Protein AF-A0A7J6VG83-F1 (afdb_monomer)

Solvent-accessible surface area (backbone atoms only — not comparable to full-atom values): 44719 Å² total; per-residue (Å²): 126,80,62,49,76,53,75,71,82,66,81,85,78,83,91,72,89,77,93,81,88,82,85,89,87,83,89,83,86,83,90,85,85,83,90,83,85,91,85,87,82,90,84,89,87,88,85,90,89,84,89,81,91,77,85,86,72,92,70,91,72,87,91,82,82,81,84,82,86,79,85,92,76,99,66,90,75,85,71,66,77,83,70,75,65,82,55,47,42,34,37,35,36,33,33,81,34,92,58,40,63,45,43,43,55,52,41,24,67,72,24,66,40,71,50,50,77,43,52,36,75,74,67,56,69,67,56,53,48,40,42,53,53,73,67,48,67,43,62,33,40,37,32,30,37,36,45,39,43,66,89,38,64,87,44,37,39,50,52,55,54,46,68,56,34,49,51,91,44,33,32,42,14,26,27,44,25,20,45,30,58,43,36,48,59,39,20,45,77,39,68,37,98,61,70,40,67,77,40,38,34,54,34,35,49,72,70,46,65,57,44,60,97,54,58,56,32,89,93,46,78,39,37,36,27,27,68,39,17,61,37,60,39,79,92,40,55,38,93,54,52,42,78,42,24,28,31,61,54,91,56,74,48,43,74,54,73,78,76,58,72,86,75,62,86,85,72,82,88,81,83,89,80,92,78,92,77,93,77,85,76,81,74,78,61,51,75,41,71,33,24,37,31,39,74,89,34,59,35,38,21,29,42,40,40,43,62,39,88,75,10,75,61,19,64,52,37,56,49,30,46,51,49,54,40,49,49,60,66,65,72,45,89,57,88,78,73,72,69,87,46,92,77,64,73,71,61,42,91,77,60,72,65,59,76,74,67,60,85,80,76,76,84,75,87,70,95,69,89,76,78,91,66,90,74,77,78,77,79,78,76,71,77,69,75,81,76,67,41,50,42,46,56,42,68,50,79,38,80,47,41,30,73,59,41,66,30,71,65,43,50,44,46,73,77,45,45,60,80,84,27,59,41,26,40,33,45,31,29,62,28,46,93,76,75,73,22,56,54,30,44,32,40,53,75,67,35,95,67,18,30,42,40,39,32,36,69,57,88,74,89,59,82,92,67,57,59,26,25,43,36,38,40,29,42,63,89,66,55,74,50,73,49,78,33,65,80,19,66,69,51,49,51,52,55,54,37,70,30,52,43,69,60,74,74,58,54,65,91,58,96,62,83,83,79,63,43,52,48,40,38,45,30,65,66,53,45,34,73,72,77,40,93,69,70,95,65,79,75,92,59,66,38,25,42,31,33,34,35,27,37,37,42,36,36,34,72,85,65,24,27,36,34,43,35,40,51,40,40,61,71,58,56,64,73,62,76,54,101,83,61,85,68,49,77,64,55,53,55,47,48,52,52,53,52,50,44,40,54,52,40,71,73,50,83,71,78,82,69,79,82,74,72,82,73,78,82,68,87,71,76,69,51,55,80,54,54,72,67,58,49,54,53,51,49,51,51,51,52,48,38,28,52,68,20,61,31,85,77,79,92,84,84,85,56,72,46,71,93,71,96,79,77,64,64,66,60,52,40,54,52,44,44,70,78,48,49,13,40,50,16,31,41,40,27,42,56,92,76,74,41,72,47,73,44,62,32,84,62,52,75,74,45,75,48,94,85,72,51,75,48,67,51,86,85,77,88,87,75,77,80,40,97,44,74,69,50,28,54,50,47,50,52,50,64,61,44,104

Structure (mmCIF, N/CA/C/O backbone):
data_AF-A0A7J6VG83-F1
#
_entry.id   AF-A0A7J6VG83-F1
#
loop_
_atom_site.group_PDB
_atom_site.id
_atom_site.type_symbol
_atom_site.label_atom_id
_atom_site.label_alt_id
_atom_site.label_comp_id
_atom_site.label_asym_id
_atom_site.label_entity_id
_atom_site.label_seq_id
_atom_site.pdbx_PDB_ins_code
_atom_site.Cartn_x
_atom_site.Cartn_y
_atom_site.Cartn_z
_atom_site.occupancy
_atom_site.B_iso_or_equiv
_atom_site.auth_seq_id
_atom_site.auth_comp_id
_atom_site.auth_asym_id
_atom_site.auth_atom_id
_atom_site.pdbx_PDB_model_num
ATOM 1 N N . MET A 1 1 ? -2.487 15.980 6.145 1.00 25.53 1 MET A N 1
ATOM 2 C CA . MET A 1 1 ? -1.816 14.750 5.665 1.00 25.53 1 MET A CA 1
ATOM 3 C C . MET A 1 1 ? -2.910 13.711 5.457 1.00 25.53 1 MET A C 1
ATOM 5 O O . MET A 1 1 ? -3.797 13.697 6.303 1.00 25.53 1 MET A O 1
ATOM 9 N N . PRO A 1 2 ? -2.936 12.915 4.372 1.00 24.05 2 PRO A N 1
ATOM 10 C CA . PRO A 1 2 ? -3.832 11.767 4.321 1.00 24.05 2 PRO A CA 1
ATOM 11 C C . PRO A 1 2 ? -3.382 10.790 5.407 1.00 24.05 2 PRO A C 1
ATOM 13 O O . PRO A 1 2 ? -2.216 10.402 5.467 1.00 24.05 2 PRO A O 1
ATOM 16 N N . THR A 1 3 ? -4.288 10.495 6.325 1.00 24.70 3 THR A N 1
ATOM 17 C CA . THR A 1 3 ? -4.038 9.617 7.459 1.00 24.70 3 THR A CA 1
ATOM 18 C C . THR A 1 3 ? -4.665 8.272 7.138 1.00 24.70 3 THR A C 1
ATOM 20 O O . THR A 1 3 ? -5.866 8.209 6.875 1.00 24.70 3 THR A O 1
ATOM 23 N N . SER A 1 4 ? -3.875 7.202 7.138 1.00 25.94 4 SER A N 1
ATOM 24 C CA . SER A 1 4 ? -4.420 5.856 6.980 1.00 25.94 4 SER A CA 1
ATOM 25 C C . SER A 1 4 ? -4.985 5.403 8.323 1.00 25.94 4 SER A C 1
ATOM 27 O O . SER A 1 4 ? -4.291 5.433 9.342 1.00 25.94 4 SER A O 1
ATOM 29 N N . ILE A 1 5 ? -6.253 4.996 8.329 1.00 32.84 5 ILE A N 1
ATOM 30 C CA . ILE A 1 5 ? -6.856 4.298 9.466 1.00 32.84 5 ILE A CA 1
ATOM 31 C C . ILE A 1 5 ? -6.423 2.841 9.350 1.00 32.84 5 ILE A C 1
ATOM 33 O O . ILE A 1 5 ? -6.710 2.183 8.350 1.00 32.84 5 ILE A O 1
ATOM 37 N N . VAL A 1 6 ? -5.674 2.366 10.340 1.00 28.73 6 VAL A N 1
ATOM 38 C CA . VAL A 1 6 ? -5.061 1.033 10.337 1.00 28.73 6 VAL A CA 1
ATOM 39 C C . VAL A 1 6 ? -5.591 0.259 11.536 1.00 28.73 6 VAL A C 1
ATOM 41 O O . VAL A 1 6 ? -5.613 0.783 12.645 1.00 28.73 6 VAL A O 1
ATOM 44 N N . TYR A 1 7 ? -5.992 -0.991 11.313 1.00 35.31 7 TYR A N 1
ATOM 45 C CA . TYR A 1 7 ? -6.265 -1.959 12.375 1.00 35.31 7 TYR A CA 1
ATOM 46 C C . TYR A 1 7 ? -5.192 -3.031 12.299 1.00 35.31 7 TYR A C 1
ATOM 48 O O . TYR A 1 7 ? -4.932 -3.569 11.222 1.00 35.31 7 TYR A O 1
ATOM 56 N N . LEU A 1 8 ? -4.558 -3.320 13.428 1.00 26.70 8 LEU A N 1
ATOM 57 C CA . LEU A 1 8 ? -3.536 -4.352 13.520 1.00 26.70 8 LEU A CA 1
ATOM 58 C C . LEU A 1 8 ? -4.100 -5.513 14.339 1.00 26.70 8 LEU A C 1
ATOM 60 O O . LEU A 1 8 ? -4.450 -5.336 15.505 1.00 26.70 8 LEU A O 1
ATOM 64 N N . LEU A 1 9 ? -4.195 -6.687 13.715 1.00 25.70 9 LEU A N 1
ATOM 65 C CA . LEU A 1 9 ? -4.445 -7.957 14.392 1.00 25.70 9 LEU A CA 1
ATOM 66 C C . LEU A 1 9 ? -3.089 -8.615 14.663 1.00 25.70 9 LEU A C 1
ATOM 68 O O . LEU A 1 9 ? -2.258 -8.720 13.762 1.00 25.70 9 LEU A O 1
ATOM 72 N N . GLY A 1 10 ? -2.854 -9.020 15.910 1.00 24.25 10 GLY A N 1
ATOM 73 C CA . GLY A 1 10 ? -1.723 -9.870 16.259 1.00 24.25 10 GLY A CA 1
ATOM 74 C C . GLY A 1 10 ? -2.051 -11.325 15.930 1.00 24.25 10 GLY A C 1
ATOM 75 O O . GLY A 1 10 ? -3.063 -11.845 16.397 1.00 24.25 10 GLY A O 1
ATOM 76 N N . GLU A 1 11 ? -1.193 -11.981 15.153 1.00 26.00 11 GLU A N 1
ATOM 77 C CA . GLU A 1 11 ? -1.081 -13.438 15.167 1.00 26.00 11 GLU A CA 1
ATOM 78 C C . GLU A 1 11 ? 0.278 -13.826 15.751 1.00 26.00 11 GLU A C 1
ATOM 80 O O . GLU A 1 11 ? 1.333 -13.394 15.278 1.00 26.00 11 GLU A O 1
ATOM 85 N N . ALA A 1 12 ? 0.236 -14.693 16.757 1.00 24.16 12 ALA A N 1
ATOM 86 C CA . ALA A 1 12 ? 1.302 -15.626 17.065 1.00 24.16 12 ALA A CA 1
ATOM 87 C C . ALA A 1 12 ? 0.740 -17.022 16.777 1.00 24.16 12 ALA A C 1
ATOM 89 O O . ALA A 1 12 ? -0.160 -17.480 17.476 1.00 24.16 12 ALA A O 1
ATOM 90 N N . ARG A 1 13 ? 1.240 -17.694 15.735 1.00 28.48 13 ARG A N 1
ATOM 91 C CA . ARG A 1 13 ? 1.026 -19.133 15.555 1.00 28.48 13 ARG A CA 1
ATOM 92 C C . ARG A 1 13 ? 2.324 -19.874 15.825 1.00 28.48 13 ARG A C 1
ATOM 94 O O . ARG A 1 13 ? 3.304 -19.723 15.096 1.00 28.48 13 ARG A O 1
ATOM 101 N N . ASP A 1 14 ? 2.282 -20.696 16.867 1.00 23.80 14 ASP A N 1
ATOM 102 C CA . ASP A 1 14 ? 3.142 -21.861 17.010 1.00 23.80 14 ASP A CA 1
ATOM 103 C C . ASP A 1 14 ? 2.774 -22.863 15.910 1.00 23.80 14 ASP A C 1
ATOM 105 O O . ASP A 1 14 ? 1.652 -23.362 15.834 1.00 23.80 14 ASP A O 1
ATOM 109 N N . ILE A 1 15 ? 3.727 -23.142 15.022 1.00 24.17 15 ILE A N 1
ATOM 110 C CA . ILE A 1 15 ? 3.588 -24.172 13.995 1.00 24.17 15 ILE A CA 1
ATOM 111 C C . ILE A 1 15 ? 3.988 -25.504 14.629 1.00 24.17 15 ILE A C 1
ATOM 113 O O . ILE A 1 15 ? 5.159 -25.886 14.616 1.00 24.17 15 ILE A O 1
ATOM 117 N N . THR A 1 16 ? 3.008 -26.240 15.143 1.00 23.75 16 THR A N 1
ATOM 118 C CA . THR A 1 16 ? 3.075 -27.702 15.210 1.00 23.75 16 THR A CA 1
ATOM 119 C C . THR A 1 16 ? 1.846 -28.252 14.498 1.00 23.75 16 THR A C 1
ATOM 121 O O . THR A 1 16 ? 0.707 -27.904 14.791 1.00 23.75 16 THR A O 1
ATOM 124 N N . GLY A 1 17 ? 2.103 -29.001 13.426 1.00 24.27 17 GLY A N 1
ATOM 125 C CA . GLY A 1 17 ? 1.083 -29.389 12.466 1.00 24.27 17 GLY A CA 1
ATOM 126 C C . GLY A 1 17 ? 0.050 -30.344 13.046 1.00 24.27 17 GLY A C 1
ATOM 127 O O . GLY A 1 17 ? 0.382 -31.247 13.809 1.00 24.27 17 GLY A O 1
ATOM 128 N N . ASN A 1 18 ? -1.182 -30.202 12.568 1.00 24.91 18 ASN A N 1
ATOM 129 C CA . ASN A 1 18 ? -2.110 -31.312 12.502 1.00 24.91 18 ASN A CA 1
ATOM 130 C C . ASN A 1 18 ? -2.717 -31.335 11.097 1.00 24.91 18 ASN A C 1
ATOM 132 O O . ASN A 1 18 ? -3.398 -30.400 10.676 1.00 24.91 18 ASN A O 1
ATOM 136 N N . LYS A 1 19 ? -2.373 -32.382 10.344 1.00 28.69 19 LYS A N 1
ATOM 137 C CA . LYS A 1 19 ? -3.104 -32.786 9.148 1.00 28.69 19 LYS A CA 1
ATOM 138 C C . LYS A 1 19 ? -4.387 -33.436 9.642 1.00 28.69 19 LYS A C 1
ATOM 140 O O . LYS A 1 19 ? -4.298 -34.348 10.451 1.00 28.69 19 LYS A O 1
ATOM 145 N N . ASP A 1 20 ? -5.526 -32.925 9.197 1.00 26.22 20 ASP A N 1
ATOM 146 C CA . ASP A 1 20 ? -6.673 -33.690 8.691 1.00 26.22 20 ASP A CA 1
ATOM 147 C C . ASP A 1 20 ? -7.955 -32.849 8.767 1.00 26.22 20 ASP A C 1
ATOM 149 O O . ASP A 1 20 ? -8.154 -32.059 9.686 1.00 26.22 20 ASP A O 1
ATOM 153 N N . SER A 1 21 ? -8.832 -33.079 7.785 1.00 27.33 21 SER A N 1
ATOM 154 C CA . SER A 1 21 ? -10.190 -32.543 7.582 1.00 27.33 21 SER A CA 1
ATOM 155 C C . SER A 1 21 ? -10.334 -31.225 6.795 1.00 27.33 21 SER A C 1
ATOM 157 O O . SER A 1 21 ? -10.452 -30.130 7.331 1.00 27.33 21 SER A O 1
ATOM 159 N N . ALA A 1 22 ? -10.434 -31.368 5.470 1.00 26.19 22 ALA A N 1
ATOM 160 C CA . ALA A 1 22 ? -11.158 -30.442 4.601 1.00 26.19 22 ALA A CA 1
ATOM 161 C C . ALA A 1 22 ? -12.527 -31.063 4.253 1.00 26.19 22 ALA A C 1
ATOM 163 O O . ALA A 1 22 ? -12.560 -32.245 3.902 1.00 26.19 22 ALA A O 1
ATOM 164 N N . PRO A 1 23 ? -13.647 -30.320 4.304 1.00 28.70 23 PRO A N 1
ATOM 165 C CA . PRO A 1 23 ? -14.850 -30.671 3.567 1.00 28.70 23 PRO A CA 1
ATOM 166 C C . PRO A 1 23 ? -14.923 -29.880 2.253 1.00 28.70 23 PRO A C 1
ATOM 168 O O . PRO A 1 23 ? -14.987 -28.650 2.248 1.00 28.70 23 PRO A O 1
ATOM 171 N N . ASP A 1 24 ? -14.943 -30.618 1.144 1.00 25.86 24 ASP A N 1
ATOM 172 C CA . ASP A 1 24 ? -15.265 -30.140 -0.200 1.00 25.86 24 ASP A CA 1
ATOM 173 C C . ASP A 1 24 ? -16.718 -29.650 -0.297 1.00 25.86 24 ASP A C 1
ATOM 175 O O . ASP A 1 24 ? -17.649 -30.336 0.125 1.00 25.86 24 ASP A O 1
ATOM 179 N N . LEU A 1 25 ? -16.919 -28.507 -0.958 1.00 25.61 25 LEU A N 1
ATOM 180 C CA . LEU A 1 25 ? -18.195 -28.102 -1.557 1.00 25.61 25 LEU A CA 1
ATOM 181 C C . LEU A 1 25 ? -17.918 -27.265 -2.819 1.00 25.61 25 LEU A C 1
ATOM 183 O O . LEU A 1 25 ? -17.987 -26.040 -2.808 1.00 25.61 25 LEU A O 1
ATOM 187 N N . TYR A 1 26 ? -17.617 -27.947 -3.927 1.00 25.33 26 TYR A N 1
ATOM 188 C CA . TYR A 1 26 ? -17.847 -27.441 -5.283 1.00 25.33 26 TYR A CA 1
ATOM 189 C C . TYR A 1 26 ? -18.463 -28.553 -6.136 1.00 25.33 26 TYR A C 1
ATOM 191 O O . TYR A 1 26 ? -17.870 -29.605 -6.359 1.00 25.33 26 TYR A O 1
ATOM 199 N N . ASP A 1 27 ? -19.692 -28.307 -6.584 1.00 24.80 27 ASP A N 1
ATOM 200 C CA . ASP A 1 27 ? -20.473 -29.194 -7.436 1.00 24.80 27 ASP A CA 1
ATOM 201 C C . ASP A 1 27 ? -20.219 -28.873 -8.923 1.00 24.80 27 ASP A C 1
ATOM 203 O O . ASP A 1 27 ? -20.287 -27.720 -9.352 1.00 24.80 27 ASP A O 1
ATOM 207 N N . LYS A 1 28 ? -20.063 -29.963 -9.684 1.00 25.31 28 LYS A N 1
ATOM 208 C CA . LYS A 1 28 ? -20.415 -30.202 -11.097 1.00 25.31 28 LYS A CA 1
ATOM 209 C C . LYS A 1 28 ? -19.422 -30.008 -12.259 1.00 25.31 28 LYS A C 1
ATOM 211 O O . LYS A 1 28 ? -19.127 -28.907 -12.709 1.00 25.31 28 LYS A O 1
ATOM 216 N N . LYS A 1 29 ? -19.267 -31.177 -12.917 1.00 24.20 29 LYS A N 1
ATOM 217 C CA . LYS A 1 29 ? -18.892 -31.522 -14.309 1.00 24.20 29 LYS A CA 1
ATOM 218 C C . LYS A 1 29 ? -17.375 -31.590 -14.520 1.00 24.20 29 LYS A C 1
ATOM 220 O O . LYS A 1 29 ? -16.702 -30.580 -14.493 1.00 24.20 29 LYS A O 1
ATOM 225 N N . ILE A 1 30 ? -16.782 -32.767 -14.741 1.00 24.61 30 ILE A N 1
ATOM 226 C CA . ILE A 1 30 ? -16.889 -33.582 -15.967 1.00 24.61 30 ILE A CA 1
ATOM 227 C C . ILE A 1 30 ? -16.569 -35.065 -15.659 1.00 24.61 30 ILE A C 1
ATOM 229 O O . ILE A 1 30 ? -15.765 -35.382 -14.791 1.00 24.61 30 ILE A O 1
ATOM 233 N N . ARG A 1 31 ? -17.240 -35.974 -16.380 1.00 22.38 31 ARG A N 1
ATOM 234 C CA . ARG A 1 31 ? -17.106 -37.441 -16.332 1.00 22.38 31 ARG A CA 1
ATOM 235 C C . ARG A 1 31 ? -15.783 -37.924 -16.946 1.00 22.38 31 ARG A C 1
ATOM 237 O O . ARG A 1 31 ? -15.434 -37.447 -18.020 1.00 22.38 31 ARG A O 1
ATOM 244 N N . GLY A 1 32 ? -15.201 -38.995 -16.395 1.00 22.47 32 GLY A N 1
ATOM 245 C CA . GLY A 1 32 ? -14.441 -39.965 -17.196 1.00 22.47 32 GLY A CA 1
ATOM 246 C C . GLY A 1 32 ? -13.290 -40.701 -16.500 1.00 22.47 32 GLY A C 1
ATOM 247 O O . GLY A 1 32 ? -12.229 -40.128 -16.324 1.00 22.47 32 GLY A O 1
ATOM 248 N N . ILE A 1 33 ? -13.490 -42.011 -16.293 1.00 23.58 33 ILE A N 1
ATOM 249 C CA . ILE A 1 33 ? -12.472 -43.089 -16.330 1.00 23.58 33 ILE A CA 1
ATOM 250 C C . ILE A 1 33 ? -11.677 -43.379 -15.0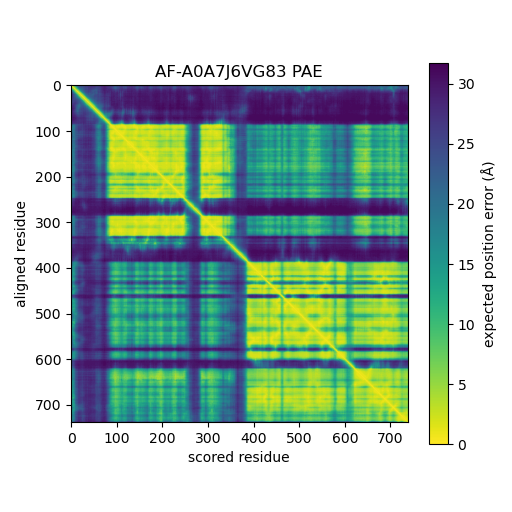30 1.00 23.58 33 ILE A C 1
ATOM 252 O O . ILE A 1 33 ? -10.580 -42.899 -14.788 1.00 23.58 33 ILE A O 1
ATOM 256 N N . SER A 1 34 ? -12.303 -44.231 -14.209 1.00 21.78 34 SER A N 1
ATOM 257 C CA . SER A 1 34 ? -11.816 -45.475 -13.571 1.00 21.78 34 SER A CA 1
ATOM 258 C C . SER A 1 34 ? -10.321 -45.716 -13.233 1.00 21.78 34 SER A C 1
ATOM 260 O O . SER A 1 34 ? -9.513 -45.971 -14.120 1.00 21.78 34 SER A O 1
ATOM 262 N N . SER A 1 35 ? -10.091 -45.913 -11.919 1.00 22.09 35 SER A N 1
ATOM 263 C CA . SER A 1 35 ? -9.414 -47.052 -11.237 1.00 22.09 35 SER A CA 1
ATOM 264 C C . SER A 1 35 ? -7.905 -47.322 -11.424 1.00 22.09 35 SER A C 1
ATOM 266 O O . SER A 1 35 ? -7.465 -47.520 -12.547 1.00 22.09 35 SER A O 1
ATOM 268 N N . PHE A 1 36 ? -7.155 -47.478 -10.313 1.00 22.22 36 PHE A N 1
ATOM 269 C CA . PHE A 1 36 ? -6.571 -48.746 -9.784 1.00 22.22 36 PHE A CA 1
ATOM 270 C C . PHE A 1 36 ? -5.613 -48.474 -8.564 1.00 22.22 36 PHE A C 1
ATOM 272 O O . PHE A 1 36 ? -4.658 -47.728 -8.719 1.00 22.22 36 PHE A O 1
ATOM 279 N N . TRP A 1 37 ? -5.895 -49.116 -7.400 1.00 22.84 37 TRP A N 1
ATOM 280 C CA . TRP A 1 37 ? -5.058 -49.538 -6.220 1.00 22.84 37 TRP A CA 1
ATOM 281 C C . TRP A 1 37 ? -4.197 -48.503 -5.455 1.00 22.84 37 TRP A C 1
ATOM 283 O O . TRP A 1 37 ? -3.390 -47.813 -6.052 1.00 22.84 37 TRP A O 1
ATOM 293 N N . VAL A 1 38 ? -4.311 -48.248 -4.136 1.00 20.84 38 VAL A N 1
ATOM 294 C CA . VAL A 1 38 ? -4.341 -49.048 -2.874 1.00 20.84 38 VAL A CA 1
ATOM 295 C C . VAL A 1 38 ? -3.086 -49.887 -2.602 1.00 20.84 38 VAL A C 1
ATOM 297 O O . VAL A 1 38 ? -2.862 -50.911 -3.236 1.00 20.84 38 VAL A O 1
ATOM 300 N N . GLY A 1 39 ? -2.349 -49.492 -1.557 1.00 22.64 39 GLY A N 1
ATOM 301 C CA . GLY A 1 39 ? -1.305 -50.285 -0.905 1.00 22.64 39 GLY A CA 1
ATOM 302 C C . GLY A 1 39 ? -0.603 -49.491 0.198 1.00 22.64 39 GLY A C 1
ATOM 303 O O . GLY A 1 39 ? 0.448 -48.908 -0.040 1.00 22.64 39 GLY A O 1
ATOM 304 N N . GLY A 1 40 ? -1.220 -49.423 1.382 1.00 21.38 40 GLY A N 1
ATOM 305 C CA . GLY A 1 40 ? -0.606 -48.870 2.592 1.00 21.38 40 GLY A CA 1
ATOM 306 C C . GLY A 1 40 ? 0.365 -49.843 3.258 1.00 21.38 40 GLY A C 1
ATOM 307 O O . GLY A 1 40 ? 0.385 -51.022 2.915 1.00 21.38 40 GLY A O 1
ATOM 308 N N . LEU A 1 41 ? 1.125 -49.345 4.235 1.00 23.12 41 LEU A N 1
ATOM 309 C CA . LEU A 1 41 ? 1.651 -50.125 5.357 1.00 23.12 41 LEU A CA 1
ATOM 310 C C . LEU A 1 41 ? 2.159 -49.182 6.458 1.00 23.12 41 LEU A C 1
ATOM 312 O O . LEU A 1 41 ? 3.108 -48.424 6.266 1.00 23.12 41 LEU A O 1
ATOM 316 N N . ASP A 1 42 ? 1.479 -49.263 7.600 1.00 23.17 42 ASP A N 1
ATOM 317 C CA . ASP A 1 42 ? 1.878 -48.763 8.913 1.00 23.17 42 ASP A CA 1
ATOM 318 C C . ASP A 1 42 ? 3.188 -49.396 9.400 1.00 23.17 42 ASP A C 1
ATOM 320 O O . ASP A 1 42 ? 3.444 -50.575 9.136 1.00 23.17 42 ASP A O 1
ATOM 324 N N . LYS A 1 43 ? 3.927 -48.659 10.242 1.00 26.34 43 LYS A N 1
ATOM 325 C CA . LYS A 1 43 ? 4.351 -49.142 11.569 1.00 26.34 43 LYS A CA 1
ATOM 326 C C . LYS A 1 43 ? 4.928 -48.017 12.436 1.00 26.34 43 LYS A C 1
ATOM 328 O O . LYS A 1 43 ? 5.835 -47.296 12.033 1.00 26.34 43 LYS A O 1
ATOM 333 N N . GLN A 1 44 ? 4.354 -47.915 13.632 1.00 23.36 44 GLN A N 1
ATOM 334 C CA . GLN A 1 44 ? 4.827 -47.174 14.799 1.00 23.36 44 GLN A CA 1
ATOM 335 C C . GLN A 1 44 ? 6.079 -47.831 15.392 1.00 23.36 44 GLN A C 1
ATOM 337 O O . GLN A 1 44 ? 6.169 -49.053 15.371 1.00 23.36 44 GLN A O 1
ATOM 342 N N . ASP A 1 45 ? 6.947 -47.030 16.016 1.00 23.56 45 ASP A N 1
ATOM 343 C CA . ASP A 1 45 ? 7.644 -47.407 17.251 1.00 23.56 45 ASP A CA 1
ATOM 344 C C . ASP A 1 45 ? 8.019 -46.146 18.056 1.00 23.56 45 ASP A C 1
ATOM 346 O O . ASP A 1 45 ? 8.586 -45.182 17.539 1.00 23.56 45 ASP A O 1
ATOM 350 N N . HIS A 1 46 ? 7.652 -46.156 19.338 1.00 23.70 46 HIS A N 1
ATOM 351 C CA . HIS A 1 46 ? 7.978 -45.169 20.371 1.00 23.70 46 HIS A CA 1
ATOM 352 C C . HIS A 1 46 ? 9.172 -45.653 21.203 1.00 23.70 46 HIS A C 1
ATOM 354 O O . HIS A 1 46 ? 9.218 -46.838 21.491 1.00 23.70 46 HIS A O 1
ATOM 360 N N . PHE A 1 47 ? 10.041 -44.745 21.681 1.00 21.03 47 PHE A N 1
ATOM 361 C CA . PHE A 1 47 ? 10.679 -44.736 23.024 1.00 21.03 47 PHE A CA 1
ATOM 362 C C . PHE A 1 47 ? 11.511 -43.428 23.220 1.00 21.03 47 PHE A C 1
ATOM 364 O O . PHE A 1 47 ? 11.728 -42.716 22.240 1.00 21.03 47 PHE A O 1
ATOM 371 N N . PRO A 1 48 ? 11.889 -43.016 24.457 1.00 29.81 48 PRO A N 1
ATOM 372 C CA . PRO A 1 48 ? 11.838 -41.618 24.915 1.00 29.81 48 PRO A CA 1
ATOM 373 C C . PRO A 1 48 ? 13.214 -41.028 25.327 1.00 29.81 48 PRO A C 1
ATOM 375 O O . PRO A 1 48 ? 14.213 -41.738 25.331 1.00 29.81 48 PRO A O 1
ATOM 378 N N . VAL A 1 49 ? 13.215 -39.757 25.783 1.00 22.50 49 VAL A N 1
ATOM 379 C CA . VAL A 1 49 ? 14.006 -39.169 26.910 1.00 22.50 49 VAL A CA 1
ATOM 380 C C . VAL A 1 49 ? 14.745 -37.828 26.630 1.00 22.50 49 VAL A C 1
ATOM 382 O O . VAL A 1 49 ? 15.611 -37.716 25.773 1.00 22.50 49 VAL A O 1
ATOM 385 N N . SER A 1 50 ? 14.418 -36.865 27.512 1.00 23.11 50 SER A N 1
ATOM 386 C CA . SER A 1 50 ? 15.153 -35.724 28.115 1.00 23.11 50 SER A CA 1
ATOM 387 C C . SER A 1 50 ? 15.573 -34.449 27.358 1.00 23.11 50 SER A C 1
ATOM 389 O O . SER A 1 50 ? 16.357 -34.457 26.417 1.00 23.11 50 SER A O 1
ATOM 391 N N . ASN A 1 51 ? 15.151 -33.340 27.983 1.00 25.94 51 ASN A N 1
ATOM 392 C CA . ASN A 1 51 ? 15.607 -31.947 27.919 1.00 25.94 51 ASN A CA 1
ATOM 393 C C . ASN A 1 51 ? 17.127 -31.727 27.815 1.00 25.94 51 ASN A C 1
ATOM 395 O O . ASN A 1 51 ? 17.874 -32.227 28.658 1.00 25.94 51 ASN A O 1
ATOM 399 N N . ARG A 1 52 ? 17.534 -30.779 26.956 1.00 25.42 52 ARG A N 1
ATOM 400 C CA . ARG A 1 52 ? 18.231 -29.531 27.349 1.00 25.42 52 ARG A CA 1
ATOM 401 C C . ARG A 1 52 ? 18.455 -28.594 26.155 1.00 25.42 52 ARG A C 1
ATOM 403 O O . ARG A 1 52 ? 18.615 -29.024 25.021 1.00 25.42 52 ARG A O 1
ATOM 410 N N . ASP A 1 53 ? 18.444 -27.308 26.478 1.00 27.23 53 ASP A N 1
ATOM 411 C CA . ASP A 1 53 ? 18.451 -26.129 25.616 1.00 27.23 53 ASP A CA 1
ATOM 412 C C . ASP A 1 53 ? 19.553 -26.056 24.547 1.00 27.23 53 ASP A C 1
ATOM 414 O O . ASP A 1 53 ? 20.737 -26.221 24.841 1.00 27.23 53 ASP A O 1
ATOM 418 N N . ALA A 1 54 ? 19.176 -25.604 23.344 1.00 25.95 54 ALA A N 1
ATOM 419 C CA . ALA A 1 54 ? 20.057 -24.836 22.467 1.00 25.95 54 ALA A CA 1
ATOM 420 C C . ALA A 1 54 ? 19.251 -23.857 21.594 1.00 25.95 54 ALA A C 1
ATOM 422 O O . ALA A 1 54 ? 18.400 -24.228 20.787 1.00 25.95 54 ALA A O 1
ATOM 423 N N . LYS A 1 55 ? 19.552 -22.571 21.789 1.00 25.22 55 LYS A N 1
ATOM 424 C CA . LYS A 1 55 ? 19.042 -21.398 21.074 1.00 25.22 55 LYS A CA 1
ATOM 425 C C . LYS A 1 55 ? 19.221 -21.538 19.555 1.00 25.22 55 LYS A C 1
ATOM 427 O O . LYS A 1 55 ? 20.339 -21.716 19.079 1.00 25.22 55 LYS A O 1
ATOM 432 N N . ARG A 1 56 ? 18.137 -21.365 18.789 1.00 24.48 56 ARG A N 1
ATOM 433 C CA . ARG A 1 56 ? 18.168 -21.258 17.321 1.00 24.48 56 ARG A CA 1
ATOM 434 C C . ARG A 1 56 ? 18.678 -19.881 16.890 1.00 24.48 56 ARG A C 1
ATOM 436 O O . ARG A 1 56 ? 17.918 -18.926 16.774 1.00 24.48 56 ARG A O 1
ATOM 443 N N . VAL A 1 57 ? 19.973 -19.816 16.608 1.00 24.94 57 VAL A N 1
ATOM 444 C CA . VAL A 1 57 ? 20.544 -18.912 15.604 1.00 24.94 57 VAL A CA 1
ATOM 445 C C . VAL A 1 57 ? 20.258 -19.557 14.244 1.00 24.94 57 VAL A C 1
ATOM 447 O O . VAL A 1 57 ? 20.635 -20.708 14.031 1.00 24.94 57 VAL A O 1
ATOM 450 N N . ARG A 1 58 ? 19.556 -18.863 13.336 1.00 24.86 58 ARG A N 1
ATOM 451 C CA . ARG A 1 58 ? 19.413 -19.292 11.931 1.00 24.86 58 ARG A CA 1
ATOM 452 C C . ARG A 1 58 ? 20.764 -19.119 11.234 1.00 24.86 58 ARG A C 1
ATOM 454 O O . ARG A 1 58 ? 21.010 -18.111 10.583 1.00 24.86 58 ARG A O 1
ATOM 461 N N . ALA A 1 59 ? 21.645 -20.092 11.425 1.00 25.75 59 ALA A N 1
ATOM 462 C CA . ALA A 1 59 ? 22.794 -20.304 10.566 1.00 25.75 59 ALA A CA 1
ATOM 463 C C . ALA A 1 59 ? 22.307 -21.040 9.312 1.00 25.75 59 ALA A C 1
ATOM 465 O O . ALA A 1 59 ? 21.713 -22.115 9.402 1.00 25.75 59 ALA A O 1
ATOM 466 N N . TYR A 1 60 ? 22.522 -20.419 8.156 1.00 26.00 60 TYR A N 1
ATOM 467 C CA . TYR A 1 60 ? 22.405 -21.061 6.857 1.00 26.00 60 TYR A CA 1
ATOM 468 C C . TYR A 1 60 ? 23.416 -22.212 6.789 1.00 26.00 60 TYR A C 1
ATOM 470 O O . TYR A 1 60 ? 24.617 -21.997 6.930 1.00 26.00 60 TYR A O 1
ATOM 478 N N . GLN A 1 61 ? 22.926 -23.431 6.582 1.00 24.94 61 GLN A N 1
ATOM 479 C CA . GLN A 1 61 ? 23.741 -24.582 6.209 1.00 24.94 61 GLN A CA 1
ATOM 480 C C . GLN A 1 61 ? 23.093 -25.235 4.980 1.00 24.94 61 GLN A C 1
ATOM 482 O O . GLN A 1 61 ? 21.867 -25.383 4.956 1.00 24.94 61 GLN A O 1
ATOM 487 N N . PRO A 1 62 ? 23.871 -25.590 3.944 1.00 28.25 62 PRO A N 1
ATOM 488 C CA . PRO A 1 62 ? 23.332 -26.155 2.719 1.00 28.25 62 PRO A CA 1
ATOM 489 C C . PRO A 1 62 ? 22.859 -27.589 2.976 1.00 28.25 62 PRO A C 1
ATOM 491 O O . PRO A 1 62 ? 23.644 -28.486 3.278 1.00 28.25 62 PRO A O 1
ATOM 494 N N . LEU A 1 63 ? 21.552 -27.808 2.846 1.00 26.19 63 LEU A N 1
ATOM 495 C CA . LEU A 1 63 ? 20.966 -29.138 2.730 1.00 26.19 63 LEU A CA 1
ATOM 496 C C . LEU A 1 63 ? 21.338 -29.707 1.356 1.00 26.19 63 LEU A C 1
ATOM 498 O O . LEU A 1 63 ? 20.725 -29.313 0.368 1.00 26.19 63 LEU A O 1
ATOM 502 N N . LEU A 1 64 ? 22.358 -30.575 1.309 1.00 27.02 64 LEU A N 1
ATOM 503 C CA . LEU A 1 64 ? 22.486 -31.776 0.454 1.00 27.02 64 LEU A CA 1
ATOM 504 C C . LEU A 1 64 ? 23.958 -32.221 0.362 1.00 27.02 64 LEU A C 1
ATOM 506 O O . LEU A 1 64 ? 24.613 -32.038 -0.657 1.00 27.02 64 LEU A O 1
ATOM 510 N N . GLN A 1 65 ? 24.466 -32.857 1.416 1.00 27.03 65 GLN A N 1
ATOM 511 C CA . GLN A 1 65 ? 25.498 -33.892 1.297 1.00 27.03 65 GLN A CA 1
ATOM 512 C C . GLN A 1 65 ? 25.236 -34.934 2.386 1.00 27.03 65 GLN A C 1
ATOM 514 O O . GLN A 1 65 ? 25.794 -34.864 3.477 1.00 27.03 65 GLN A O 1
ATOM 519 N N . GLU A 1 66 ? 24.354 -35.893 2.103 1.00 27.14 66 GLU A N 1
ATOM 520 C CA . GLU A 1 66 ? 24.341 -37.139 2.866 1.00 27.14 66 GLU A CA 1
ATOM 521 C C . GLU A 1 66 ? 25.264 -38.151 2.190 1.00 27.14 66 GLU A C 1
ATOM 523 O O . GLU A 1 66 ? 25.116 -38.512 1.022 1.00 27.14 66 GLU A O 1
ATOM 528 N N . ASN A 1 67 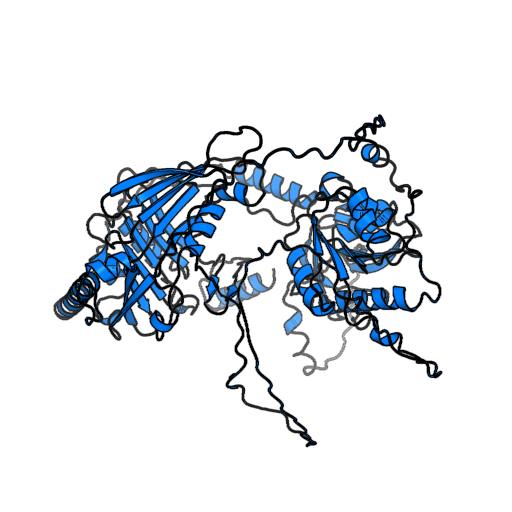? 26.257 -38.565 2.971 1.00 24.66 67 ASN A N 1
ATOM 529 C CA . ASN A 1 67 ? 27.191 -39.635 2.684 1.00 24.66 67 ASN A CA 1
ATOM 530 C C . ASN A 1 67 ? 26.441 -40.959 2.489 1.00 24.66 67 ASN A C 1
ATOM 532 O O . ASN A 1 67 ? 26.004 -41.569 3.463 1.00 24.66 67 ASN A O 1
ATOM 536 N N . VAL A 1 68 ? 26.386 -41.462 1.257 1.00 26.33 68 VAL A N 1
ATOM 537 C CA . VAL A 1 68 ? 26.152 -42.890 1.008 1.00 26.33 68 VAL A CA 1
ATOM 538 C C . VAL A 1 68 ? 27.514 -43.570 0.904 1.00 26.33 68 VAL A C 1
ATOM 540 O O . VAL A 1 68 ? 28.099 -43.698 -0.169 1.00 26.33 68 VAL A O 1
ATOM 543 N N . GLN A 1 69 ? 28.043 -44.001 2.046 1.00 25.05 69 GLN A N 1
ATOM 544 C CA . GLN A 1 69 ? 28.965 -45.130 2.074 1.00 25.05 69 GLN A CA 1
ATOM 545 C C . GLN A 1 69 ? 28.121 -46.406 2.109 1.00 25.05 69 GLN A C 1
ATOM 547 O O . GLN A 1 69 ? 27.536 -46.684 3.149 1.00 25.05 69 GLN A O 1
ATOM 552 N N . GLN A 1 70 ? 28.093 -47.187 1.020 1.00 26.44 70 GLN A N 1
ATOM 553 C CA . GLN A 1 70 ? 28.291 -48.643 1.096 1.00 26.44 70 GLN A CA 1
ATOM 554 C C . GLN A 1 70 ? 28.350 -49.353 -0.273 1.00 26.44 70 GLN A C 1
ATOM 556 O O . GLN A 1 70 ? 27.407 -49.357 -1.054 1.00 26.44 70 GLN A O 1
ATOM 561 N N . THR A 1 71 ? 29.480 -50.049 -0.436 1.00 24.62 71 THR A N 1
ATOM 562 C CA . THR A 1 71 ? 29.708 -51.365 -1.069 1.00 24.62 71 THR A CA 1
ATOM 563 C C . THR A 1 71 ? 29.611 -51.584 -2.585 1.00 24.62 71 THR A C 1
ATOM 565 O O . THR A 1 71 ? 28.676 -51.214 -3.280 1.00 24.62 71 THR A O 1
ATOM 568 N N . TYR A 1 72 ? 30.653 -52.284 -3.045 1.00 30.41 72 TYR A N 1
ATOM 569 C CA . TYR A 1 72 ? 30.982 -52.736 -4.391 1.00 30.41 72 TYR A CA 1
ATOM 570 C C . TYR A 1 72 ? 29.900 -53.591 -5.066 1.00 30.41 72 TYR A C 1
ATOM 572 O O . TYR A 1 72 ? 29.424 -54.571 -4.501 1.00 30.41 72 TYR A O 1
ATOM 580 N N . GLY A 1 73 ? 29.651 -53.295 -6.342 1.00 27.09 73 GLY A N 1
ATOM 581 C CA . GLY A 1 73 ? 28.919 -54.145 -7.279 1.00 27.09 73 GLY A CA 1
ATOM 582 C C . GLY A 1 73 ? 28.689 -53.390 -8.583 1.00 27.09 73 GLY A C 1
ATOM 583 O O . GLY A 1 73 ? 27.809 -52.544 -8.663 1.00 27.09 73 GLY A O 1
ATOM 584 N N . GLY A 1 74 ? 29.538 -53.625 -9.585 1.00 35.06 74 GLY A N 1
ATOM 585 C CA . GLY A 1 74 ? 29.542 -52.862 -10.829 1.00 35.06 74 GLY A CA 1
ATOM 586 C C . GLY A 1 74 ? 28.244 -52.993 -11.623 1.00 35.06 74 GLY A C 1
ATOM 587 O O . GLY A 1 74 ? 28.014 -54.013 -12.258 1.00 35.06 74 GLY A O 1
ATOM 588 N N . GLN A 1 75 ? 27.467 -51.915 -11.670 1.00 28.91 75 GLN A N 1
ATOM 589 C CA . GLN A 1 75 ? 26.573 -51.572 -12.772 1.00 28.91 75 GLN A CA 1
ATOM 590 C C . GLN A 1 75 ? 26.616 -50.050 -12.937 1.00 28.91 75 GLN A C 1
ATOM 592 O O . GLN A 1 75 ? 26.403 -49.303 -11.985 1.00 28.91 75 GLN A O 1
ATOM 597 N N . LYS A 1 76 ? 26.958 -49.591 -14.147 1.00 32.19 76 LYS A N 1
ATOM 598 C CA . LYS A 1 76 ? 26.874 -48.184 -14.552 1.00 32.19 76 LYS A CA 1
ATOM 599 C C . LYS A 1 76 ? 25.432 -47.709 -14.353 1.00 32.19 76 LYS A C 1
ATOM 601 O O . LYS A 1 76 ? 24.583 -47.968 -15.199 1.00 32.19 76 LYS A O 1
ATOM 606 N N . LEU A 1 77 ? 25.169 -47.008 -13.256 1.00 29.89 77 LEU A N 1
ATOM 607 C CA . LEU A 1 77 ? 23.967 -46.201 -13.103 1.00 29.89 77 LEU A CA 1
ATOM 608 C C . LEU A 1 77 ? 24.114 -44.978 -14.015 1.00 29.89 77 LEU A C 1
ATOM 610 O O . LEU A 1 77 ? 24.784 -44.005 -13.673 1.00 29.89 77 LEU A O 1
ATOM 614 N N . GLN A 1 78 ? 23.499 -45.050 -15.196 1.00 32.12 78 GLN A N 1
ATOM 615 C CA . GLN A 1 78 ? 22.953 -43.867 -15.856 1.00 32.12 78 GLN A CA 1
ATOM 616 C C . GLN A 1 78 ? 21.907 -43.281 -14.899 1.00 32.12 78 GLN A C 1
ATOM 618 O O . GLN A 1 78 ? 20.743 -43.664 -14.925 1.00 32.12 78 GLN A O 1
ATOM 623 N N . VAL A 1 79 ? 22.343 -42.431 -13.970 1.00 33.03 79 VAL A N 1
ATOM 624 C CA . VAL A 1 79 ? 21.427 -41.574 -13.218 1.00 33.03 79 VAL A CA 1
ATOM 625 C C . VAL A 1 79 ? 21.034 -40.460 -14.178 1.00 33.03 79 VAL A C 1
ATOM 627 O O . VAL A 1 79 ? 21.891 -39.672 -14.572 1.00 33.03 79 VAL A O 1
ATOM 630 N N . ASP A 1 80 ? 19.769 -40.457 -14.595 1.00 35.94 80 ASP A N 1
ATOM 631 C CA . ASP A 1 80 ? 19.168 -39.476 -15.499 1.00 35.94 80 ASP A CA 1
ATOM 632 C C . ASP A 1 80 ? 19.579 -38.039 -15.135 1.00 35.94 80 ASP A C 1
ATOM 634 O O . ASP A 1 80 ? 19.130 -37.473 -14.134 1.00 35.94 80 ASP A O 1
ATOM 638 N N . GLU A 1 81 ? 20.393 -37.402 -15.982 1.00 42.28 81 GLU A N 1
ATOM 639 C CA . GLU A 1 81 ? 20.720 -35.971 -15.877 1.00 42.28 81 GLU A CA 1
ATOM 640 C C . GLU A 1 81 ? 19.466 -35.079 -15.973 1.00 42.28 81 GLU A C 1
ATOM 642 O O . GLU A 1 81 ? 19.485 -33.935 -15.520 1.00 42.28 81 GLU A O 1
ATOM 647 N N . ALA A 1 82 ? 18.342 -35.624 -16.454 1.00 40.72 82 ALA A N 1
ATOM 648 C CA . ALA A 1 82 ? 17.034 -34.976 -16.513 1.00 40.72 82 ALA A CA 1
ATOM 649 C C . ALA A 1 82 ? 16.412 -34.659 -15.133 1.00 40.72 82 ALA A C 1
ATOM 651 O O . ALA A 1 82 ? 15.551 -33.786 -15.038 1.00 40.72 82 ALA A O 1
ATOM 652 N N . LEU A 1 83 ? 16.852 -35.303 -14.042 1.00 42.84 83 LEU A N 1
ATOM 653 C CA . LEU A 1 83 ? 16.352 -35.025 -12.683 1.00 42.84 83 LEU A CA 1
ATOM 654 C C . LEU A 1 83 ? 17.015 -33.803 -12.009 1.00 42.84 83 LEU A C 1
ATOM 656 O O . LEU A 1 83 ? 16.587 -33.408 -10.922 1.00 42.84 83 LEU A O 1
ATOM 660 N N . LYS A 1 84 ? 18.036 -33.180 -12.623 1.00 51.94 84 LYS A N 1
ATOM 661 C CA . LYS A 1 84 ? 18.838 -32.108 -11.992 1.00 51.94 84 LYS A CA 1
ATOM 662 C C . LYS A 1 84 ? 18.151 -30.746 -11.851 1.00 51.94 84 LYS A C 1
ATOM 664 O O . LYS A 1 84 ? 18.618 -29.949 -11.046 1.00 51.94 84 LYS A O 1
ATOM 669 N N . PHE A 1 85 ? 17.046 -30.470 -12.543 1.00 60.12 85 PHE A N 1
ATOM 670 C CA . PHE A 1 85 ? 16.405 -29.146 -12.503 1.00 60.12 85 PHE A CA 1
ATOM 671 C C . PHE A 1 85 ? 14.919 -29.209 -12.136 1.00 60.12 85 PHE A C 1
ATOM 673 O O . PHE A 1 85 ? 14.041 -28.802 -12.893 1.00 60.12 85 PHE A O 1
ATOM 680 N N . LYS A 1 86 ? 14.611 -29.682 -10.922 1.00 68.19 86 LYS A N 1
ATOM 681 C CA . LYS A 1 86 ? 13.252 -29.542 -10.364 1.00 68.19 86 LYS A CA 1
ATOM 682 C C . LYS A 1 86 ? 12.911 -28.081 -10.019 1.00 68.19 86 LYS A C 1
ATOM 684 O O . LYS A 1 86 ? 11.739 -27.716 -9.989 1.00 68.19 86 LYS A O 1
ATOM 689 N N . PHE A 1 87 ? 13.923 -27.249 -9.775 1.00 87.06 87 PHE A N 1
ATOM 690 C CA . PHE A 1 87 ? 13.789 -25.839 -9.410 1.00 87.06 87 PHE A CA 1
ATOM 691 C C . PHE A 1 87 ? 14.931 -24.996 -10.001 1.00 87.06 87 PHE A C 1
ATOM 693 O O . PHE A 1 87 ? 15.945 -25.546 -10.427 1.00 87.06 87 PHE A O 1
ATOM 700 N N . VAL A 1 88 ? 14.760 -23.670 -10.030 1.00 93.25 88 VAL A N 1
ATOM 701 C CA . VAL A 1 88 ? 15.771 -22.691 -10.481 1.00 93.25 88 VAL A CA 1
ATOM 702 C C . VAL A 1 88 ? 15.964 -21.635 -9.397 1.00 93.25 88 VAL A C 1
ATOM 704 O O . VAL A 1 88 ? 15.002 -21.008 -8.962 1.00 93.25 88 VAL A O 1
ATOM 707 N N . ARG A 1 89 ? 17.198 -21.425 -8.936 1.00 95.81 89 ARG A N 1
ATOM 708 C CA . ARG A 1 89 ? 17.508 -20.434 -7.897 1.00 95.81 89 ARG A CA 1
ATOM 709 C C . ARG A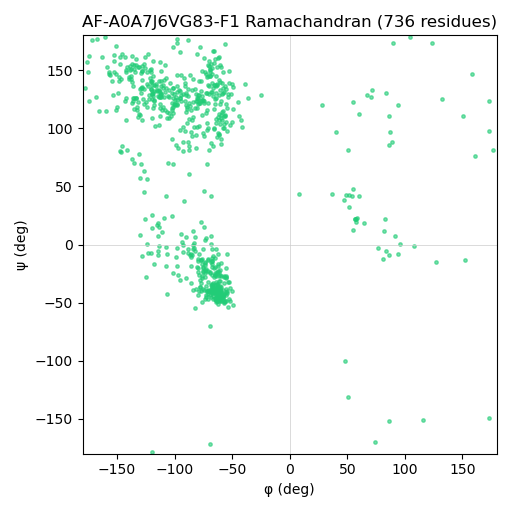 1 89 ? 17.801 -19.092 -8.554 1.00 95.81 89 ARG A C 1
ATOM 711 O O . ARG A 1 89 ? 18.778 -18.965 -9.286 1.00 95.81 89 ARG A O 1
ATOM 718 N N . THR A 1 90 ? 16.980 -18.088 -8.278 1.00 98.00 90 THR A N 1
ATOM 719 C CA . THR A 1 90 ? 17.095 -16.770 -8.916 1.00 98.00 90 THR A CA 1
ATOM 720 C C . THR A 1 90 ? 17.572 -15.714 -7.932 1.00 98.00 90 THR A C 1
ATOM 722 O O . THR A 1 90 ? 17.041 -15.612 -6.825 1.00 98.00 90 THR A O 1
ATOM 725 N N . LEU A 1 91 ? 18.530 -14.900 -8.374 1.00 98.19 91 LEU A N 1
ATOM 726 C CA . LEU A 1 91 ? 18.828 -13.608 -7.764 1.00 98.19 91 LEU A CA 1
ATOM 727 C C . LEU A 1 91 ? 17.960 -12.533 -8.428 1.00 98.19 91 LEU A C 1
ATOM 729 O O . LEU A 1 91 ? 18.075 -12.316 -9.633 1.00 98.19 91 LEU A O 1
ATOM 733 N N . LEU A 1 92 ? 17.093 -11.877 -7.660 1.00 98.38 92 LEU A N 1
ATOM 734 C CA . LEU A 1 92 ? 16.280 -10.749 -8.108 1.00 98.38 92 LEU A CA 1
ATOM 735 C C . LEU A 1 92 ? 16.908 -9.447 -7.599 1.00 98.38 92 LEU A C 1
ATOM 737 O O . LEU A 1 92 ? 16.930 -9.204 -6.395 1.00 98.38 92 LEU A O 1
ATOM 741 N N . ILE A 1 93 ? 17.419 -8.617 -8.506 1.00 97.94 93 ILE A N 1
ATOM 742 C CA . ILE A 1 93 ? 17.943 -7.294 -8.153 1.00 97.94 93 ILE A CA 1
ATOM 743 C C . ILE A 1 93 ? 16.796 -6.285 -8.172 1.00 97.94 93 ILE A C 1
ATOM 745 O O . ILE A 1 93 ? 16.179 -6.099 -9.222 1.00 97.94 93 ILE A O 1
ATOM 749 N N . ASP A 1 94 ? 16.526 -5.663 -7.025 1.00 96.62 94 ASP A N 1
ATOM 750 C CA . ASP A 1 94 ? 15.505 -4.633 -6.838 1.00 96.62 94 ASP A CA 1
ATOM 751 C C . ASP A 1 94 ? 16.093 -3.238 -7.083 1.00 96.62 94 ASP A C 1
ATOM 753 O O . ASP A 1 94 ? 16.944 -2.765 -6.325 1.00 96.62 94 ASP A O 1
ATOM 757 N N . ASN A 1 95 ? 15.620 -2.565 -8.130 1.00 94.31 95 ASN A N 1
ATOM 758 C CA . ASN A 1 95 ? 15.905 -1.154 -8.404 1.00 94.31 95 ASN A CA 1
ATOM 759 C C . ASN A 1 95 ? 14.840 -0.233 -7.774 1.00 94.31 95 ASN A C 1
ATOM 761 O O . ASN A 1 95 ? 14.454 0.767 -8.373 1.00 94.31 95 ASN A O 1
ATOM 765 N N . TYR A 1 96 ? 14.351 -0.581 -6.579 1.00 88.06 96 TYR A N 1
ATOM 766 C CA . TYR A 1 96 ? 13.349 0.170 -5.811 1.00 88.06 96 TYR A CA 1
ATOM 767 C C . TYR A 1 96 ? 12.006 0.348 -6.531 1.00 88.06 96 TYR A C 1
ATOM 769 O O . TYR A 1 96 ? 11.388 1.415 -6.486 1.00 88.06 96 TYR A O 1
ATOM 777 N N . ASP A 1 97 ? 11.531 -0.712 -7.183 1.00 86.75 97 ASP A N 1
ATOM 778 C CA . ASP A 1 97 ? 10.288 -0.675 -7.949 1.00 86.75 97 ASP A CA 1
ATOM 779 C C . ASP A 1 97 ? 9.130 -1.364 -7.223 1.00 86.75 97 ASP A C 1
ATOM 781 O O . ASP A 1 97 ? 9.254 -2.456 -6.665 1.00 86.75 97 ASP A O 1
ATOM 785 N N . SER A 1 98 ? 7.947 -0.750 -7.286 1.00 82.69 98 SER A N 1
ATOM 786 C CA . SER A 1 98 ? 6.725 -1.311 -6.699 1.00 82.69 98 SER A CA 1
ATOM 787 C C . SER A 1 98 ? 6.325 -2.674 -7.282 1.00 82.69 98 SER A C 1
ATOM 789 O O . SER A 1 98 ? 5.598 -3.425 -6.633 1.00 82.69 98 SER A O 1
ATOM 791 N N . TYR A 1 99 ? 6.785 -3.010 -8.490 1.00 86.62 99 TYR A N 1
ATOM 792 C CA . TYR A 1 99 ? 6.477 -4.260 -9.176 1.00 86.62 99 TYR A CA 1
ATOM 793 C C . TYR A 1 99 ? 7.505 -5.373 -8.926 1.00 86.62 99 TYR A C 1
ATOM 795 O O . TYR A 1 99 ? 7.242 -6.521 -9.297 1.00 86.62 99 TYR A O 1
ATOM 803 N N . THR A 1 100 ? 8.624 -5.105 -8.238 1.00 91.38 100 THR A N 1
ATOM 804 C CA . THR A 1 100 ? 9.638 -6.130 -7.927 1.00 91.38 100 THR A CA 1
ATOM 805 C C . THR A 1 100 ? 9.027 -7.334 -7.209 1.00 91.38 100 THR A C 1
ATOM 807 O O . THR A 1 100 ? 9.297 -8.482 -7.565 1.00 91.38 100 THR A O 1
ATOM 810 N N . TYR A 1 101 ? 8.120 -7.110 -6.255 1.00 89.88 101 TYR A N 1
ATOM 811 C CA . TYR A 1 101 ? 7.485 -8.212 -5.527 1.00 89.88 101 TYR A CA 1
ATOM 812 C C . TYR A 1 101 ? 6.392 -8.944 -6.323 1.00 89.88 101 TYR A C 1
ATOM 814 O O . TYR A 1 101 ? 6.085 -10.097 -6.015 1.00 89.88 101 TYR A O 1
ATOM 822 N N . ASN A 1 102 ? 5.867 -8.356 -7.402 1.00 91.94 102 ASN A N 1
ATOM 823 C CA . ASN A 1 102 ? 5.024 -9.092 -8.349 1.00 91.94 102 ASN A CA 1
ATOM 824 C C . ASN A 1 102 ? 5.877 -10.074 -9.166 1.00 91.94 102 ASN A C 1
ATOM 826 O O . ASN A 1 102 ? 5.476 -11.223 -9.362 1.00 91.94 102 ASN A O 1
ATOM 830 N N . ILE A 1 103 ? 7.082 -9.657 -9.579 1.00 95.94 103 ILE A N 1
ATOM 831 C CA . ILE A 1 103 ? 8.076 -10.544 -10.204 1.00 95.94 103 ILE A CA 1
ATOM 832 C C . ILE A 1 103 ? 8.467 -11.655 -9.224 1.00 95.94 103 ILE A C 1
ATOM 834 O O . ILE A 1 103 ? 8.410 -12.827 -9.590 1.00 95.94 103 ILE A O 1
ATOM 838 N N . TYR A 1 104 ? 8.781 -11.309 -7.967 1.00 95.56 104 TYR A N 1
ATOM 839 C CA . TYR A 1 104 ? 9.072 -12.271 -6.897 1.00 95.56 104 TYR A CA 1
ATOM 840 C C . TYR A 1 104 ? 7.999 -13.361 -6.814 1.00 95.56 104 TYR A C 1
ATOM 842 O O . TYR A 1 104 ? 8.316 -14.545 -6.879 1.00 95.56 104 TYR A O 1
ATOM 850 N N . GLN A 1 105 ? 6.722 -12.975 -6.735 1.00 91.00 105 GLN A N 1
ATOM 851 C CA . GLN A 1 105 ? 5.609 -13.920 -6.627 1.00 91.00 105 GLN A CA 1
ATOM 852 C C . GLN A 1 105 ? 5.488 -14.837 -7.851 1.00 91.00 105 GLN A C 1
ATOM 854 O O . GLN A 1 105 ? 5.270 -16.039 -7.686 1.00 91.00 105 GLN A O 1
ATOM 859 N N . GLN A 1 106 ? 5.651 -14.311 -9.072 1.00 93.75 106 GLN A N 1
ATOM 860 C CA . GLN A 1 106 ? 5.630 -15.148 -10.278 1.00 93.75 106 GLN A CA 1
ATOM 861 C C . GLN A 1 106 ? 6.802 -16.134 -10.286 1.00 93.75 106 GLN A C 1
ATOM 863 O O . GLN A 1 106 ? 6.593 -17.325 -10.516 1.00 93.75 106 GLN A O 1
ATOM 868 N N . LEU A 1 107 ? 8.015 -15.671 -9.970 1.00 95.25 107 LEU A N 1
ATOM 869 C CA . LEU A 1 107 ? 9.207 -16.515 -9.917 1.00 95.25 107 LEU A CA 1
ATOM 870 C C . LEU A 1 107 ? 9.107 -17.589 -8.829 1.00 95.25 107 LEU A C 1
ATOM 872 O O . LEU A 1 107 ? 9.466 -18.728 -9.103 1.00 95.25 107 LEU A O 1
ATOM 876 N N . CYS A 1 108 ? 8.558 -17.286 -7.646 1.00 91.06 108 CYS A N 1
ATOM 877 C CA . CYS A 1 108 ? 8.298 -18.283 -6.598 1.00 91.06 108 CYS A CA 1
ATOM 878 C C . CYS A 1 108 ? 7.506 -19.480 -7.135 1.00 91.06 108 CYS A C 1
ATOM 880 O O . CYS A 1 108 ? 7.868 -20.633 -6.899 1.00 91.06 108 CYS A O 1
ATOM 882 N N . VAL A 1 109 ? 6.421 -19.200 -7.863 1.00 90.31 109 VAL A N 1
ATOM 883 C CA . VAL A 1 109 ? 5.532 -20.230 -8.414 1.00 90.31 109 VAL A CA 1
ATOM 884 C C . VAL A 1 109 ? 6.212 -20.979 -9.559 1.00 90.31 109 VAL A C 1
ATOM 886 O O . VAL A 1 109 ? 6.195 -22.206 -9.588 1.00 90.31 109 VAL A O 1
ATOM 889 N N . ILE A 1 110 ? 6.824 -20.251 -10.494 1.00 94.19 110 ILE A N 1
ATOM 890 C CA . ILE A 1 110 ? 7.382 -20.816 -11.729 1.00 94.19 110 ILE A CA 1
ATOM 891 C C . ILE A 1 110 ? 8.658 -21.608 -11.446 1.00 94.19 110 ILE A C 1
ATOM 893 O O . ILE A 1 110 ? 8.826 -22.724 -11.942 1.00 94.19 110 ILE A O 1
ATOM 897 N N . ASN A 1 111 ? 9.558 -21.067 -10.628 1.00 92.88 111 ASN A N 1
ATOM 898 C CA . ASN A 1 111 ? 10.859 -21.670 -10.357 1.00 92.88 111 ASN A CA 1
ATOM 899 C C . ASN A 1 111 ? 10.821 -22.707 -9.231 1.00 92.88 111 ASN A C 1
ATOM 901 O O . ASN A 1 111 ? 11.793 -23.440 -9.069 1.00 92.88 111 ASN A O 1
ATOM 905 N N . GLY A 1 112 ? 9.719 -22.802 -8.480 1.00 86.81 112 GLY A N 1
ATOM 906 C CA . GLY A 1 112 ? 9.521 -23.787 -7.412 1.00 86.81 112 GLY A CA 1
ATOM 907 C C . GLY A 1 112 ? 10.267 -23.480 -6.109 1.00 86.81 112 GLY A C 1
ATOM 908 O O . GLY A 1 112 ? 10.107 -24.212 -5.134 1.00 86.81 112 GLY A O 1
ATOM 909 N N . VAL A 1 113 ? 11.058 -22.406 -6.077 1.00 89.94 113 VAL A N 1
ATOM 910 C CA . VAL A 1 113 ? 11.731 -21.869 -4.890 1.00 89.94 113 VAL A CA 1
ATOM 911 C C . VAL A 1 113 ? 11.668 -20.339 -4.921 1.00 89.94 113 VAL A C 1
ATOM 913 O O . VAL A 1 113 ? 11.753 -19.758 -6.007 1.00 89.94 113 VAL A O 1
ATOM 916 N N . PRO A 1 114 ? 11.523 -19.662 -3.767 1.00 91.69 114 PRO A N 1
ATOM 917 C CA . PRO A 1 114 ? 11.527 -18.207 -3.742 1.00 91.69 114 PRO A CA 1
ATOM 918 C C . PRO A 1 114 ? 12.867 -17.613 -4.199 1.00 91.69 114 PRO A C 1
ATOM 920 O O . PRO A 1 114 ? 13.914 -18.115 -3.777 1.00 91.69 114 PRO A O 1
ATOM 923 N N . PRO A 1 115 ? 12.867 -16.549 -5.025 1.00 95.94 115 PRO A N 1
ATOM 924 C CA . PRO A 1 115 ? 14.094 -15.848 -5.371 1.00 95.94 115 PRO A CA 1
ATOM 925 C C . PRO A 1 115 ? 14.652 -15.106 -4.150 1.00 95.94 115 PRO A C 1
ATOM 927 O O . PRO A 1 115 ? 13.913 -14.734 -3.235 1.00 95.94 115 PRO A O 1
ATOM 930 N N . VAL A 1 116 ? 15.959 -14.857 -4.147 1.00 96.31 116 VAL A N 1
ATOM 931 C CA . VAL A 1 116 ? 16.590 -13.960 -3.169 1.00 96.31 116 VAL A CA 1
ATOM 932 C C . VAL A 1 116 ? 16.578 -12.553 -3.744 1.00 96.31 116 VAL A C 1
ATOM 934 O O . VAL A 1 116 ? 17.006 -12.360 -4.880 1.00 96.31 116 VAL A O 1
ATOM 937 N N . VAL A 1 117 ? 16.079 -11.587 -2.973 1.00 95.94 117 VAL A N 1
ATOM 938 C CA . VAL A 1 117 ? 16.019 -10.176 -3.375 1.00 95.94 117 VAL A CA 1
ATOM 939 C C . VAL A 1 117 ? 17.207 -9.429 -2.782 1.00 95.94 117 VAL A C 1
ATOM 941 O O . VAL A 1 117 ? 17.461 -9.558 -1.587 1.00 95.94 117 VAL A O 1
ATOM 944 N N . MET A 1 118 ? 17.913 -8.659 -3.606 1.00 94.00 118 MET A N 1
ATOM 945 C CA . MET A 1 118 ? 18.961 -7.727 -3.174 1.00 94.00 118 MET A CA 1
ATOM 946 C C . MET A 1 118 ? 18.686 -6.355 -3.780 1.00 94.00 118 MET A C 1
ATOM 948 O O . MET A 1 118 ? 18.398 -6.275 -4.976 1.00 94.00 118 MET A O 1
ATOM 952 N N . GLN A 1 119 ? 18.795 -5.278 -2.999 1.00 93.94 119 GLN A N 1
ATOM 953 C CA . GLN A 1 119 ? 18.722 -3.936 -3.589 1.00 93.94 119 GLN A CA 1
ATOM 954 C C . GLN A 1 119 ? 19.973 -3.667 -4.430 1.00 93.94 119 GLN A C 1
ATOM 956 O O . GLN A 1 119 ? 21.062 -4.176 -4.142 1.00 93.94 119 GLN A O 1
ATOM 961 N N . ASN A 1 120 ? 19.833 -2.851 -5.472 1.00 92.62 120 ASN A N 1
ATOM 962 C CA . ASN A 1 120 ? 20.899 -2.587 -6.442 1.00 92.62 120 ASN A CA 1
ATOM 963 C C . ASN A 1 120 ? 22.168 -1.912 -5.864 1.00 92.62 120 ASN A C 1
ATOM 965 O O . ASN A 1 120 ? 23.178 -1.809 -6.564 1.00 92.62 120 ASN A O 1
ATOM 969 N N . ASN A 1 121 ? 22.135 -1.486 -4.601 1.00 90.94 121 ASN A N 1
ATOM 970 C CA . ASN A 1 121 ? 23.206 -0.811 -3.864 1.00 90.94 121 ASN A CA 1
ATOM 971 C C . ASN A 1 121 ? 23.495 -1.442 -2.478 1.00 90.94 121 ASN A C 1
ATOM 973 O O . ASN A 1 121 ? 24.256 -0.868 -1.701 1.00 90.94 121 ASN A O 1
ATOM 977 N N . GLU A 1 122 ? 22.895 -2.595 -2.151 1.00 88.25 122 GLU A N 1
ATOM 978 C CA . GLU A 1 122 ? 22.956 -3.196 -0.805 1.00 88.25 122 GLU A CA 1
ATOM 979 C C . GLU A 1 122 ? 24.310 -3.853 -0.501 1.00 88.25 122 GLU A C 1
ATOM 981 O O . GLU A 1 122 ? 24.819 -3.761 0.617 1.00 88.25 122 GLU A O 1
ATOM 986 N N . TYR A 1 123 ? 24.909 -4.504 -1.503 1.00 87.81 123 TYR A N 1
ATOM 987 C CA . TYR A 1 123 ? 26.121 -5.310 -1.350 1.00 87.81 123 TYR A CA 1
ATOM 988 C C . TYR A 1 123 ? 27.264 -4.806 -2.226 1.00 87.81 123 TYR A C 1
ATOM 990 O O . TYR A 1 123 ? 27.062 -4.260 -3.312 1.00 87.81 123 TYR A O 1
ATOM 998 N N . THR A 1 124 ? 28.496 -5.039 -1.767 1.00 90.12 124 THR A N 1
ATOM 999 C CA . THR A 1 124 ? 29.681 -4.758 -2.581 1.00 90.12 124 THR A CA 1
ATOM 1000 C C . THR A 1 124 ? 29.781 -5.739 -3.747 1.00 90.12 124 THR A C 1
ATOM 1002 O O .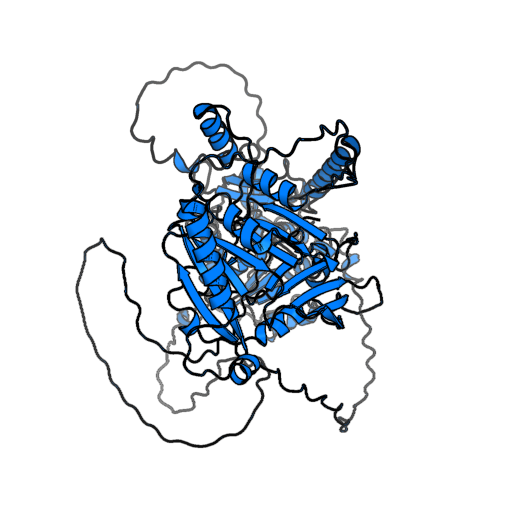 THR A 1 124 ? 29.257 -6.857 -3.711 1.00 90.12 124 THR A O 1
ATOM 1005 N N . TRP A 1 125 ? 30.503 -5.337 -4.791 1.00 91.00 125 TRP A N 1
ATOM 1006 C CA . TRP A 1 125 ? 30.712 -6.188 -5.958 1.00 91.00 125 TRP A CA 1
ATOM 1007 C C . TRP A 1 125 ? 31.409 -7.507 -5.616 1.00 91.00 125 TRP A C 1
ATOM 1009 O O . TRP A 1 125 ? 31.079 -8.548 -6.174 1.00 91.00 125 TRP A O 1
ATOM 1019 N N . GLU A 1 126 ? 32.352 -7.478 -4.676 1.00 90.31 126 GLU A N 1
ATOM 1020 C CA . GLU A 1 126 ? 33.097 -8.656 -4.234 1.00 90.31 126 GLU A CA 1
ATOM 1021 C C . GLU A 1 126 ? 32.169 -9.685 -3.585 1.00 90.31 126 GLU A C 1
ATOM 1023 O O . GLU A 1 126 ? 32.316 -10.881 -3.831 1.00 90.31 126 GLU A O 1
ATOM 1028 N N . HIS A 1 127 ? 31.185 -9.222 -2.807 1.00 88.81 127 HIS A N 1
ATOM 1029 C CA . HIS A 1 127 ? 30.174 -10.096 -2.221 1.00 88.81 127 HIS A CA 1
ATOM 1030 C C . HIS A 1 127 ? 29.302 -10.743 -3.303 1.00 88.81 127 HIS A C 1
ATOM 1032 O O . HIS A 1 127 ? 29.114 -11.956 -3.301 1.00 88.81 127 HIS A O 1
ATOM 1038 N N . ILE A 1 128 ? 28.844 -9.958 -4.282 1.00 91.25 128 ILE A N 1
ATOM 1039 C CA . ILE A 1 128 ? 28.037 -10.466 -5.400 1.00 91.25 128 ILE A CA 1
ATOM 1040 C C . ILE A 1 128 ? 28.820 -11.499 -6.220 1.00 91.25 128 ILE A C 1
ATOM 1042 O O . ILE A 1 128 ? 28.288 -12.563 -6.534 1.00 91.25 128 ILE A O 1
ATOM 1046 N N . LEU A 1 129 ? 30.094 -11.233 -6.528 1.00 90.81 129 LEU A N 1
ATOM 1047 C CA . LEU A 1 129 ? 30.955 -12.192 -7.221 1.00 90.81 129 LEU A CA 1
ATOM 1048 C C . LEU A 1 129 ? 31.132 -13.483 -6.426 1.00 90.81 129 LEU A C 1
ATOM 1050 O O . LEU A 1 129 ? 31.015 -14.562 -7.003 1.00 90.81 129 LEU A O 1
ATOM 1054 N N . TYR A 1 130 ? 31.390 -13.379 -5.123 1.00 88.62 130 TYR A N 1
ATOM 1055 C CA . TYR A 1 130 ? 31.523 -14.539 -4.248 1.00 88.62 130 TYR A CA 1
ATOM 1056 C C . TYR A 1 130 ? 30.261 -15.410 -4.301 1.00 88.62 130 TYR A C 1
ATOM 1058 O O . TYR A 1 130 ? 30.334 -16.598 -4.611 1.00 88.62 130 TYR A O 1
ATOM 1066 N N . THR A 1 131 ? 29.084 -14.814 -4.125 1.00 90.38 131 THR A N 1
ATOM 1067 C CA . THR A 1 131 ? 27.818 -15.555 -4.141 1.00 90.38 131 THR A CA 1
ATOM 1068 C C . THR A 1 131 ? 27.488 -16.145 -5.522 1.00 90.38 131 THR A C 1
ATOM 1070 O O . THR A 1 131 ? 26.986 -17.270 -5.626 1.00 90.38 131 THR A O 1
ATOM 1073 N N . LEU A 1 132 ? 27.791 -15.429 -6.611 1.00 91.69 132 LEU A N 1
ATOM 1074 C CA . LEU A 1 132 ? 27.514 -15.889 -7.977 1.00 91.69 132 LEU A CA 1
ATOM 1075 C C . LEU A 1 132 ? 28.507 -16.947 -8.478 1.00 91.69 132 LEU A C 1
ATOM 1077 O O . LEU A 1 132 ? 28.089 -17.895 -9.143 1.00 91.69 132 LEU A O 1
ATOM 1081 N N . TYR A 1 133 ? 29.800 -16.816 -8.191 1.00 89.12 133 TYR A N 1
ATOM 1082 C CA . TYR A 1 133 ? 30.850 -17.640 -8.803 1.00 89.12 133 TYR A CA 1
ATOM 1083 C C . TYR A 1 133 ? 31.437 -18.683 -7.850 1.00 89.12 133 TYR A C 1
ATOM 1085 O O . TYR A 1 133 ? 31.598 -19.834 -8.266 1.00 89.12 133 TYR A O 1
ATOM 1093 N N . GLU A 1 134 ? 31.704 -18.308 -6.596 1.00 84.94 134 GLU A N 1
ATOM 1094 C CA . GLU A 1 134 ? 32.313 -19.198 -5.597 1.00 84.94 134 GLU A CA 1
ATOM 1095 C C . GLU A 1 134 ? 31.257 -20.096 -4.947 1.00 84.94 134 GLU A C 1
ATOM 1097 O O . GLU A 1 134 ? 31.344 -21.320 -5.024 1.00 84.94 134 GLU A O 1
ATOM 1102 N N . GLU A 1 135 ? 30.198 -19.511 -4.379 1.00 87.62 135 GLU A N 1
ATOM 1103 C CA . GLU A 1 135 ? 29.107 -20.287 -3.767 1.00 87.62 135 GLU A CA 1
ATOM 1104 C C . GLU A 1 135 ? 28.177 -20.918 -4.804 1.00 87.62 135 GLU A C 1
ATOM 1106 O O . GLU A 1 135 ? 27.473 -21.887 -4.517 1.00 87.62 135 GLU A O 1
ATOM 1111 N N . ARG A 1 136 ? 28.143 -20.349 -6.016 1.00 89.81 136 ARG A N 1
ATOM 1112 C CA . ARG A 1 136 ? 27.207 -20.731 -7.084 1.00 89.81 136 ARG A CA 1
ATOM 1113 C C . ARG A 1 136 ? 25.763 -20.798 -6.577 1.00 89.81 136 ARG A C 1
ATOM 1115 O O . ARG A 1 136 ? 25.014 -21.731 -6.894 1.00 89.81 136 ARG A O 1
ATOM 1122 N N . ALA A 1 137 ? 25.377 -19.810 -5.770 1.00 89.81 137 ALA A N 1
ATOM 1123 C CA . ALA A 1 137 ? 24.098 -19.797 -5.066 1.00 89.81 137 ALA A CA 1
ATOM 1124 C C . ALA A 1 137 ? 22.895 -19.664 -6.015 1.00 89.81 137 ALA A C 1
ATOM 1126 O O . ALA A 1 137 ? 21.805 -20.140 -5.698 1.00 89.81 137 ALA A O 1
ATOM 1127 N N . PHE A 1 138 ? 23.107 -19.067 -7.191 1.00 95.62 138 PHE A N 1
ATOM 1128 C CA . PHE A 1 138 ? 22.058 -18.753 -8.161 1.00 95.62 138 PHE A CA 1
ATOM 1129 C C . PHE A 1 138 ? 22.332 -19.360 -9.532 1.00 95.62 138 PHE A C 1
ATOM 1131 O O . PHE A 1 138 ? 23.485 -19.498 -9.943 1.00 95.62 138 PHE A O 1
ATOM 1138 N N . ASP A 1 139 ? 21.264 -19.703 -10.241 1.00 95.38 139 ASP A N 1
ATOM 1139 C CA . ASP A 1 139 ? 21.261 -20.304 -11.575 1.00 95.38 139 ASP A CA 1
ATOM 1140 C C . ASP A 1 139 ? 20.947 -19.266 -12.667 1.00 95.38 139 ASP A C 1
ATOM 1142 O O . ASP A 1 139 ? 21.369 -19.441 -13.809 1.00 95.38 139 ASP A O 1
ATOM 1146 N N . ASN A 1 140 ? 20.251 -18.180 -12.314 1.00 97.81 140 ASN A N 1
ATOM 1147 C CA . ASN A 1 140 ? 20.013 -17.012 -13.163 1.00 97.81 140 ASN A CA 1
ATOM 1148 C C . ASN A 1 140 ? 19.837 -15.724 -12.338 1.00 97.81 140 ASN A C 1
ATOM 1150 O O . ASN A 1 140 ? 19.734 -15.753 -11.106 1.00 97.81 140 ASN A O 1
ATOM 1154 N N . ILE A 1 141 ? 19.805 -14.590 -13.040 1.00 98.62 141 ILE A N 1
ATOM 1155 C CA . ILE A 1 141 ? 19.590 -13.257 -12.471 1.00 98.62 141 ILE A CA 1
ATOM 1156 C C . ILE A 1 141 ? 18.396 -12.602 -13.170 1.00 98.62 141 ILE A C 1
ATOM 1158 O O . ILE A 1 141 ? 18.265 -12.660 -14.393 1.00 98.62 141 ILE A O 1
ATOM 1162 N N . VAL A 1 142 ? 17.536 -11.940 -12.403 1.00 98.75 142 VAL A N 1
ATOM 1163 C CA . VAL A 1 142 ? 16.491 -11.057 -12.926 1.00 98.75 142 VAL A CA 1
ATOM 1164 C C . VAL A 1 142 ? 16.749 -9.651 -12.398 1.00 98.75 142 VAL A C 1
ATOM 1166 O O . VAL A 1 142 ? 16.915 -9.462 -11.197 1.00 98.75 142 VAL A O 1
ATOM 1169 N N . ILE A 1 143 ? 16.804 -8.668 -13.294 1.00 98.56 143 ILE A N 1
ATOM 1170 C CA . ILE A 1 143 ? 16.948 -7.251 -12.948 1.00 98.56 143 ILE A CA 1
ATOM 1171 C C . ILE A 1 143 ? 15.570 -6.611 -13.085 1.00 98.56 143 ILE A C 1
ATOM 1173 O O . ILE A 1 143 ? 14.992 -6.617 -14.178 1.00 98.56 143 ILE A O 1
ATOM 1177 N N . SER A 1 144 ? 15.035 -6.101 -11.976 1.00 97.44 144 SER A N 1
ATOM 1178 C CA . SER A 1 144 ? 13.693 -5.525 -11.924 1.00 97.44 144 SER A CA 1
ATOM 1179 C C . SER A 1 144 ? 13.574 -4.239 -12.763 1.00 97.44 144 SER A C 1
ATOM 1181 O O . SER A 1 144 ? 14.589 -3.625 -13.118 1.00 97.44 144 SER A O 1
ATOM 1183 N N . PRO A 1 145 ? 12.337 -3.770 -13.018 1.00 95.56 145 PRO A N 1
ATOM 1184 C CA . PRO A 1 145 ? 12.071 -2.373 -13.351 1.00 95.56 145 PRO A CA 1
ATOM 1185 C C . PRO A 1 145 ? 12.598 -1.433 -12.259 1.00 95.56 145 PRO A C 1
ATOM 1187 O O . PRO A 1 145 ? 13.017 -1.894 -11.197 1.00 95.56 145 PRO A O 1
ATOM 1190 N N . GLY A 1 146 ? 12.560 -0.131 -12.515 1.00 91.69 146 GLY A N 1
ATOM 1191 C CA . GLY A 1 146 ? 12.899 0.894 -11.535 1.00 91.69 146 GLY A CA 1
ATOM 1192 C C . GLY A 1 146 ? 12.677 2.292 -12.101 1.00 91.69 146 GLY A C 1
ATOM 1193 O O . GLY A 1 146 ? 12.665 2.449 -13.327 1.00 91.69 146 GLY A O 1
ATOM 1194 N N . PRO A 1 147 ? 12.478 3.298 -11.235 1.00 88.25 147 PRO A N 1
ATOM 1195 C CA . PRO A 1 147 ? 12.514 4.690 -11.651 1.00 88.25 147 PRO A CA 1
ATOM 1196 C C . PRO A 1 147 ? 13.926 5.090 -12.101 1.00 88.25 147 PRO A C 1
ATOM 1198 O O . PRO A 1 147 ? 14.910 4.402 -11.833 1.00 88.25 147 PRO A O 1
ATOM 1201 N N . GLY A 1 148 ? 14.015 6.242 -12.752 1.00 90.25 148 GLY A N 1
ATOM 1202 C CA . GLY A 1 148 ? 15.271 6.845 -13.169 1.00 90.25 148 GLY A CA 1
ATOM 1203 C C . GLY A 1 148 ? 15.761 6.349 -14.527 1.00 90.25 148 GLY A C 1
ATOM 1204 O O . GLY A 1 148 ? 14.976 5.997 -15.413 1.00 90.25 148 GLY A O 1
ATOM 1205 N N . SER A 1 149 ? 17.079 6.372 -14.714 1.00 92.75 149 SER A N 1
ATOM 1206 C CA . SER A 1 149 ? 17.731 6.060 -15.989 1.00 92.75 149 SER A CA 1
ATOM 1207 C C . SER A 1 149 ? 18.974 5.194 -15.785 1.00 92.75 149 SER A C 1
ATOM 1209 O O . SER A 1 149 ? 19.769 5.473 -14.890 1.00 92.75 149 SER A O 1
ATOM 1211 N N . PRO A 1 150 ? 19.276 4.222 -16.674 1.00 93.38 150 PRO A N 1
ATOM 1212 C CA . PRO A 1 150 ? 20.533 3.473 -16.587 1.00 93.38 150 PRO A CA 1
ATOM 1213 C C . PRO A 1 150 ? 21.769 4.349 -16.857 1.00 93.38 150 PRO A C 1
ATOM 1215 O O . PRO A 1 150 ? 22.896 3.905 -16.652 1.00 93.38 150 PRO A O 1
ATOM 1218 N N . THR A 1 151 ? 21.576 5.588 -17.329 1.00 91.81 151 THR A N 1
ATOM 1219 C CA . THR A 1 151 ? 22.646 6.584 -17.474 1.00 91.81 151 THR A CA 1
ATOM 1220 C C . THR A 1 151 ? 23.047 7.231 -16.147 1.00 91.81 151 THR A C 1
ATOM 1222 O O . THR A 1 151 ? 24.060 7.927 -16.111 1.00 91.81 151 THR A O 1
ATOM 1225 N N . CYS A 1 152 ? 22.250 7.048 -15.093 1.00 90.69 152 CYS A N 1
ATOM 1226 C CA . CYS A 1 152 ? 22.471 7.555 -13.746 1.00 90.69 152 CYS A CA 1
ATOM 1227 C C . CYS A 1 152 ? 22.963 6.398 -12.853 1.00 90.69 152 CYS A C 1
ATOM 1229 O O . CYS A 1 152 ? 22.202 5.459 -12.608 1.00 90.69 152 CYS A O 1
ATOM 1231 N N . PRO A 1 153 ? 24.232 6.398 -12.399 1.00 87.00 153 PRO A N 1
ATOM 1232 C CA . PRO A 1 153 ? 24.777 5.315 -11.578 1.00 87.00 153 PRO A CA 1
ATOM 1233 C C . PRO A 1 153 ? 23.992 5.047 -10.290 1.00 87.00 153 PRO A C 1
ATOM 1235 O O . PRO A 1 153 ? 23.905 3.897 -9.863 1.00 87.00 153 PRO A O 1
ATOM 1238 N N . GLU A 1 154 ? 23.416 6.084 -9.685 1.00 85.44 154 GLU A N 1
ATOM 1239 C CA . GLU A 1 154 ? 22.630 5.997 -8.456 1.00 85.44 154 GLU A CA 1
ATOM 1240 C C . GLU A 1 154 ? 21.312 5.232 -8.655 1.00 85.44 154 GLU A C 1
ATOM 1242 O O . GLU A 1 154 ? 20.902 4.495 -7.759 1.00 85.44 154 GLU A O 1
ATOM 1247 N N . ASP A 1 155 ? 20.690 5.348 -9.833 1.00 87.81 155 ASP A N 1
ATOM 1248 C CA . ASP A 1 155 ? 19.404 4.707 -10.139 1.00 87.81 155 ASP A CA 1
ATOM 1249 C C . ASP A 1 155 ? 19.562 3.209 -10.432 1.00 87.81 155 ASP A C 1
ATOM 1251 O O . ASP A 1 155 ? 18.682 2.405 -10.128 1.00 87.81 155 ASP A O 1
ATOM 1255 N N . ILE A 1 156 ? 20.690 2.821 -11.040 1.00 93.12 156 ILE A N 1
ATOM 1256 C CA . ILE A 1 156 ? 20.905 1.469 -11.583 1.00 93.12 156 ILE A CA 1
ATOM 1257 C C . ILE A 1 156 ? 21.886 0.621 -10.763 1.00 93.12 156 ILE A C 1
ATOM 1259 O O . ILE A 1 156 ? 21.917 -0.605 -10.900 1.00 93.12 156 ILE A O 1
ATOM 1263 N N . GLY A 1 157 ? 22.697 1.260 -9.918 1.00 92.62 157 GLY A N 1
ATOM 1264 C CA . GLY A 1 157 ? 23.625 0.611 -9.000 1.00 92.62 157 GLY A CA 1
ATOM 1265 C C . GLY A 1 157 ? 24.528 -0.429 -9.671 1.00 92.62 157 GLY A C 1
ATOM 1266 O O . GLY A 1 157 ? 25.155 -0.198 -10.710 1.00 92.62 157 GLY A O 1
ATOM 1267 N N . VAL A 1 158 ? 24.602 -1.615 -9.068 1.00 94.31 158 VAL A N 1
ATOM 1268 C CA . VAL A 1 158 ? 25.483 -2.708 -9.503 1.00 94.31 158 VAL A CA 1
ATOM 1269 C C . VAL A 1 158 ? 25.051 -3.385 -10.814 1.00 94.31 158 VAL A C 1
ATOM 1271 O O . VAL A 1 158 ? 25.839 -4.117 -11.421 1.00 94.31 158 VAL A O 1
ATOM 1274 N N . CYS A 1 159 ? 23.830 -3.131 -11.297 1.00 96.38 159 CYS A N 1
ATOM 1275 C CA . CYS A 1 159 ? 23.242 -3.818 -12.450 1.00 96.38 159 CYS A CA 1
ATOM 1276 C C . CYS A 1 159 ? 24.081 -3.684 -13.732 1.00 96.38 159 CYS A C 1
ATOM 1278 O O . CYS A 1 159 ? 24.234 -4.662 -14.465 1.00 96.38 159 CYS A O 1
ATOM 1280 N N . LEU A 1 160 ? 24.683 -2.514 -13.993 1.00 94.94 160 LEU A N 1
ATOM 1281 C CA . LEU A 1 160 ? 25.559 -2.328 -15.162 1.00 94.94 160 LEU A CA 1
ATOM 1282 C C . LEU A 1 160 ? 26.772 -3.264 -15.112 1.00 94.94 160 LEU A C 1
ATOM 1284 O O . LEU A 1 160 ? 27.174 -3.837 -16.126 1.00 94.94 160 LEU A O 1
ATOM 1288 N N . ARG A 1 161 ? 27.340 -3.456 -13.919 1.00 93.69 161 ARG A N 1
ATOM 1289 C CA . ARG A 1 161 ? 28.499 -4.325 -13.717 1.00 93.69 161 ARG A CA 1
ATOM 1290 C C . ARG A 1 161 ? 28.125 -5.798 -13.851 1.00 93.69 161 ARG A C 1
ATOM 1292 O O . ARG A 1 161 ? 28.846 -6.535 -14.519 1.00 93.69 161 ARG A O 1
ATOM 1299 N N . ILE A 1 162 ? 26.961 -6.190 -13.322 1.00 95.81 162 ILE A N 1
ATOM 1300 C CA . ILE A 1 162 ? 26.371 -7.521 -13.533 1.00 95.81 162 ILE A CA 1
ATOM 1301 C C . ILE A 1 162 ? 26.259 -7.822 -15.035 1.00 95.81 162 ILE A C 1
ATOM 1303 O O . ILE A 1 162 ? 26.791 -8.825 -15.503 1.00 95.81 162 ILE A O 1
ATOM 1307 N N . LEU A 1 163 ? 25.634 -6.939 -15.816 1.00 95.56 163 LEU A N 1
ATOM 1308 C CA . LEU A 1 163 ? 25.434 -7.154 -17.256 1.00 95.56 163 LEU A CA 1
ATOM 1309 C C . LEU A 1 163 ? 26.764 -7.235 -18.035 1.00 95.56 163 LEU A C 1
ATOM 1311 O O . LEU A 1 163 ? 26.891 -8.006 -18.991 1.00 95.56 163 LEU A O 1
ATOM 1315 N N . LEU A 1 164 ? 27.789 -6.487 -17.612 1.00 92.12 164 LEU A N 1
ATOM 1316 C CA . LEU A 1 164 ? 29.111 -6.490 -18.248 1.00 92.12 164 LEU A CA 1
ATOM 1317 C C . LEU A 1 164 ? 29.960 -7.715 -17.920 1.00 92.12 164 LEU A C 1
ATOM 1319 O O . LEU A 1 164 ? 30.557 -8.294 -18.839 1.00 92.12 164 LEU A O 1
ATOM 1323 N N . GLU A 1 165 ? 30.064 -8.051 -16.636 1.00 92.25 165 GLU A N 1
ATOM 1324 C CA . GLU A 1 165 ? 31.024 -9.020 -16.102 1.00 92.25 165 GLU A CA 1
ATOM 1325 C C . GLU A 1 165 ? 30.422 -10.427 -15.968 1.00 92.25 165 GLU A C 1
ATOM 1327 O O . GLU A 1 165 ? 31.142 -11.404 -16.186 1.00 92.25 165 GLU A O 1
ATOM 1332 N N . CYS A 1 166 ? 29.109 -10.556 -15.728 1.00 93.38 166 CYS A N 1
ATOM 1333 C CA . CYS A 1 166 ? 28.424 -11.847 -15.582 1.00 93.38 166 CYS A CA 1
ATOM 1334 C C . CYS A 1 166 ? 27.956 -12.427 -16.923 1.00 93.38 166 CYS A C 1
ATOM 1336 O O . CYS A 1 166 ? 26.766 -12.614 -17.175 1.00 93.38 166 CYS A O 1
ATOM 1338 N N . LYS A 1 167 ? 28.908 -12.687 -17.823 1.00 93.00 167 LYS A N 1
ATOM 1339 C CA . LYS A 1 167 ? 28.641 -13.065 -19.226 1.00 93.00 167 LYS A CA 1
ATOM 1340 C C . LYS A 1 167 ? 28.054 -14.462 -19.407 1.00 93.00 167 LYS A C 1
ATOM 1342 O O . LYS A 1 167 ? 27.470 -14.736 -20.449 1.00 93.00 167 LYS A O 1
ATOM 1347 N N . ASP A 1 168 ? 28.280 -15.329 -18.433 1.00 92.19 168 ASP A N 1
ATOM 1348 C CA . ASP A 1 168 ? 28.053 -16.772 -18.463 1.00 92.19 168 ASP A CA 1
ATOM 1349 C C . ASP A 1 168 ? 26.898 -17.218 -17.556 1.00 92.19 168 ASP A C 1
ATOM 1351 O O . ASP A 1 168 ? 26.717 -18.413 -17.330 1.00 92.19 168 ASP A O 1
ATOM 1355 N N . ILE A 1 169 ? 26.118 -16.268 -17.038 1.00 95.38 169 ILE A N 1
ATOM 1356 C CA . ILE A 1 169 ? 24.921 -16.516 -16.233 1.00 95.38 169 ILE A CA 1
ATOM 1357 C C . ILE A 1 169 ? 23.715 -15.988 -17.018 1.00 95.38 169 ILE A C 1
ATOM 1359 O O . ILE A 1 169 ? 23.793 -14.865 -17.519 1.00 95.38 169 ILE A O 1
ATOM 1363 N N . PRO A 1 170 ? 22.612 -16.749 -17.146 1.00 98.12 170 PRO A N 1
ATOM 1364 C CA . PRO A 1 170 ? 21.383 -16.246 -17.751 1.00 98.12 170 PRO A CA 1
ATOM 1365 C C . PRO A 1 170 ? 20.823 -15.023 -17.013 1.00 98.12 170 PRO A C 1
ATOM 1367 O O . PRO A 1 170 ? 20.660 -15.059 -15.791 1.00 98.12 170 PRO A O 1
ATOM 1370 N N . ILE A 1 171 ? 20.516 -13.947 -17.748 1.00 98.69 171 ILE A N 1
ATOM 1371 C CA . ILE A 1 171 ? 19.995 -12.686 -17.190 1.00 98.69 171 ILE A CA 1
ATOM 1372 C C . ILE A 1 171 ? 18.742 -12.242 -17.942 1.00 98.69 171 ILE A C 1
ATOM 1374 O O . ILE A 1 171 ? 18.744 -12.213 -19.172 1.00 98.69 171 ILE A O 1
ATOM 1378 N N . LEU A 1 172 ? 17.703 -11.839 -17.207 1.00 98.81 172 LEU A N 1
ATOM 1379 C CA . LEU A 1 172 ? 16.526 -11.156 -17.748 1.00 98.81 172 LEU A CA 1
ATOM 1380 C C . LEU A 1 172 ? 16.382 -9.762 -17.124 1.00 98.81 172 LEU A C 1
ATOM 1382 O O . LEU A 1 172 ? 16.172 -9.640 -15.920 1.00 98.81 172 LEU A O 1
ATOM 1386 N N . GLY A 1 173 ? 16.458 -8.713 -17.939 1.00 98.44 173 GLY A N 1
ATOM 1387 C CA . GLY A 1 173 ? 16.160 -7.339 -17.533 1.00 98.44 173 GLY A CA 1
ATOM 1388 C C . GLY A 1 173 ? 14.727 -6.928 -17.875 1.00 98.44 173 GLY A C 1
ATOM 1389 O O . GLY A 1 173 ? 14.278 -7.126 -19.003 1.00 98.44 173 GLY A O 1
ATOM 1390 N N . VAL A 1 174 ? 14.011 -6.318 -16.934 1.00 98.25 174 VAL A N 1
ATOM 1391 C CA . VAL A 1 174 ? 12.647 -5.809 -17.150 1.00 98.25 174 VAL A CA 1
ATOM 1392 C C . VAL A 1 174 ? 12.649 -4.282 -17.068 1.00 98.25 174 VAL A C 1
ATOM 1394 O O . VAL A 1 174 ? 13.225 -3.723 -16.143 1.00 98.25 174 VAL A O 1
ATOM 1397 N N . CYS A 1 175 ? 12.028 -3.600 -18.034 1.00 96.25 175 CYS A N 1
ATOM 1398 C CA . CYS A 1 175 ? 11.960 -2.138 -18.153 1.00 96.25 175 CYS A CA 1
ATOM 1399 C C . CYS A 1 175 ? 13.336 -1.456 -17.983 1.00 96.25 175 CYS A C 1
ATOM 1401 O O . CYS A 1 175 ? 14.141 -1.497 -18.915 1.00 96.25 175 CYS A O 1
ATOM 1403 N N . LEU A 1 176 ? 13.653 -0.899 -16.809 1.00 96.56 176 LEU A N 1
ATOM 1404 C CA . LEU A 1 176 ? 14.972 -0.338 -16.498 1.00 96.56 176 LEU A CA 1
ATOM 1405 C C . LEU A 1 176 ? 16.109 -1.355 -16.717 1.00 96.56 176 LEU A C 1
ATOM 1407 O O . LEU A 1 176 ? 17.128 -1.018 -17.316 1.00 96.56 176 LEU A O 1
ATOM 1411 N N . GLY A 1 177 ? 15.924 -2.625 -16.338 1.00 97.50 177 GLY A N 1
ATOM 1412 C CA . GLY A 1 177 ? 16.900 -3.686 -16.609 1.00 97.50 177 GLY A CA 1
ATOM 1413 C C . GLY A 1 177 ? 17.110 -3.957 -18.108 1.00 97.50 177 GLY A C 1
ATOM 1414 O O . GLY A 1 177 ? 18.225 -4.250 -18.539 1.00 97.50 177 GLY A O 1
ATOM 1415 N N . HIS A 1 178 ? 16.060 -3.817 -18.925 1.00 98.06 178 HIS A N 1
ATOM 1416 C CA . HIS A 1 178 ? 16.154 -3.900 -20.389 1.00 98.06 178 HIS A CA 1
ATOM 1417 C C . HIS A 1 178 ? 16.933 -2.713 -20.966 1.00 98.06 178 HIS A C 1
ATOM 1419 O O . HIS A 1 178 ? 17.822 -2.902 -21.797 1.00 98.06 178 HIS A O 1
ATOM 1425 N N . GLN A 1 179 ? 16.637 -1.500 -20.496 1.00 97.56 179 GLN A N 1
ATOM 1426 C CA . GLN A 1 179 ? 17.348 -0.289 -20.903 1.00 97.56 179 GLN A CA 1
ATOM 1427 C C . GLN A 1 179 ? 18.830 -0.369 -20.514 1.00 97.56 179 GLN A C 1
ATOM 1429 O O . GLN A 1 179 ? 19.693 -0.053 -21.329 1.00 97.56 179 GLN A O 1
ATOM 1434 N N . ALA A 1 180 ? 19.140 -0.867 -19.313 1.00 97.62 180 ALA A N 1
ATOM 1435 C CA . ALA A 1 180 ? 20.504 -1.085 -18.844 1.00 97.62 180 ALA A CA 1
ATOM 1436 C C . ALA A 1 180 ? 21.283 -2.060 -19.739 1.00 97.62 180 ALA A C 1
ATOM 1438 O O . ALA A 1 180 ? 22.435 -1.784 -20.073 1.00 97.62 180 ALA A O 1
ATOM 1439 N N . LEU A 1 181 ? 20.654 -3.155 -20.188 1.00 97.69 181 LEU A N 1
ATOM 1440 C CA . LEU A 1 181 ? 21.270 -4.097 -21.128 1.00 97.69 181 LEU A CA 1
ATOM 1441 C C . LEU A 1 181 ? 21.621 -3.418 -22.461 1.00 97.69 181 LEU A C 1
ATOM 1443 O O . LEU A 1 181 ? 22.721 -3.611 -22.965 1.00 97.69 181 LEU A O 1
ATOM 1447 N N . GLY A 1 182 ? 20.743 -2.584 -23.020 1.00 96.81 182 GLY A N 1
ATOM 1448 C CA . GLY A 1 182 ? 21.087 -1.803 -24.214 1.00 96.81 182 GLY A CA 1
ATOM 1449 C C . GLY A 1 182 ? 22.216 -0.801 -23.955 1.00 96.81 182 GLY A C 1
ATOM 1450 O O . GLY A 1 182 ? 23.208 -0.762 -24.688 1.00 96.81 182 GLY A O 1
ATOM 1451 N N . TYR A 1 183 ? 22.078 -0.016 -22.885 1.00 96.88 183 TYR A N 1
ATOM 1452 C CA . TYR A 1 183 ? 22.988 1.073 -22.536 1.00 96.88 183 TYR A CA 1
ATOM 1453 C C . TYR A 1 183 ? 24.422 0.598 -22.322 1.00 96.88 183 TYR A C 1
ATOM 1455 O O . TYR A 1 183 ? 25.365 1.173 -22.862 1.00 96.88 183 TYR A O 1
ATOM 1463 N N . VAL A 1 184 ? 24.603 -0.490 -21.575 1.00 95.19 184 VAL A N 1
ATOM 1464 C CA . VAL A 1 184 ? 25.934 -0.973 -21.196 1.00 95.19 184 VAL A CA 1
ATOM 1465 C C . VAL A 1 184 ? 26.768 -1.441 -22.399 1.00 95.19 184 VAL A C 1
ATOM 1467 O O . VAL A 1 184 ? 28.003 -1.392 -22.378 1.00 95.19 184 VAL A O 1
ATOM 1470 N N . HIS A 1 185 ? 26.076 -1.828 -23.472 1.00 94.56 185 HIS A N 1
ATOM 1471 C CA . HIS A 1 185 ? 26.640 -2.237 -24.752 1.00 94.56 185 HIS A CA 1
ATOM 1472 C C . HIS A 1 185 ? 26.736 -1.092 -25.775 1.00 94.56 185 HIS A C 1
ATOM 1474 O O . HIS A 1 185 ? 27.231 -1.306 -26.872 1.00 94.56 185 HIS A O 1
ATOM 1480 N N . GLY A 1 186 ? 26.357 0.138 -25.412 1.00 93.12 186 GLY A N 1
ATOM 1481 C CA . GLY A 1 186 ? 26.573 1.334 -26.234 1.00 93.12 186 GLY A CA 1
ATOM 1482 C C . GLY A 1 186 ? 25.316 1.922 -26.874 1.00 93.12 186 GLY A C 1
ATOM 1483 O O . GLY A 1 186 ? 25.418 2.965 -27.518 1.00 93.12 186 GLY A O 1
ATOM 1484 N N . ALA A 1 187 ? 24.142 1.314 -26.677 1.00 94.81 187 ALA A N 1
ATOM 1485 C CA . ALA A 1 187 ? 22.899 1.900 -27.164 1.00 94.81 187 ALA A CA 1
ATOM 1486 C C . ALA A 1 187 ? 22.544 3.175 -26.377 1.00 94.81 187 ALA A C 1
ATOM 1488 O O . ALA A 1 187 ? 22.779 3.274 -25.171 1.00 94.81 187 ALA A O 1
ATOM 1489 N N . GLN A 1 188 ? 21.961 4.163 -27.050 1.00 94.75 188 GLN A N 1
ATOM 1490 C CA . GLN A 1 188 ? 21.491 5.386 -26.408 1.00 94.75 188 GLN A CA 1
ATOM 1491 C C . GLN A 1 188 ? 20.096 5.191 -25.816 1.00 94.75 188 GLN A C 1
ATOM 1493 O O . GLN A 1 188 ? 19.237 4.534 -26.407 1.00 94.75 188 GLN A O 1
ATOM 1498 N N . ILE A 1 189 ? 19.874 5.803 -24.653 1.00 94.50 189 ILE A N 1
ATOM 1499 C CA . ILE A 1 189 ? 18.562 5.885 -24.014 1.00 94.50 189 ILE A CA 1
ATOM 1500 C C . ILE A 1 189 ? 17.987 7.266 -24.296 1.00 94.50 189 ILE A C 1
ATOM 1502 O O . ILE A 1 189 ? 18.597 8.281 -23.961 1.00 94.50 189 ILE A O 1
ATOM 1506 N N . ILE A 1 190 ? 16.828 7.291 -24.944 1.00 92.38 190 ILE A N 1
ATOM 1507 C CA . ILE A 1 190 ? 16.127 8.508 -25.354 1.00 92.38 190 ILE A CA 1
ATOM 1508 C C . ILE A 1 190 ? 14.718 8.516 -24.771 1.00 92.38 190 ILE A C 1
ATOM 1510 O O . ILE A 1 190 ? 14.196 7.482 -24.354 1.00 92.38 190 ILE A O 1
ATOM 1514 N N . HIS A 1 191 ? 14.066 9.676 -24.773 1.00 88.69 191 HIS A N 1
ATOM 1515 C CA . HIS A 1 191 ? 12.653 9.728 -24.422 1.00 88.69 191 HIS A CA 1
ATOM 1516 C C . HIS A 1 191 ? 11.812 8.940 -25.426 1.00 88.69 191 HIS A C 1
ATOM 1518 O O . HIS A 1 191 ? 11.997 9.046 -26.641 1.00 88.69 191 HIS A O 1
ATOM 1524 N N . ALA A 1 192 ? 10.842 8.195 -24.904 1.00 85.38 192 ALA A N 1
ATOM 1525 C CA . ALA A 1 192 ? 9.786 7.613 -25.710 1.00 85.38 192 ALA A CA 1
ATOM 1526 C C . ALA A 1 192 ? 9.027 8.727 -26.464 1.00 85.38 192 ALA A C 1
ATOM 1528 O O . ALA A 1 192 ? 8.875 9.827 -25.920 1.00 85.38 192 ALA A O 1
ATOM 1529 N N . PRO A 1 193 ? 8.495 8.454 -27.674 1.00 80.19 193 PRO A N 1
ATOM 1530 C CA . PRO A 1 193 ? 7.673 9.419 -28.412 1.00 80.19 193 PRO A CA 1
ATOM 1531 C C . PRO A 1 193 ? 6.526 9.982 -27.566 1.00 80.19 193 PRO A C 1
ATOM 1533 O O . PRO A 1 193 ? 6.231 11.173 -27.617 1.00 80.19 193 PRO A O 1
ATOM 1536 N N . GLU A 1 194 ? 5.934 9.121 -26.735 1.00 78.19 194 GLU A N 1
ATOM 1537 C CA . GLU A 1 194 ? 4.993 9.489 -25.686 1.00 78.19 194 GLU A CA 1
ATOM 1538 C C . GLU A 1 194 ? 5.312 8.702 -24.408 1.00 78.19 194 GLU A C 1
ATOM 1540 O O . GLU A 1 194 ? 5.604 7.503 -24.500 1.00 78.19 194 GLU A O 1
ATOM 1545 N N . PRO A 1 195 ? 5.228 9.328 -23.219 1.00 76.31 195 PRO A N 1
ATOM 1546 C CA . PRO A 1 195 ? 5.318 8.604 -21.960 1.00 76.31 195 PRO A CA 1
ATOM 1547 C C . PRO A 1 195 ? 4.095 7.696 -21.811 1.00 76.31 195 PRO A C 1
ATOM 1549 O O . PRO A 1 195 ? 2.950 8.140 -21.930 1.00 76.31 195 P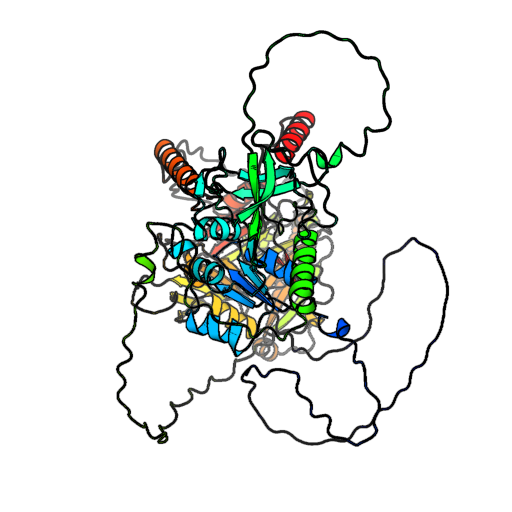RO A O 1
ATOM 1552 N N . VAL A 1 196 ? 4.328 6.413 -21.545 1.00 76.06 196 VAL A N 1
ATOM 1553 C CA . VAL A 1 196 ? 3.264 5.417 -21.413 1.00 76.06 196 VAL A CA 1
ATOM 1554 C C . VAL A 1 196 ? 3.194 4.923 -19.980 1.00 76.06 196 VAL A C 1
ATOM 1556 O O . VAL A 1 196 ? 4.192 4.469 -19.432 1.00 76.06 196 VAL A O 1
ATOM 1559 N N . HIS A 1 197 ? 1.998 4.987 -19.392 1.00 74.62 197 HIS A N 1
ATOM 1560 C CA . HIS A 1 197 ? 1.751 4.594 -18.010 1.00 74.62 197 HIS A CA 1
ATOM 1561 C C . HIS A 1 197 ? 0.531 3.682 -17.898 1.00 74.62 197 HIS A C 1
ATOM 1563 O O . HIS A 1 197 ? -0.601 4.132 -18.077 1.00 74.62 197 HIS A O 1
ATOM 1569 N N . GLY A 1 198 ? 0.751 2.403 -17.599 1.00 74.38 198 GLY A N 1
ATOM 1570 C CA . GLY A 1 198 ? -0.319 1.430 -17.385 1.00 74.38 198 GLY A CA 1
ATOM 1571 C C . GLY A 1 198 ? -1.182 1.154 -18.615 1.00 74.38 198 GLY A C 1
ATOM 1572 O O . GLY A 1 198 ? -2.290 0.646 -18.471 1.00 74.38 198 GLY A O 1
ATOM 1573 N N . ARG A 1 199 ? -0.706 1.485 -19.822 1.00 79.12 199 ARG A N 1
ATOM 1574 C CA . ARG A 1 199 ? -1.463 1.257 -21.062 1.00 79.12 199 ARG A CA 1
ATOM 1575 C C . ARG A 1 199 ? -1.079 -0.063 -21.705 1.00 79.12 199 ARG A C 1
ATOM 1577 O O . ARG A 1 199 ? 0.089 -0.459 -21.674 1.00 79.12 199 ARG A O 1
ATOM 1584 N N . LEU A 1 200 ? -2.066 -0.695 -22.336 1.00 85.44 200 LEU A N 1
ATOM 1585 C CA . LEU A 1 200 ? -1.854 -1.872 -23.161 1.00 85.44 200 LEU A CA 1
ATOM 1586 C C . LEU A 1 200 ? -1.281 -1.468 -24.521 1.00 85.44 200 LEU A C 1
ATOM 1588 O O . LEU A 1 200 ? -1.654 -0.460 -25.124 1.00 85.44 200 LEU A O 1
ATOM 1592 N N . SER A 1 201 ? -0.344 -2.263 -25.016 1.00 88.06 201 SER A N 1
ATOM 1593 C CA . SER A 1 201 ? 0.172 -2.150 -26.378 1.00 88.06 201 SER A CA 1
ATOM 1594 C C . SER A 1 201 ? 0.367 -3.532 -26.971 1.00 88.06 201 SER A C 1
ATOM 1596 O O . SER A 1 201 ? 0.761 -4.460 -26.262 1.00 88.06 201 SER A O 1
ATOM 1598 N N . GLU A 1 202 ? 0.080 -3.665 -28.261 1.00 90.56 202 GLU A N 1
ATOM 1599 C CA . GLU A 1 202 ? 0.340 -4.901 -28.992 1.00 90.56 202 GLU A CA 1
ATOM 1600 C C . GLU A 1 202 ? 1.833 -5.081 -29.255 1.00 90.56 202 GLU A C 1
ATOM 1602 O O . GLU A 1 202 ? 2.577 -4.102 -29.425 1.00 90.56 202 GLU A O 1
ATOM 1607 N N . ILE A 1 203 ? 2.247 -6.348 -29.283 1.00 92.81 203 ILE A N 1
ATOM 1608 C CA . ILE A 1 203 ? 3.630 -6.752 -29.502 1.00 92.81 203 ILE A CA 1
ATOM 1609 C C . ILE A 1 203 ? 3.752 -7.610 -30.756 1.00 92.81 203 ILE A C 1
ATOM 1611 O O . ILE A 1 203 ? 3.074 -8.621 -30.938 1.00 92.81 203 ILE A O 1
ATOM 1615 N N . GLU A 1 204 ? 4.704 -7.228 -31.596 1.00 94.06 204 GLU A N 1
ATOM 1616 C CA . GLU A 1 204 ? 5.232 -8.062 -32.665 1.00 94.06 204 GLU A CA 1
ATOM 1617 C C . GLU A 1 204 ? 6.616 -8.560 -32.250 1.00 94.06 204 GLU A C 1
ATOM 1619 O O . GLU A 1 204 ? 7.475 -7.765 -31.878 1.00 94.06 204 GLU A O 1
ATOM 1624 N N . HIS A 1 205 ? 6.844 -9.870 -32.298 1.00 94.62 205 HIS A N 1
ATOM 1625 C CA . HIS A 1 205 ? 8.114 -10.488 -31.923 1.00 94.62 205 HIS A CA 1
ATOM 1626 C C . HIS A 1 205 ? 8.654 -11.435 -32.995 1.00 94.62 205 HIS A C 1
ATOM 1628 O O . HIS A 1 205 ? 7.904 -12.068 -33.744 1.00 94.62 205 HIS A O 1
ATOM 1634 N N . ALA A 1 206 ? 9.978 -11.592 -33.008 1.00 91.88 206 ALA A N 1
ATOM 1635 C CA . ALA A 1 206 ? 10.738 -12.410 -33.954 1.00 91.88 206 ALA A CA 1
ATOM 1636 C C . ALA A 1 206 ? 10.679 -13.925 -33.659 1.00 91.88 206 ALA A C 1
ATOM 1638 O O . ALA A 1 206 ? 11.541 -14.675 -34.104 1.00 91.88 206 ALA A O 1
ATOM 1639 N N . ARG A 1 207 ? 9.683 -14.380 -32.878 1.00 89.25 207 ARG A N 1
ATOM 1640 C CA . ARG A 1 207 ? 9.505 -15.787 -32.444 1.00 89.25 207 ARG A CA 1
ATOM 1641 C C . ARG A 1 207 ? 10.756 -16.423 -31.813 1.00 89.25 207 ARG A C 1
ATOM 1643 O O . ARG A 1 207 ? 10.975 -17.621 -31.934 1.00 89.25 207 ARG A O 1
ATOM 1650 N N . HIS A 1 208 ? 11.562 -15.614 -31.126 1.00 95.12 208 HIS A N 1
ATOM 1651 C CA . HIS A 1 208 ? 12.653 -16.104 -30.284 1.00 95.12 208 HIS A CA 1
ATOM 1652 C C . HIS A 1 208 ? 12.108 -17.007 -29.159 1.00 95.12 208 HIS A C 1
ATOM 1654 O O . HIS A 1 208 ? 10.971 -16.809 -28.734 1.00 95.12 208 HIS A O 1
ATOM 1660 N N . GLN A 1 209 ? 12.923 -17.926 -28.627 1.00 94.38 209 GLN A N 1
ATOM 1661 C CA . GLN A 1 209 ? 12.547 -18.870 -27.556 1.00 94.38 209 GLN A CA 1
ATOM 1662 C C . GLN A 1 209 ? 11.930 -18.193 -26.318 1.00 94.38 209 GLN A C 1
ATOM 1664 O O . GLN A 1 209 ? 11.011 -18.724 -25.710 1.00 94.38 209 GLN A O 1
ATOM 1669 N N . LEU A 1 210 ? 12.350 -16.966 -25.993 1.00 97.06 210 LEU A N 1
ATOM 1670 C CA . LEU A 1 210 ? 11.736 -16.159 -24.923 1.00 97.06 210 LEU A CA 1
ATOM 1671 C C . LEU A 1 210 ? 10.220 -15.932 -25.130 1.00 97.06 210 LEU A C 1
ATOM 1673 O O . LEU A 1 210 ? 9.470 -15.779 -24.170 1.00 97.06 210 LEU A O 1
ATOM 1677 N N . PHE A 1 211 ? 9.762 -15.943 -26.382 1.00 96.81 211 PHE A N 1
ATOM 1678 C CA . PHE A 1 211 ? 8.366 -15.802 -26.797 1.00 96.81 211 PHE A CA 1
ATOM 1679 C C . PHE A 1 211 ? 7.772 -17.111 -27.344 1.00 96.81 211 PHE A C 1
ATOM 1681 O O . PHE A 1 211 ? 6.811 -17.078 -28.115 1.00 96.81 211 PHE A O 1
ATOM 1688 N N . GLN A 1 212 ? 8.343 -18.262 -26.982 1.00 95.62 212 GLN A N 1
ATOM 1689 C CA . GLN A 1 212 ? 7.795 -19.567 -27.338 1.00 95.62 212 GLN A CA 1
ATOM 1690 C C . GLN A 1 212 ? 6.335 -19.677 -26.865 1.00 95.62 212 GLN A C 1
ATOM 1692 O O . GLN A 1 212 ? 6.000 -19.283 -25.746 1.00 95.62 212 GLN A O 1
ATOM 1697 N N . ASP A 1 213 ? 5.466 -20.172 -27.748 1.00 94.75 213 ASP A N 1
ATOM 1698 C CA . ASP A 1 213 ? 4.011 -20.304 -27.556 1.00 94.75 213 ASP A CA 1
ATOM 1699 C C . ASP A 1 213 ? 3.265 -18.996 -27.223 1.00 94.75 213 ASP A C 1
ATOM 1701 O O . ASP A 1 213 ? 2.153 -19.016 -26.689 1.00 94.75 213 ASP A O 1
ATOM 1705 N N . ILE A 1 214 ? 3.851 -17.843 -27.558 1.00 95.38 214 ILE A N 1
ATOM 1706 C CA . ILE A 1 214 ? 3.197 -16.535 -27.479 1.00 95.38 214 ILE A CA 1
ATOM 1707 C C . ILE A 1 214 ? 2.841 -16.086 -28.907 1.00 95.38 214 ILE A C 1
ATOM 1709 O O . ILE A 1 214 ? 3.667 -16.217 -29.816 1.00 95.38 214 ILE A O 1
ATOM 1713 N N . PRO A 1 215 ? 1.605 -15.611 -29.155 1.00 93.44 215 PRO A N 1
ATOM 1714 C CA . PRO A 1 215 ? 1.210 -15.164 -30.482 1.00 93.44 215 PRO A CA 1
ATOM 1715 C C . PRO A 1 215 ? 1.876 -13.819 -30.825 1.00 93.44 215 PRO A C 1
ATOM 1717 O O . PRO A 1 215 ? 2.096 -12.980 -29.955 1.00 93.44 215 PRO A O 1
ATOM 1720 N N . SER A 1 216 ? 2.191 -13.616 -32.108 1.00 91.50 216 SER A N 1
ATOM 1721 C CA . SER A 1 216 ? 2.936 -12.447 -32.602 1.00 91.50 216 SER A CA 1
ATOM 1722 C C . SER A 1 216 ? 2.135 -11.672 -33.635 1.00 91.50 216 SER A C 1
ATOM 1724 O O . SER A 1 216 ? 1.492 -12.273 -34.499 1.00 91.50 216 SER A O 1
ATOM 1726 N N . GLY A 1 217 ? 2.267 -10.349 -33.607 1.00 81.31 217 GLY A N 1
ATOM 1727 C CA . GLY A 1 217 ? 1.799 -9.464 -34.666 1.00 81.31 217 GLY A CA 1
ATOM 1728 C C . GLY A 1 217 ? 0.524 -8.717 -34.301 1.00 81.31 217 GLY A C 1
ATOM 1729 O O . GLY A 1 217 ? -0.035 -8.881 -33.213 1.00 81.31 217 GLY A O 1
ATOM 1730 N N . ARG A 1 218 ? 0.072 -7.872 -35.226 1.00 75.88 218 ARG A N 1
ATOM 1731 C CA . ARG A 1 218 ? -1.120 -7.042 -35.029 1.00 75.88 218 ARG A CA 1
ATOM 1732 C C . ARG A 1 218 ? -2.369 -7.906 -34.894 1.00 75.88 218 ARG A C 1
ATOM 1734 O O . ARG A 1 218 ? -2.539 -8.860 -35.652 1.00 75.88 218 ARG A O 1
ATOM 1741 N N . ASN A 1 219 ? -3.235 -7.567 -33.944 1.00 78.44 219 ASN A N 1
ATOM 1742 C CA . ASN A 1 219 ? -4.450 -8.307 -33.598 1.00 78.44 219 ASN A CA 1
ATOM 1743 C C . ASN A 1 219 ? -4.204 -9.771 -33.186 1.00 78.44 219 ASN A C 1
ATOM 1745 O O . ASN A 1 219 ? -5.121 -10.590 -33.204 1.00 78.44 219 ASN A O 1
ATOM 1749 N N . SER A 1 220 ? -2.975 -10.118 -32.792 1.00 84.62 220 SER A N 1
ATOM 1750 C CA . SER A 1 220 ? -2.627 -11.463 -32.310 1.00 84.62 220 SER A CA 1
ATOM 1751 C C . SER A 1 220 ? -3.216 -11.781 -30.930 1.00 84.62 220 SER A C 1
ATOM 1753 O O . SER A 1 220 ? -3.198 -12.929 -30.492 1.00 84.62 220 SER A O 1
ATOM 1755 N N . GLY A 1 221 ? -3.712 -10.757 -30.227 1.00 82.69 221 GLY A N 1
ATOM 1756 C CA . GLY A 1 221 ? -4.160 -10.844 -28.841 1.00 82.69 221 GLY A CA 1
ATOM 1757 C C . GLY A 1 221 ? -3.032 -10.707 -27.813 1.00 82.69 221 GLY A C 1
ATOM 1758 O O . GLY A 1 221 ? -3.326 -10.605 -26.620 1.00 82.69 221 GLY A O 1
ATOM 1759 N N . PHE A 1 222 ? -1.760 -10.643 -28.233 1.00 90.25 222 PHE A N 1
ATOM 1760 C CA . PHE A 1 222 ? -0.647 -10.408 -27.315 1.00 90.25 222 PHE A CA 1
ATOM 1761 C C . PHE A 1 222 ? -0.491 -8.916 -26.999 1.00 90.25 222 PHE A C 1
ATOM 1763 O O . PHE A 1 222 ? 0.165 -8.155 -27.714 1.00 90.25 222 PHE A O 1
ATOM 1770 N N . LYS A 1 223 ? -1.113 -8.510 -25.889 1.00 89.31 223 LYS A N 1
ATOM 1771 C CA . LYS A 1 223 ? -1.029 -7.163 -25.321 1.00 89.31 223 LYS A CA 1
ATOM 1772 C C . LYS A 1 223 ? -0.215 -7.175 -24.032 1.00 89.31 223 LYS A C 1
ATOM 1774 O O . LYS A 1 223 ? -0.332 -8.098 -23.223 1.00 89.31 223 LYS A O 1
ATOM 1779 N N . VAL A 1 224 ? 0.589 -6.134 -23.841 1.00 91.75 224 VAL A N 1
ATOM 1780 C CA . VAL A 1 224 ? 1.447 -5.961 -22.662 1.00 91.75 224 VAL A CA 1
ATOM 1781 C C . VAL A 1 224 ? 1.231 -4.598 -22.027 1.00 91.75 224 VAL A C 1
ATOM 1783 O O . VAL A 1 224 ? 0.951 -3.625 -22.729 1.00 91.75 224 VAL A O 1
ATOM 1786 N N . VAL A 1 225 ? 1.400 -4.519 -20.710 1.00 89.88 225 VAL A N 1
ATOM 1787 C CA . VAL A 1 225 ? 1.351 -3.250 -19.981 1.00 89.88 225 VAL A CA 1
ATOM 1788 C C . VAL A 1 225 ? 2.710 -2.558 -20.006 1.00 89.88 225 VAL A C 1
ATOM 1790 O O . VAL A 1 225 ? 3.748 -3.169 -19.740 1.00 89.88 225 VAL A O 1
ATOM 1793 N N . ARG A 1 226 ? 2.701 -1.261 -20.314 1.00 89.88 226 ARG A N 1
ATOM 1794 C CA . ARG A 1 226 ? 3.891 -0.404 -20.372 1.00 89.88 226 ARG A CA 1
ATOM 1795 C C . ARG A 1 226 ? 3.863 0.662 -19.283 1.00 89.88 226 ARG A C 1
ATOM 1797 O O . ARG A 1 226 ? 2.863 1.365 -19.150 1.00 89.88 226 ARG A O 1
ATOM 1804 N N . TYR A 1 227 ? 4.986 0.819 -18.590 1.00 83.19 227 TYR A N 1
ATOM 1805 C CA . TYR A 1 227 ? 5.272 1.937 -17.692 1.00 83.19 227 TYR A CA 1
ATOM 1806 C C . TYR A 1 227 ? 6.655 2.481 -18.052 1.00 83.19 227 TYR A C 1
ATOM 1808 O O . TYR A 1 227 ? 7.647 2.120 -17.439 1.00 83.19 227 TYR A O 1
ATOM 1816 N N . HIS A 1 228 ? 6.763 3.259 -19.128 1.00 83.75 228 HIS A N 1
ATOM 1817 C CA . HIS A 1 228 ? 8.052 3.814 -19.540 1.00 83.75 228 HIS A CA 1
ATOM 1818 C C . HIS A 1 228 ? 7.914 5.172 -20.218 1.00 83.75 228 HIS A C 1
ATOM 1820 O O . HIS A 1 228 ? 6.991 5.419 -20.997 1.00 83.75 228 HIS A O 1
ATOM 1826 N N . SER A 1 229 ? 8.861 6.052 -19.905 1.00 87.38 229 SER A N 1
ATOM 1827 C CA . SER A 1 229 ? 9.084 7.343 -20.562 1.00 87.38 229 SER A CA 1
ATOM 1828 C C . SER A 1 229 ? 10.427 7.404 -21.292 1.00 87.38 229 SER A C 1
ATOM 1830 O O . SER A 1 229 ? 10.647 8.326 -22.077 1.00 87.38 229 SER A O 1
ATOM 1832 N N . LEU A 1 230 ? 11.285 6.399 -21.089 1.00 91.56 230 LEU A N 1
ATOM 1833 C CA . LEU A 1 230 ? 12.576 6.212 -21.743 1.00 91.56 230 LEU A CA 1
ATOM 1834 C C . LEU A 1 230 ? 12.586 4.894 -22.530 1.00 91.56 230 LEU A C 1
ATOM 1836 O O . LEU A 1 230 ? 11.981 3.905 -22.112 1.00 91.56 230 LEU A O 1
ATOM 1840 N N . VAL A 1 231 ? 13.276 4.876 -23.668 1.00 94.25 231 VAL A N 1
ATOM 1841 C CA . VAL A 1 231 ? 13.431 3.710 -24.552 1.00 94.25 231 VAL A CA 1
ATOM 1842 C C . VAL A 1 231 ? 14.836 3.673 -25.147 1.00 94.25 231 VAL A C 1
ATOM 1844 O O . VAL A 1 231 ? 15.530 4.688 -25.204 1.00 94.25 231 VAL A O 1
ATOM 1847 N N . ILE A 1 232 ? 15.243 2.504 -25.635 1.00 95.38 232 ILE A N 1
ATOM 1848 C CA . ILE A 1 232 ? 16.464 2.360 -26.434 1.00 95.38 232 ILE A CA 1
ATOM 1849 C C . ILE A 1 232 ? 16.241 2.967 -27.827 1.00 95.38 232 ILE A C 1
ATOM 1851 O O . ILE A 1 232 ? 15.266 2.621 -28.501 1.00 95.38 232 ILE A O 1
ATOM 1855 N N . ASP A 1 233 ? 17.157 3.825 -28.283 1.00 94.00 233 ASP A N 1
ATOM 1856 C CA . ASP A 1 233 ? 17.159 4.316 -29.663 1.00 94.00 233 ASP A CA 1
ATOM 1857 C C . ASP A 1 233 ? 17.604 3.206 -30.623 1.00 94.00 233 ASP A C 1
ATOM 1859 O O . ASP A 1 233 ? 18.767 2.788 -30.637 1.00 94.00 233 ASP A O 1
ATOM 1863 N N . ALA A 1 234 ? 16.672 2.768 -31.470 1.00 91.38 234 ALA A N 1
ATOM 1864 C CA . ALA A 1 234 ? 16.893 1.721 -32.458 1.00 91.38 234 ALA A CA 1
ATOM 1865 C C . ALA A 1 234 ? 18.048 2.018 -33.427 1.00 91.38 234 ALA A C 1
ATOM 1867 O O . ALA A 1 234 ? 18.673 1.080 -33.916 1.00 91.38 234 ALA A O 1
ATOM 1868 N N . ASN A 1 235 ? 18.363 3.293 -33.683 1.00 91.88 235 ASN A N 1
ATOM 1869 C CA . ASN A 1 235 ? 19.438 3.687 -34.601 1.00 91.88 235 ASN A CA 1
ATOM 1870 C C . ASN A 1 235 ? 20.838 3.579 -33.984 1.00 91.88 235 ASN A C 1
ATOM 1872 O O . ASN A 1 235 ? 21.834 3.761 -34.680 1.00 91.88 235 ASN A O 1
ATOM 1876 N N . THR A 1 236 ? 20.918 3.312 -32.681 1.00 94.00 236 THR A N 1
ATOM 1877 C CA . THR A 1 236 ? 22.175 3.277 -31.918 1.00 94.00 236 THR A CA 1
ATOM 1878 C C . THR A 1 236 ? 22.510 1.883 -31.400 1.00 94.00 236 THR A C 1
ATOM 1880 O O . THR A 1 236 ? 23.452 1.724 -30.627 1.00 94.00 236 THR A O 1
ATOM 1883 N N . LEU A 1 237 ? 21.738 0.868 -31.803 1.00 93.06 237 LEU A N 1
ATOM 1884 C CA . LEU A 1 237 ? 21.972 -0.502 -31.373 1.00 93.06 237 LEU A CA 1
ATOM 1885 C C . LEU A 1 237 ? 23.331 -1.010 -31.883 1.00 93.06 237 LEU A C 1
ATOM 1887 O O . LEU A 1 237 ? 23.574 -0.972 -33.091 1.00 93.06 237 LEU A O 1
ATOM 1891 N N . PRO A 1 238 ? 24.199 -1.521 -30.996 1.00 92.44 238 PRO A N 1
ATOM 1892 C CA . PRO A 1 238 ? 25.414 -2.214 -31.407 1.00 92.44 238 PRO A CA 1
ATOM 1893 C C . PRO A 1 238 ? 25.067 -3.585 -32.014 1.00 92.44 238 PRO A C 1
ATOM 1895 O O . PRO A 1 238 ? 24.075 -4.202 -31.626 1.00 92.44 238 PRO A O 1
ATOM 1898 N N . ASP A 1 239 ? 25.932 -4.116 -32.885 1.00 91.62 239 ASP A N 1
ATOM 1899 C CA . ASP A 1 239 ? 25.724 -5.409 -33.573 1.00 91.62 239 ASP A CA 1
ATOM 1900 C C . ASP A 1 239 ? 25.472 -6.588 -32.619 1.00 91.62 239 ASP A C 1
ATOM 1902 O O . ASP A 1 239 ? 24.840 -7.585 -32.972 1.00 91.62 239 ASP A O 1
ATOM 1906 N N . GLU A 1 240 ? 25.992 -6.503 -31.394 1.00 95.31 240 GLU A N 1
ATOM 1907 C CA . GLU A 1 240 ? 25.852 -7.557 -30.399 1.00 95.31 240 GLU A CA 1
ATOM 1908 C C . GLU A 1 240 ? 24.503 -7.566 -29.673 1.00 95.31 240 GLU A C 1
ATOM 1910 O O . GLU A 1 240 ? 24.198 -8.577 -29.036 1.00 95.31 240 GLU A O 1
ATOM 1915 N N . ILE A 1 241 ? 23.694 -6.509 -29.795 1.00 97.25 241 ILE A N 1
ATOM 1916 C CA . ILE A 1 241 ? 22.343 -6.424 -29.236 1.00 97.25 241 ILE A CA 1
ATOM 1917 C C . ILE A 1 241 ? 21.320 -6.596 -30.358 1.00 97.25 241 ILE A C 1
ATOM 1919 O O . ILE A 1 241 ? 21.153 -5.745 -31.227 1.00 97.25 241 ILE A O 1
ATOM 1923 N N . VAL A 1 242 ? 20.588 -7.705 -30.306 1.00 97.62 242 VAL A N 1
ATOM 1924 C CA . VAL A 1 242 ? 19.612 -8.088 -31.324 1.00 97.62 242 VAL A CA 1
ATOM 1925 C C . VAL A 1 242 ? 18.203 -7.759 -30.826 1.00 97.62 242 VAL A C 1
ATOM 1927 O O . VAL A 1 242 ? 17.770 -8.323 -29.817 1.00 97.62 242 VAL A O 1
ATOM 1930 N N . PRO A 1 243 ? 17.450 -6.873 -31.501 1.00 97.19 243 PRO A N 1
ATOM 1931 C CA . PRO A 1 243 ? 16.057 -6.621 -31.164 1.00 97.19 243 PRO A CA 1
ATOM 1932 C C . PRO A 1 243 ? 15.184 -7.815 -31.568 1.00 97.19 243 PRO A C 1
ATOM 1934 O O . PRO A 1 243 ? 15.253 -8.299 -32.696 1.00 97.19 243 PRO A O 1
ATOM 1937 N N . ILE A 1 244 ? 14.349 -8.281 -30.639 1.00 97.19 244 ILE A N 1
ATOM 1938 C CA . ILE A 1 244 ? 13.516 -9.485 -30.799 1.00 97.19 244 ILE A CA 1
ATOM 1939 C C . ILE A 1 244 ? 12.017 -9.225 -30.612 1.00 97.19 244 ILE A C 1
ATOM 1941 O O . ILE A 1 244 ? 11.219 -10.123 -30.886 1.00 97.19 244 ILE A O 1
ATOM 1945 N N . ALA A 1 245 ? 11.612 -8.026 -30.181 1.00 96.06 245 ALA A N 1
ATOM 1946 C CA . ALA A 1 245 ? 10.213 -7.602 -30.191 1.00 96.06 245 ALA A CA 1
ATOM 1947 C C . ALA A 1 245 ? 10.053 -6.084 -30.297 1.00 96.06 245 ALA A C 1
ATOM 1949 O O . ALA A 1 245 ? 10.950 -5.329 -29.918 1.00 96.06 245 ALA A O 1
ATOM 1950 N N . TRP A 1 246 ? 8.885 -5.645 -30.767 1.00 94.12 246 TRP A N 1
ATOM 1951 C CA . TRP A 1 246 ? 8.558 -4.247 -31.019 1.00 94.12 246 TRP A CA 1
ATOM 1952 C C . TRP A 1 246 ? 7.084 -3.925 -30.776 1.00 94.12 246 TRP A C 1
ATOM 1954 O O . TRP A 1 246 ? 6.226 -4.807 -30.790 1.00 94.12 246 TRP A O 1
ATOM 1964 N N . SER A 1 247 ? 6.801 -2.635 -30.613 1.00 90.94 247 SER A N 1
ATOM 1965 C CA . SER A 1 247 ? 5.457 -2.058 -30.642 1.00 90.94 247 SER A CA 1
ATOM 1966 C C . SER A 1 247 ? 5.434 -0.848 -31.579 1.00 90.94 247 SER A C 1
ATOM 1968 O O . SER A 1 247 ? 6.458 -0.194 -31.786 1.00 90.94 247 SER A O 1
ATOM 1970 N N . TYR A 1 248 ? 4.278 -0.549 -32.160 1.00 81.94 248 TYR A N 1
ATOM 1971 C CA . TYR A 1 248 ? 4.104 0.534 -33.127 1.00 81.94 248 TYR A CA 1
ATOM 1972 C C . TYR A 1 248 ? 3.499 1.755 -32.423 1.00 81.94 248 TYR A C 1
ATOM 1974 O O . TYR A 1 248 ? 2.425 1.671 -31.828 1.00 81.94 248 TYR A O 1
ATOM 1982 N N . SER A 1 249 ? 4.197 2.897 -32.441 1.00 60.06 249 SER A N 1
ATOM 1983 C CA . SER A 1 249 ? 3.687 4.133 -31.836 1.00 60.06 249 SER A CA 1
ATOM 1984 C C . SER A 1 249 ? 2.494 4.661 -32.639 1.00 60.06 249 SER A C 1
ATOM 1986 O O . SER A 1 249 ? 2.606 4.796 -33.862 1.00 60.06 249 SER A O 1
ATOM 1988 N N . GLY A 1 250 ? 1.397 4.989 -31.952 1.00 54.06 250 GLY A N 1
ATOM 1989 C CA . GLY A 1 250 ? 0.142 5.486 -32.536 1.00 54.06 250 GLY A CA 1
ATOM 1990 C C . GLY A 1 250 ? -1.103 4.694 -32.113 1.00 54.06 250 GLY A C 1
ATOM 1991 O O . GLY A 1 250 ? -2.213 5.190 -32.253 1.00 54.06 250 GLY A O 1
ATOM 1992 N N . GLU A 1 251 ? -0.929 3.495 -31.546 1.00 51.12 251 GLU A N 1
ATOM 1993 C CA . GLU A 1 251 ? -2.025 2.564 -31.233 1.00 51.12 251 GLU A CA 1
ATOM 1994 C C . GLU A 1 251 ? -1.933 2.060 -29.776 1.00 51.12 251 GLU A C 1
ATOM 1996 O O . GLU A 1 251 ? -1.833 0.862 -29.505 1.00 51.12 251 GLU A O 1
ATOM 2001 N N . THR A 1 252 ? -1.932 2.965 -28.787 1.00 47.53 252 THR A N 1
ATOM 2002 C CA . THR A 1 252 ? -2.211 2.538 -27.403 1.00 47.53 252 THR A CA 1
ATOM 2003 C C . THR A 1 252 ? -3.692 2.204 -27.306 1.00 47.53 252 THR A C 1
ATOM 2005 O O . THR A 1 252 ? -4.525 3.109 -27.293 1.00 47.53 252 THR A O 1
ATOM 2008 N N . LEU A 1 253 ? -4.018 0.914 -27.266 1.00 44.56 253 LEU A N 1
ATOM 2009 C CA . LEU A 1 253 ? -5.395 0.465 -27.114 1.00 44.56 253 LEU A CA 1
ATOM 2010 C C . LEU A 1 253 ? -5.810 0.635 -25.646 1.00 44.56 253 LEU A C 1
ATOM 2012 O O . LEU A 1 253 ? -5.148 0.079 -24.761 1.00 44.56 253 LEU A O 1
ATOM 2016 N N . PRO A 1 254 ? -6.893 1.372 -25.358 1.00 44.19 254 PRO A N 1
ATOM 2017 C CA . PRO A 1 254 ? -7.510 1.315 -24.046 1.00 44.19 254 PRO A CA 1
ATOM 2018 C C . PRO A 1 254 ? -8.006 -0.108 -23.750 1.00 44.19 254 PRO A C 1
ATOM 2020 O O . PRO A 1 254 ? -8.190 -0.930 -24.648 1.00 44.19 254 PRO A O 1
ATOM 2023 N N . PHE A 1 255 ? -8.238 -0.410 -22.473 1.00 38.66 255 PHE A N 1
ATOM 2024 C CA . PHE A 1 255 ? -8.555 -1.749 -21.953 1.00 38.66 255 PHE A CA 1
ATOM 2025 C C . PHE A 1 255 ? -9.760 -2.472 -22.613 1.00 38.66 255 PHE A C 1
ATOM 2027 O O . PHE A 1 255 ? -9.986 -3.651 -22.339 1.00 38.66 255 PHE A O 1
ATOM 2034 N N . HIS A 1 256 ? -10.543 -1.808 -23.477 1.00 41.50 256 HIS A N 1
ATOM 2035 C CA . HIS A 1 256 ? -11.837 -2.288 -23.973 1.00 41.50 256 HIS A CA 1
ATOM 2036 C C . HIS A 1 256 ? -11.783 -3.489 -24.931 1.00 41.50 256 HIS A C 1
ATOM 2038 O O . HIS A 1 256 ? -12.641 -4.371 -24.832 1.00 41.50 256 HIS A O 1
ATOM 2044 N N . ASP A 1 257 ? -10.830 -3.565 -25.862 1.00 41.31 257 ASP A N 1
ATOM 2045 C CA . ASP A 1 257 ? -10.994 -4.453 -27.033 1.00 41.31 257 ASP A CA 1
ATOM 2046 C C . ASP A 1 257 ? -10.848 -5.957 -26.740 1.00 41.31 257 ASP A C 1
ATOM 2048 O O . ASP A 1 257 ? -10.926 -6.785 -27.642 1.00 41.31 257 ASP A O 1
ATOM 2052 N N . TYR A 1 258 ? -10.671 -6.338 -25.474 1.00 36.19 258 TYR A N 1
ATOM 2053 C CA . TYR A 1 258 ? -10.593 -7.734 -25.048 1.00 36.19 258 TYR A CA 1
ATOM 2054 C C . TYR A 1 258 ? -11.953 -8.461 -25.054 1.00 36.19 258 TYR A C 1
ATOM 2056 O O . TYR A 1 258 ? -11.981 -9.677 -25.196 1.00 36.19 258 TYR A O 1
ATOM 2064 N N . TYR A 1 259 ? -13.084 -7.748 -24.944 1.00 37.50 259 TYR A N 1
ATOM 2065 C CA . TYR A 1 259 ? -14.403 -8.387 -24.754 1.00 37.50 259 TYR A CA 1
ATOM 2066 C C . TYR A 1 259 ? -15.335 -8.376 -25.975 1.00 37.50 259 TYR A C 1
ATOM 2068 O O . TYR A 1 259 ? -16.379 -9.022 -25.938 1.00 37.50 259 TYR A O 1
ATOM 2076 N N . LYS A 1 260 ? -14.991 -7.673 -27.064 1.00 36.03 260 LYS A N 1
ATOM 2077 C CA . LYS A 1 260 ? -15.840 -7.610 -28.274 1.00 36.03 260 LYS A CA 1
ATOM 2078 C C . LYS A 1 260 ? -15.427 -8.568 -29.397 1.00 36.03 260 LYS A C 1
ATOM 2080 O O . LYS A 1 260 ? -16.257 -8.865 -30.252 1.00 36.03 260 LYS A O 1
ATOM 2085 N N . ALA A 1 261 ? -14.197 -9.087 -29.394 1.00 35.12 261 ALA A N 1
ATOM 2086 C CA . ALA A 1 261 ? -13.690 -9.907 -30.501 1.00 35.12 261 ALA A CA 1
ATOM 2087 C C . ALA A 1 261 ? -14.258 -11.343 -30.551 1.00 35.12 261 ALA A C 1
ATOM 2089 O O . ALA A 1 261 ? -14.265 -11.944 -31.623 1.00 35.12 261 ALA A O 1
ATOM 2090 N N . ASP A 1 262 ? -14.801 -11.866 -29.445 1.00 35.47 262 ASP A N 1
ATOM 2091 C CA . ASP A 1 262 ? -15.353 -13.232 -29.382 1.00 35.47 262 ASP A CA 1
ATOM 2092 C C . ASP A 1 262 ? -16.867 -13.321 -29.671 1.00 35.47 262 ASP A C 1
ATOM 2094 O O . ASP A 1 262 ? -17.418 -14.417 -29.699 1.00 35.47 262 ASP A O 1
ATOM 2098 N N . VAL A 1 263 ? -17.557 -12.199 -29.933 1.00 36.75 263 VAL A N 1
ATOM 2099 C CA . VAL A 1 263 ? -19.031 -12.181 -30.105 1.00 36.75 263 VAL A CA 1
ATOM 2100 C C . VAL A 1 263 ? -19.485 -11.805 -31.528 1.00 36.75 263 VAL A C 1
ATOM 2102 O O . VAL A 1 263 ? -20.662 -11.913 -31.848 1.00 36.75 263 VAL A O 1
ATOM 2105 N N . LEU A 1 264 ? -18.576 -11.425 -32.433 1.00 32.75 264 LEU A N 1
ATOM 2106 C CA . LEU A 1 264 ? -18.938 -10.885 -33.759 1.00 32.75 264 LEU A CA 1
ATOM 2107 C C . LEU A 1 264 ? -18.421 -11.689 -34.964 1.00 32.75 264 LEU A C 1
ATOM 2109 O O . LEU A 1 264 ? -18.286 -11.142 -36.054 1.00 32.75 264 LEU A O 1
ATOM 2113 N N . LYS A 1 265 ? -18.174 -12.998 -34.809 1.00 32.34 265 LYS A N 1
ATOM 2114 C CA . LYS A 1 265 ? -17.882 -13.882 -35.958 1.00 32.34 265 LYS A CA 1
ATOM 2115 C C . LYS A 1 265 ? -19.111 -14.461 -36.666 1.00 32.34 265 LYS A C 1
ATOM 2117 O O . LYS A 1 265 ? -18.950 -14.967 -37.769 1.00 32.34 265 LYS A O 1
ATOM 2122 N N . ASP A 1 266 ? -20.313 -14.279 -36.122 1.00 33.28 266 ASP A N 1
ATOM 2123 C CA . ASP A 1 266 ? -21.558 -14.778 -36.722 1.00 33.28 266 ASP A CA 1
ATOM 2124 C C . ASP A 1 266 ? -22.580 -13.654 -36.954 1.00 33.28 266 ASP A C 1
ATOM 2126 O O . ASP A 1 266 ? -23.702 -13.708 -36.459 1.00 33.28 266 ASP A O 1
ATOM 2130 N N . ALA A 1 267 ? -22.216 -12.602 -37.694 1.00 31.45 267 ALA A N 1
ATOM 2131 C CA . ALA A 1 267 ? -23.217 -11.689 -38.243 1.00 31.45 267 ALA A CA 1
ATOM 2132 C C . ALA A 1 267 ? -22.683 -10.879 -39.437 1.00 31.45 267 ALA A C 1
ATOM 2134 O O . ALA A 1 267 ? -21.868 -9.978 -39.277 1.00 31.45 267 ALA A O 1
ATOM 2135 N N . ILE A 1 268 ? -23.294 -11.142 -40.597 1.00 32.75 268 ILE A N 1
ATOM 2136 C CA . ILE A 1 268 ? -23.407 -10.277 -41.783 1.00 32.75 268 ILE A CA 1
ATOM 2137 C C . ILE A 1 268 ? -22.250 -10.367 -42.791 1.00 32.75 268 ILE A C 1
ATOM 2139 O O . ILE A 1 268 ? -21.244 -9.667 -42.727 1.00 32.75 268 ILE A O 1
ATOM 2143 N N . GLY A 1 269 ? -22.492 -11.190 -43.816 1.00 32.09 269 GLY A N 1
ATOM 2144 C CA . GLY A 1 269 ? -21.949 -10.974 -45.151 1.00 32.09 269 GLY A CA 1
ATOM 2145 C C . GLY A 1 269 ? -22.638 -9.788 -45.837 1.00 32.09 269 GLY A C 1
ATOM 2146 O O . GLY A 1 269 ? -23.836 -9.570 -45.669 1.00 32.09 269 GLY A O 1
ATOM 2147 N N . GLY A 1 270 ? -21.876 -9.032 -46.623 1.00 28.20 270 GLY A N 1
ATOM 2148 C CA . GLY A 1 270 ? -22.372 -7.910 -47.418 1.00 28.20 270 GLY A CA 1
ATOM 2149 C C . GLY A 1 270 ? -21.245 -7.290 -48.239 1.00 28.20 270 GLY A C 1
ATOM 2150 O O . GLY A 1 270 ? -20.135 -7.139 -47.746 1.00 28.20 270 GLY A O 1
ATOM 2151 N N . GLN A 1 271 ? -21.530 -7.031 -49.511 1.00 27.20 271 GLN A N 1
ATOM 2152 C CA . GLN A 1 271 ? -20.592 -6.754 -50.597 1.00 27.20 271 GLN A CA 1
ATOM 2153 C C . GLN A 1 271 ? -19.791 -5.451 -50.472 1.00 27.20 271 GLN A C 1
ATOM 2155 O O . GLN A 1 271 ? -20.200 -4.484 -49.836 1.00 27.20 271 GLN A O 1
ATOM 2160 N N . ALA A 1 272 ? -18.644 -5.477 -51.153 1.00 31.56 272 ALA A N 1
ATOM 2161 C CA . ALA A 1 272 ? -17.730 -4.374 -51.387 1.00 31.56 272 ALA A CA 1
ATOM 2162 C C . ALA A 1 272 ? -18.354 -3.259 -52.233 1.00 31.56 272 ALA A C 1
ATOM 2164 O O . ALA A 1 272 ? -19.034 -3.551 -53.212 1.00 31.56 272 ALA A O 1
ATOM 2165 N N . ASP A 1 273 ? -17.985 -2.014 -51.930 1.00 26.25 273 ASP A N 1
ATOM 2166 C CA . ASP A 1 273 ? -17.989 -0.928 -52.905 1.00 26.25 273 ASP A CA 1
ATOM 2167 C C . ASP A 1 273 ? -16.713 -0.090 -52.776 1.00 26.25 273 ASP A C 1
ATOM 2169 O O . ASP A 1 273 ? -16.325 0.379 -51.703 1.00 26.25 273 ASP A O 1
ATOM 2173 N N . HIS A 1 274 ? -16.037 0.049 -53.913 1.00 30.23 274 HIS A N 1
ATOM 2174 C CA . HIS A 1 274 ? -14.853 0.866 -54.111 1.00 30.23 274 HIS A CA 1
ATOM 2175 C C . HIS A 1 274 ? -15.242 2.341 -54.195 1.00 30.23 274 HIS A C 1
ATOM 2177 O O . HIS A 1 274 ? -16.007 2.719 -55.077 1.00 30.23 274 HIS A O 1
ATOM 2183 N N . ASN A 1 275 ? -14.606 3.201 -53.397 1.00 27.66 275 ASN A N 1
ATOM 2184 C CA . ASN A 1 275 ? -14.279 4.543 -53.868 1.00 27.66 275 ASN A CA 1
ATOM 2185 C C . ASN A 1 275 ? -13.025 5.099 -53.189 1.00 27.66 275 ASN A C 1
ATOM 2187 O O . ASN A 1 275 ? -12.963 5.322 -51.983 1.00 27.66 275 ASN A O 1
ATOM 2191 N N . HIS A 1 276 ? -12.010 5.304 -54.025 1.00 30.11 276 HIS A N 1
ATOM 2192 C CA . HIS A 1 276 ? -10.760 5.977 -53.718 1.00 30.11 276 HIS A CA 1
ATOM 2193 C C . HIS A 1 276 ? -11.002 7.457 -53.390 1.00 30.11 276 HIS A C 1
ATOM 2195 O O . HIS A 1 276 ? -11.453 8.212 -54.249 1.00 30.11 276 HIS A O 1
ATOM 2201 N N . SER A 1 277 ? -10.537 7.913 -52.227 1.00 27.34 277 SER A N 1
ATOM 2202 C CA . SER A 1 277 ? -10.096 9.301 -52.058 1.00 27.34 277 SER A CA 1
ATOM 2203 C C . SER A 1 277 ? -8.712 9.326 -51.416 1.00 27.34 277 SER A C 1
ATOM 2205 O O . SER A 1 277 ? -8.526 8.945 -50.262 1.00 27.34 277 SER A O 1
ATOM 2207 N N . LYS A 1 278 ? -7.739 9.748 -52.227 1.00 31.02 278 LYS A N 1
ATOM 2208 C CA . LYS A 1 278 ? -6.338 10.012 -51.893 1.00 31.02 278 LYS A CA 1
ATOM 2209 C C . LYS A 1 278 ? -6.219 11.037 -50.762 1.00 31.02 278 LYS A C 1
ATOM 2211 O O . LYS A 1 278 ? -6.432 12.214 -51.014 1.00 31.02 278 LYS A O 1
ATOM 2216 N N . TYR A 1 279 ? -5.770 10.594 -49.595 1.00 26.56 279 TYR A N 1
ATOM 2217 C CA . TYR A 1 279 ? -4.978 11.385 -48.648 1.00 26.56 279 TYR A CA 1
ATOM 2218 C C . TYR A 1 279 ? -4.012 10.423 -47.948 1.00 26.56 279 TYR A C 1
ATOM 2220 O O . TYR A 1 279 ? -4.274 9.921 -46.862 1.00 26.56 279 TYR A O 1
ATOM 2228 N N . SER A 1 280 ? -2.919 10.084 -48.632 1.00 27.97 280 SER A N 1
ATOM 2229 C CA . SER A 1 280 ? -1.792 9.356 -48.050 1.00 27.97 280 SER A CA 1
ATOM 2230 C C . SER A 1 280 ? -0.770 10.370 -47.540 1.00 27.97 280 SER A C 1
ATOM 2232 O O . SER A 1 280 ? 0.209 10.669 -48.222 1.00 27.97 280 SER A O 1
ATOM 2234 N N . GLU A 1 281 ? -1.011 10.926 -46.357 1.00 29.61 281 GLU A N 1
ATOM 2235 C CA . GLU A 1 281 ? 0.101 11.352 -45.509 1.00 29.61 281 GLU A CA 1
ATOM 2236 C C . GLU A 1 281 ? 0.570 10.104 -44.763 1.00 29.61 281 GLU A C 1
ATOM 2238 O O . GLU A 1 281 ? -0.078 9.641 -43.826 1.00 29.61 281 GLU A O 1
ATOM 2243 N N . GLU A 1 282 ? 1.670 9.511 -45.231 1.00 30.38 282 GLU A N 1
ATOM 2244 C CA . GLU A 1 282 ? 2.395 8.469 -44.506 1.00 30.38 282 GLU A CA 1
ATOM 2245 C C . GLU A 1 282 ? 2.867 9.040 -43.164 1.00 30.38 282 GLU A C 1
ATOM 2247 O O . GLU A 1 282 ? 3.958 9.599 -43.030 1.00 30.38 282 GLU A O 1
ATOM 2252 N N . THR A 1 283 ? 2.038 8.896 -42.136 1.00 32.72 283 THR A N 1
ATOM 2253 C CA . THR A 1 283 ? 2.471 9.040 -40.752 1.00 32.72 283 THR A CA 1
ATOM 2254 C C . THR A 1 283 ? 3.435 7.885 -40.498 1.00 32.72 283 THR A C 1
ATOM 2256 O O . THR A 1 283 ? 3.019 6.738 -40.336 1.00 32.72 283 THR A O 1
ATOM 2259 N N . LYS A 1 284 ? 4.747 8.156 -40.538 1.00 36.41 284 LYS A N 1
ATOM 2260 C CA . LYS A 1 284 ? 5.791 7.193 -40.157 1.00 36.41 284 LYS A CA 1
ATOM 2261 C C . LYS A 1 284 ? 5.495 6.686 -38.743 1.00 36.41 284 LYS A C 1
ATOM 2263 O O . LYS A 1 284 ? 5.834 7.345 -37.765 1.00 36.41 284 LYS A O 1
ATOM 2268 N N . SER A 1 285 ? 4.858 5.523 -38.633 1.00 49.78 285 SER A N 1
ATOM 2269 C CA . SER A 1 285 ? 4.695 4.823 -37.362 1.00 49.78 285 SER A CA 1
ATOM 2270 C C . SER A 1 285 ? 6.089 4.515 -36.816 1.00 49.78 285 SER A C 1
ATOM 2272 O O . SER A 1 285 ? 6.843 3.748 -37.421 1.00 49.78 285 SER A O 1
ATOM 2274 N N . SER A 1 286 ? 6.474 5.164 -35.715 1.00 68.31 286 SER A N 1
ATOM 2275 C CA . SER A 1 286 ? 7.772 4.916 -35.093 1.00 68.31 286 SER A CA 1
ATOM 2276 C C . SER A 1 286 ? 7.726 3.579 -34.348 1.00 68.31 286 SER A C 1
ATOM 2278 O O . SER A 1 286 ? 6.839 3.311 -33.534 1.00 68.31 286 SER A O 1
ATOM 2280 N N . LYS A 1 287 ? 8.651 2.686 -34.691 1.00 85.00 287 LYS A N 1
ATOM 2281 C CA . LYS A 1 287 ? 8.748 1.342 -34.122 1.00 85.00 287 LYS A CA 1
ATOM 2282 C C . LYS A 1 287 ? 9.568 1.421 -32.834 1.00 85.00 287 LYS A C 1
ATOM 2284 O O . LYS A 1 287 ? 10.747 1.755 -32.878 1.00 85.00 287 LYS A O 1
ATOM 2289 N N . VAL A 1 288 ? 8.948 1.124 -31.696 1.00 91.44 288 VAL A N 1
ATOM 2290 C CA . VAL A 1 288 ? 9.600 1.104 -30.379 1.00 91.44 288 VAL A CA 1
ATOM 2291 C C . VAL A 1 288 ? 10.089 -0.312 -30.096 1.00 91.44 288 VAL A C 1
ATOM 2293 O O . VAL A 1 288 ? 9.323 -1.265 -30.238 1.00 91.44 288 VAL A O 1
ATOM 2296 N N . ILE A 1 289 ? 11.353 -0.466 -29.701 1.00 95.31 289 ILE A N 1
ATOM 2297 C CA . ILE A 1 289 ? 11.910 -1.761 -29.290 1.00 95.31 289 ILE A CA 1
ATOM 2298 C C . ILE A 1 289 ? 11.287 -2.170 -27.956 1.00 95.31 289 ILE A C 1
ATOM 2300 O O . ILE A 1 289 ? 11.257 -1.396 -27.006 1.00 95.31 289 ILE A O 1
ATOM 2304 N N . MET A 1 290 ? 10.782 -3.399 -27.902 1.00 96.06 290 MET A N 1
ATOM 2305 C CA . MET A 1 290 ? 10.086 -3.945 -26.736 1.00 96.06 290 MET A CA 1
ATOM 2306 C C . MET A 1 290 ? 10.782 -5.157 -26.132 1.00 96.06 290 MET A C 1
ATOM 2308 O O . MET A 1 290 ? 10.501 -5.496 -24.984 1.00 96.06 290 MET A O 1
ATOM 2312 N N . ALA A 1 291 ? 11.693 -5.795 -26.867 1.00 97.94 291 ALA A N 1
ATOM 2313 C CA . ALA A 1 291 ? 12.607 -6.777 -26.309 1.00 97.94 291 ALA A CA 1
ATOM 2314 C C . ALA A 1 291 ? 13.907 -6.865 -27.112 1.00 97.94 291 ALA A C 1
ATOM 2316 O O . ALA A 1 291 ? 13.905 -6.681 -28.331 1.00 97.94 291 ALA A O 1
ATOM 2317 N N . ILE A 1 292 ? 14.997 -7.180 -26.418 1.00 98.31 292 ILE A N 1
ATOM 2318 C CA . ILE A 1 292 ? 16.335 -7.397 -26.976 1.00 98.31 292 ILE A CA 1
ATOM 2319 C C . ILE A 1 292 ? 16.951 -8.670 -26.394 1.00 98.31 292 ILE A C 1
ATOM 2321 O O . ILE A 1 292 ? 16.569 -9.123 -25.313 1.00 98.31 292 ILE A O 1
ATOM 2325 N N . MET A 1 293 ? 17.940 -9.211 -27.093 1.00 98.06 293 MET A N 1
ATOM 2326 C CA . MET A 1 293 ? 18.851 -10.230 -26.581 1.00 98.06 293 MET A CA 1
ATOM 2327 C C . MET A 1 293 ? 20.293 -9.881 -26.934 1.00 98.06 293 MET A C 1
ATOM 2329 O O . MET A 1 293 ? 20.550 -9.215 -27.937 1.00 98.06 293 MET A O 1
ATOM 2333 N N . HIS A 1 294 ? 21.243 -10.375 -26.149 1.00 97.81 294 HIS A N 1
ATOM 2334 C CA . HIS A 1 294 ? 22.645 -10.346 -26.536 1.00 97.81 294 HIS A CA 1
ATOM 2335 C C . HIS A 1 294 ? 22.954 -11.527 -27.473 1.00 97.81 294 HIS A C 1
ATOM 2337 O O . HIS A 1 294 ? 22.620 -12.671 -27.189 1.00 97.81 294 HIS A O 1
ATOM 2343 N N . SER A 1 295 ? 23.653 -11.271 -28.576 1.00 95.62 295 SER A N 1
ATOM 2344 C CA . SER A 1 295 ? 23.983 -12.262 -29.619 1.00 95.62 295 SER A CA 1
ATOM 2345 C C . SER A 1 295 ? 24.815 -13.458 -29.129 1.00 95.62 295 SER A C 1
ATOM 2347 O O . SER A 1 295 ? 24.715 -14.551 -29.677 1.00 95.62 295 SER A O 1
ATOM 2349 N N . LYS A 1 296 ? 25.669 -13.242 -28.119 1.00 93.94 296 LYS A N 1
ATOM 2350 C CA . LYS A 1 296 ? 26.618 -14.244 -27.582 1.00 93.94 296 LYS A CA 1
ATOM 2351 C C . LYS A 1 296 ? 26.452 -14.601 -26.100 1.00 93.94 296 LYS A C 1
ATOM 2353 O O . LYS A 1 296 ? 27.187 -15.449 -25.612 1.00 93.94 296 LYS A O 1
ATOM 2358 N N . ARG A 1 297 ? 25.586 -13.905 -25.360 1.00 95.25 297 ARG A N 1
ATOM 2359 C CA . ARG A 1 297 ? 25.421 -14.079 -23.904 1.00 95.25 297 ARG A CA 1
ATOM 2360 C C . ARG A 1 297 ? 23.972 -14.482 -23.656 1.00 95.25 297 ARG A C 1
ATOM 2362 O O . ARG A 1 297 ? 23.120 -13.993 -24.397 1.00 95.25 297 ARG A O 1
ATOM 2369 N N . PRO A 1 298 ? 23.660 -15.289 -22.630 1.00 96.81 298 PRO A N 1
ATOM 2370 C CA . PRO A 1 298 ? 22.284 -15.647 -22.282 1.00 96.81 298 PRO A CA 1
ATOM 2371 C C . PRO A 1 298 ? 21.555 -14.471 -21.596 1.00 96.81 298 PRO A C 1
ATOM 2373 O O . PRO A 1 298 ? 20.940 -14.624 -20.544 1.00 96.81 298 PRO A O 1
ATOM 2376 N N . HIS A 1 299 ? 21.680 -13.265 -22.151 1.00 98.44 299 HIS A N 1
ATOM 2377 C CA . HIS A 1 299 ? 21.145 -12.021 -21.609 1.00 98.44 299 HIS A CA 1
ATOM 2378 C C . HIS A 1 299 ? 19.989 -11.551 -22.479 1.00 98.44 299 HIS A C 1
ATOM 2380 O O . HIS A 1 299 ? 20.127 -11.396 -23.694 1.00 98.44 299 HIS A O 1
ATOM 2386 N N . TYR A 1 300 ? 18.861 -11.295 -21.837 1.00 98.69 300 TYR A N 1
ATOM 2387 C CA . TYR A 1 300 ? 17.610 -10.908 -22.464 1.00 98.69 300 TYR A CA 1
ATOM 2388 C C . TYR A 1 300 ? 17.046 -9.691 -21.744 1.00 98.69 300 TYR A C 1
ATOM 2390 O O . TYR A 1 300 ? 17.280 -9.497 -20.552 1.00 98.69 300 TYR A O 1
ATOM 2398 N N . GLY A 1 301 ? 16.261 -8.879 -22.442 1.00 98.31 301 GLY A N 1
ATOM 2399 C CA . GLY A 1 301 ? 15.542 -7.789 -21.802 1.00 98.31 301 GLY A CA 1
ATOM 2400 C C . GLY A 1 301 ? 14.197 -7.521 -22.448 1.00 98.31 301 GLY A C 1
ATOM 2401 O O . GLY A 1 301 ? 14.105 -7.523 -23.674 1.00 98.31 301 GLY A O 1
ATOM 2402 N N . VAL A 1 302 ? 13.185 -7.194 -21.647 1.00 98.38 302 VAL A N 1
ATOM 2403 C CA . VAL A 1 302 ? 11.855 -6.747 -22.093 1.00 98.38 302 VAL A CA 1
ATOM 2404 C C . VAL A 1 302 ? 11.544 -5.346 -21.555 1.00 98.38 302 VAL A C 1
ATOM 2406 O O . VAL A 1 302 ? 11.752 -5.069 -20.382 1.00 98.38 302 VAL A O 1
ATOM 2409 N N . GLN A 1 303 ? 11.043 -4.443 -22.399 1.00 96.88 303 GLN A N 1
ATOM 2410 C CA . GLN A 1 303 ? 10.751 -3.046 -22.030 1.00 96.88 303 GLN A CA 1
ATOM 2411 C C . GLN A 1 303 ? 9.413 -2.884 -21.281 1.00 96.88 303 GLN A C 1
ATOM 2413 O O . GLN A 1 303 ? 9.157 -1.855 -20.659 1.00 96.88 303 GLN A O 1
ATOM 2418 N N . PHE A 1 304 ? 8.526 -3.870 -21.390 1.00 95.44 304 PHE A N 1
ATOM 2419 C CA . PHE A 1 304 ? 7.206 -3.893 -20.759 1.00 95.44 304 PHE A CA 1
ATOM 2420 C C . PHE A 1 304 ? 7.216 -4.711 -19.460 1.00 95.44 304 PHE A C 1
ATOM 2422 O O . PHE A 1 304 ? 8.227 -5.317 -19.123 1.00 95.44 304 PHE A O 1
ATOM 2429 N N . HIS A 1 305 ? 6.078 -4.743 -18.764 1.00 95.69 305 HIS A N 1
ATOM 2430 C CA . HIS A 1 305 ? 5.916 -5.377 -17.454 1.00 95.69 305 HIS A CA 1
ATOM 2431 C C . HIS A 1 305 ? 5.212 -6.743 -17.584 1.00 95.69 305 HIS A C 1
ATOM 2433 O O . HIS A 1 305 ? 3.972 -6.792 -17.598 1.00 95.69 305 HIS A O 1
ATOM 2439 N N . PRO A 1 306 ? 5.952 -7.861 -17.747 1.00 95.81 306 PRO A N 1
ATOM 2440 C CA . PRO A 1 306 ? 5.380 -9.211 -17.796 1.00 95.81 306 PRO A CA 1
ATOM 2441 C C . PRO A 1 306 ? 4.683 -9.613 -16.487 1.00 95.81 306 PRO A C 1
ATOM 2443 O O . PRO A 1 306 ? 3.792 -10.452 -16.487 1.00 95.81 306 PRO A O 1
ATOM 2446 N N . GLU A 1 307 ? 5.040 -9.012 -15.363 1.00 93.94 307 GLU A N 1
ATOM 2447 C CA . GLU A 1 307 ? 4.424 -9.247 -14.059 1.00 93.94 307 GLU A CA 1
ATOM 2448 C C . GLU A 1 307 ? 3.063 -8.565 -13.886 1.00 93.94 307 GLU A C 1
ATOM 2450 O O . GLU A 1 307 ? 2.335 -8.875 -12.941 1.00 93.94 307 GLU A O 1
ATOM 2455 N N . SER A 1 308 ? 2.705 -7.633 -14.774 1.00 90.75 308 SER A N 1
ATOM 2456 C CA . SER A 1 308 ? 1.408 -6.969 -14.705 1.00 90.75 308 SER A CA 1
ATOM 2457 C C . SER A 1 308 ? 0.278 -7.956 -14.991 1.00 90.75 308 SER A C 1
ATOM 2459 O O . SER A 1 308 ? 0.310 -8.688 -15.979 1.00 90.75 308 SER A O 1
ATOM 2461 N N . VAL A 1 309 ? -0.776 -7.915 -14.171 1.00 83.75 309 VAL A N 1
ATOM 2462 C CA . VAL A 1 309 ? -1.957 -8.788 -14.299 1.00 83.75 309 VAL A CA 1
ATOM 2463 C C . VAL A 1 309 ? -2.622 -8.709 -15.678 1.00 83.75 309 VAL A C 1
ATOM 2465 O O . VAL A 1 309 ? -3.203 -9.686 -16.144 1.00 83.75 309 VAL A O 1
ATOM 2468 N N . ALA A 1 310 ? -2.522 -7.562 -16.354 1.00 85.94 310 ALA A N 1
ATOM 2469 C CA . ALA A 1 310 ? -3.109 -7.367 -17.676 1.00 85.94 310 ALA A CA 1
ATOM 2470 C C . ALA A 1 310 ? -2.178 -7.773 -18.831 1.00 85.94 310 ALA A C 1
ATOM 2472 O O . ALA A 1 310 ? -2.621 -7.855 -19.977 1.00 85.94 310 ALA A O 1
ATOM 2473 N N . THR A 1 311 ? -0.915 -8.102 -18.546 1.00 90.50 311 THR A N 1
ATOM 2474 C CA . THR A 1 311 ? -0.015 -8.744 -19.508 1.00 90.50 311 THR A CA 1
ATOM 2475 C C . THR A 1 311 ? -0.299 -10.250 -19.525 1.00 90.50 311 THR A C 1
ATOM 2477 O O . THR A 1 311 ? 0.379 -11.040 -18.873 1.00 90.50 311 THR A O 1
ATOM 2480 N N . ARG A 1 312 ? -1.320 -10.671 -20.285 1.00 87.88 312 ARG A N 1
ATOM 2481 C CA . ARG A 1 312 ? -1.861 -12.050 -20.278 1.00 87.88 312 ARG A CA 1
ATOM 2482 C C . ARG A 1 312 ? -0.804 -13.152 -20.436 1.00 87.88 312 ARG A C 1
ATOM 2484 O O . ARG A 1 312 ? -0.892 -14.183 -19.778 1.00 87.88 312 ARG A O 1
ATOM 2491 N N . HIS A 1 313 ? 0.183 -12.941 -21.306 1.00 93.31 313 HIS A N 1
ATOM 2492 C CA . HIS A 1 313 ? 1.250 -13.914 -21.584 1.00 93.31 313 HIS A CA 1
ATOM 2493 C C . HIS A 1 313 ? 2.516 -13.690 -20.741 1.00 93.31 313 HIS A C 1
ATOM 2495 O O . HIS A 1 313 ? 3.542 -14.320 -20.977 1.00 93.31 313 HIS A O 1
ATOM 2501 N N . GLY A 1 314 ? 2.467 -12.806 -19.745 1.00 93.31 314 GLY A N 1
ATOM 2502 C CA . GLY A 1 314 ? 3.628 -12.430 -18.949 1.00 93.31 314 GLY A CA 1
ATOM 2503 C C . GLY A 1 314 ? 4.209 -13.570 -18.112 1.00 93.31 314 GLY A C 1
ATOM 2504 O O . GLY A 1 314 ? 5.422 -13.768 -18.107 1.00 93.31 314 GLY A O 1
ATOM 2505 N N . ARG A 1 315 ? 3.354 -14.413 -17.512 1.00 95.69 315 ARG A N 1
ATOM 2506 C CA . ARG A 1 315 ? 3.787 -15.660 -16.853 1.00 95.69 315 ARG A CA 1
ATOM 2507 C C . ARG A 1 315 ? 4.555 -16.579 -17.811 1.00 95.69 315 ARG A C 1
ATOM 2509 O O . ARG A 1 315 ? 5.603 -17.092 -17.434 1.00 95.69 315 ARG A O 1
ATOM 2516 N N . LYS A 1 316 ? 4.082 -16.726 -19.054 1.00 96.88 316 LYS A N 1
ATOM 2517 C CA . LYS A 1 316 ? 4.732 -17.570 -20.068 1.00 96.88 316 LYS A CA 1
ATOM 2518 C C . LYS A 1 316 ? 6.128 -17.056 -20.438 1.00 96.88 316 LYS A C 1
ATOM 2520 O O . LYS A 1 316 ? 7.019 -17.858 -20.665 1.00 96.88 316 LYS A O 1
ATOM 2525 N N . ILE A 1 317 ? 6.368 -15.741 -20.408 1.00 97.88 317 ILE A N 1
ATOM 2526 C CA . ILE A 1 317 ? 7.719 -15.173 -20.604 1.00 97.88 317 ILE A CA 1
ATOM 2527 C C . ILE A 1 317 ? 8.680 -15.639 -19.501 1.00 97.88 317 ILE A C 1
ATOM 2529 O O . ILE A 1 317 ? 9.809 -16.025 -19.796 1.00 97.88 317 ILE A O 1
ATOM 2533 N N . PHE A 1 318 ? 8.242 -15.636 -18.238 1.00 98.19 318 PHE A N 1
ATOM 2534 C CA . PHE A 1 318 ? 9.057 -16.137 -17.127 1.00 98.19 318 PHE A CA 1
ATOM 2535 C C . PHE A 1 318 ? 9.274 -17.658 -17.197 1.00 98.19 318 PHE A C 1
ATOM 2537 O O . PHE A 1 318 ? 10.377 -18.121 -16.917 1.00 98.19 318 PHE A O 1
ATOM 2544 N N . GLU A 1 319 ? 8.265 -18.430 -17.616 1.00 97.69 319 GLU A N 1
ATOM 2545 C CA . GLU A 1 319 ? 8.399 -19.873 -17.881 1.00 97.69 319 GLU A CA 1
ATOM 2546 C C . GLU A 1 319 ? 9.427 -20.145 -18.988 1.00 97.69 319 GLU A C 1
ATOM 2548 O O . GLU A 1 319 ? 10.352 -20.928 -18.791 1.00 97.69 319 GLU A O 1
ATOM 2553 N N . ASN A 1 320 ? 9.346 -19.421 -20.105 1.00 98.00 320 ASN A N 1
ATOM 2554 C CA . ASN A 1 320 ? 10.303 -19.539 -21.202 1.00 98.00 320 ASN A CA 1
ATOM 2555 C C . ASN A 1 320 ? 11.722 -19.124 -20.767 1.00 98.00 320 ASN A C 1
ATOM 2557 O O . ASN A 1 320 ? 12.706 -19.723 -21.192 1.00 98.00 320 ASN A O 1
ATOM 2561 N N . PHE A 1 321 ? 11.867 -18.120 -19.893 1.00 98.31 321 PHE A N 1
ATOM 2562 C CA . PHE A 1 321 ? 13.175 -17.749 -19.338 1.00 98.31 321 PHE A CA 1
ATOM 2563 C C . PHE A 1 321 ? 13.745 -18.818 -18.388 1.00 98.31 321 PHE A C 1
ATOM 2565 O O . PHE A 1 321 ? 14.957 -19.055 -18.372 1.00 98.31 321 PHE A O 1
ATOM 2572 N N . LYS A 1 322 ? 12.886 -19.504 -17.622 1.00 96.88 322 LYS A N 1
ATOM 2573 C CA . LYS A 1 322 ? 13.270 -20.678 -16.826 1.00 96.88 322 LYS A CA 1
ATOM 2574 C C . LYS A 1 322 ? 13.772 -21.809 -17.731 1.00 96.88 322 LYS A C 1
ATOM 2576 O O . LYS A 1 322 ? 14.830 -22.362 -17.446 1.00 96.88 322 LYS A O 1
ATOM 2581 N N . GLU A 1 323 ? 13.067 -22.111 -18.820 1.00 95.56 323 GLU A N 1
ATOM 2582 C CA . GLU A 1 323 ? 13.486 -23.115 -19.813 1.00 95.56 323 GLU A CA 1
ATOM 2583 C C . GLU A 1 323 ? 14.831 -22.743 -20.450 1.00 95.56 323 GLU A C 1
ATOM 2585 O O . GLU A 1 323 ? 15.768 -23.532 -20.393 1.00 95.56 323 GLU A O 1
ATOM 2590 N N . LEU A 1 324 ? 14.990 -21.496 -20.908 1.00 95.81 324 LEU A N 1
ATOM 2591 C CA . LEU A 1 324 ? 16.264 -20.969 -21.418 1.00 95.81 324 LEU A CA 1
ATOM 2592 C C . LEU A 1 324 ? 17.415 -21.114 -20.413 1.00 95.81 324 LEU A C 1
ATOM 2594 O O . LEU A 1 324 ? 18.549 -21.396 -20.797 1.00 95.81 324 LEU A O 1
ATOM 2598 N N . THR A 1 325 ? 17.133 -20.916 -19.123 1.00 95.56 325 THR A N 1
ATOM 2599 C CA . THR A 1 325 ? 18.119 -21.105 -18.052 1.00 95.56 325 THR A CA 1
ATOM 2600 C C . THR A 1 325 ? 18.535 -22.573 -17.953 1.00 95.56 325 THR A C 1
ATOM 2602 O O . THR A 1 325 ? 19.726 -22.866 -17.881 1.00 95.56 325 THR A O 1
ATOM 2605 N N . MET A 1 326 ? 17.574 -23.499 -17.957 1.00 92.62 326 MET A N 1
ATOM 2606 C CA . MET A 1 326 ? 17.853 -24.937 -17.888 1.00 92.62 326 MET A CA 1
ATOM 2607 C C . MET A 1 326 ? 18.620 -25.417 -19.121 1.00 92.62 326 MET A C 1
ATOM 2609 O O . MET A 1 326 ? 19.657 -26.060 -18.975 1.00 92.62 326 MET A O 1
ATOM 2613 N N . ASP A 1 327 ? 18.169 -25.043 -20.317 1.00 91.19 327 ASP A N 1
ATOM 2614 C CA . ASP A 1 327 ? 18.799 -25.407 -21.586 1.00 91.19 327 ASP A CA 1
ATOM 2615 C C . ASP A 1 327 ? 20.238 -24.899 -21.670 1.00 91.19 327 ASP A C 1
ATOM 2617 O O . ASP A 1 327 ? 21.126 -25.624 -22.117 1.00 91.19 327 ASP A O 1
ATOM 2621 N N . TYR A 1 328 ? 20.508 -23.684 -21.186 1.00 91.75 328 TYR A N 1
ATOM 2622 C CA . TYR A 1 328 ? 21.862 -23.137 -21.119 1.00 91.75 328 TYR A CA 1
ATOM 2623 C C . TYR A 1 328 ? 22.798 -24.014 -20.267 1.00 91.75 328 TYR A C 1
ATOM 2625 O O . TYR A 1 328 ? 23.910 -24.345 -20.691 1.00 91.75 328 TYR A O 1
ATOM 2633 N N . TRP A 1 329 ? 22.333 -24.459 -19.095 1.00 89.00 329 TRP A N 1
ATOM 2634 C CA . TRP A 1 329 ? 23.120 -25.327 -18.216 1.00 89.00 329 TRP A CA 1
ATOM 2635 C C . TRP A 1 329 ? 23.183 -26.795 -18.685 1.00 89.00 329 TRP A C 1
ATOM 2637 O O . TRP A 1 329 ? 24.172 -27.464 -18.391 1.00 89.00 329 TRP A O 1
ATOM 2647 N N . LEU A 1 330 ? 22.181 -27.297 -19.421 1.00 84.31 330 LEU A N 1
ATOM 2648 C CA . LEU A 1 330 ? 22.111 -28.683 -19.921 1.00 84.31 330 LEU A CA 1
ATOM 2649 C C . LEU A 1 330 ? 22.868 -28.899 -21.239 1.00 84.31 330 LEU A C 1
ATOM 2651 O O . LEU A 1 330 ? 23.523 -29.921 -21.424 1.00 84.31 330 LEU A O 1
ATOM 2655 N N . SER A 1 331 ? 22.798 -27.933 -22.156 1.00 75.69 331 SER A N 1
ATOM 2656 C CA . SER A 1 331 ? 23.476 -27.962 -23.465 1.00 75.69 331 SER A CA 1
ATOM 2657 C C . SER A 1 331 ? 25.006 -27.891 -23.363 1.00 75.69 331 SER A C 1
ATOM 2659 O O . SER A 1 331 ? 25.726 -28.210 -24.311 1.00 75.69 331 SER A O 1
ATOM 2661 N N . SER A 1 332 ? 25.518 -27.528 -22.190 1.00 62.97 332 SER A N 1
ATOM 2662 C CA . SER A 1 332 ? 26.937 -27.350 -21.920 1.00 62.97 332 SER A CA 1
ATOM 2663 C C . SER A 1 332 ? 27.600 -28.670 -21.500 1.00 62.97 332 SER A C 1
ATOM 2665 O O . SER A 1 332 ? 27.840 -28.919 -20.323 1.00 62.97 332 SER A O 1
ATOM 2667 N N . SER A 1 333 ? 27.949 -29.529 -22.466 1.00 45.28 333 SER A N 1
ATOM 2668 C CA . SER A 1 333 ? 28.609 -30.838 -22.239 1.00 45.28 333 SER A CA 1
ATOM 2669 C C . SER A 1 333 ? 30.059 -30.757 -21.712 1.00 45.28 333 SER A C 1
ATOM 2671 O O . SER A 1 333 ? 30.708 -31.779 -21.496 1.00 45.28 333 SER A O 1
ATOM 2673 N N . GLN A 1 334 ? 30.590 -29.551 -21.503 1.00 46.66 334 GLN A N 1
ATOM 2674 C CA . GLN A 1 334 ? 31.813 -29.292 -20.746 1.00 46.66 334 GLN A CA 1
ATOM 2675 C C . GLN A 1 334 ? 31.421 -28.542 -19.480 1.00 46.66 334 GLN A C 1
ATOM 2677 O O . GLN A 1 334 ? 30.740 -27.523 -19.573 1.00 46.66 334 GLN A O 1
ATOM 2682 N N . VAL A 1 335 ? 31.882 -29.028 -18.324 1.00 46.62 335 VAL A N 1
ATOM 2683 C CA . VAL A 1 335 ? 31.789 -28.353 -17.021 1.00 46.62 335 VAL A CA 1
ATOM 2684 C C . VAL A 1 335 ? 32.101 -26.865 -17.219 1.00 46.62 335 VAL A C 1
ATOM 2686 O O . VAL A 1 335 ? 33.265 -26.501 -17.373 1.00 46.62 335 VAL A O 1
ATOM 2689 N N . HIS A 1 336 ? 31.079 -26.002 -17.273 1.00 54.81 336 HIS A N 1
ATOM 2690 C CA . HIS A 1 336 ? 31.300 -24.562 -17.271 1.00 54.81 336 HIS A CA 1
ATOM 2691 C C . HIS A 1 336 ? 31.899 -24.227 -15.905 1.00 54.81 336 HIS A C 1
ATOM 2693 O O . HIS A 1 336 ? 31.207 -24.151 -14.887 1.00 54.81 336 HIS A O 1
ATOM 2699 N N . GLU A 1 337 ? 33.220 -24.071 -15.859 1.00 56.94 337 GLU A N 1
ATOM 2700 C CA . GLU A 1 337 ? 33.831 -23.225 -14.848 1.00 56.94 337 GLU A CA 1
ATOM 2701 C C . GLU A 1 337 ? 33.194 -21.849 -15.022 1.00 56.94 337 GLU A C 1
ATOM 2703 O O . GLU A 1 337 ? 33.417 -21.201 -16.045 1.00 56.94 337 GLU A O 1
ATOM 2708 N N . ARG A 1 338 ? 32.370 -21.426 -14.054 1.00 69.38 338 ARG A N 1
ATOM 2709 C CA . ARG A 1 338 ? 31.927 -20.035 -14.004 1.00 69.38 338 ARG A CA 1
ATOM 2710 C C . ARG A 1 338 ? 33.192 -19.187 -13.903 1.00 69.38 338 ARG A C 1
ATOM 2712 O O . ARG A 1 338 ? 33.928 -19.317 -12.924 1.00 69.38 338 ARG A O 1
ATOM 2719 N N . LYS A 1 339 ? 33.500 -18.391 -14.926 1.00 60.59 339 LYS A N 1
ATOM 2720 C CA . LYS A 1 339 ? 34.749 -17.616 -14.984 1.00 60.59 339 LYS A CA 1
ATOM 2721 C C . LYS A 1 339 ? 34.446 -16.155 -14.725 1.00 60.59 339 LYS A C 1
ATOM 2723 O O . LYS A 1 339 ? 33.621 -15.553 -15.404 1.00 60.59 339 LYS A O 1
ATOM 2728 N N . VAL A 1 340 ? 35.159 -15.564 -13.771 1.00 56.84 340 VAL A N 1
ATOM 2729 C CA . VAL A 1 340 ? 35.095 -14.119 -13.540 1.00 56.84 340 VAL A CA 1
ATOM 2730 C C . VAL A 1 340 ? 35.793 -13.407 -14.703 1.00 56.84 340 VAL A C 1
ATOM 2732 O O . VAL A 1 340 ? 36.966 -13.655 -14.991 1.00 56.84 340 VAL A O 1
ATOM 2735 N N . HIS A 1 341 ? 35.075 -12.524 -15.399 1.00 60.62 341 HIS A N 1
ATOM 2736 C CA . HIS A 1 341 ? 35.587 -11.819 -16.575 1.00 60.62 341 HIS A CA 1
ATOM 2737 C C . HIS A 1 341 ? 36.060 -10.398 -16.223 1.00 60.62 341 HIS A C 1
ATOM 2739 O O . HIS A 1 341 ? 35.347 -9.427 -16.455 1.00 60.62 341 HIS A O 1
ATOM 2745 N N . ASN A 1 342 ? 37.311 -10.251 -15.773 1.00 51.03 342 ASN A N 1
ATOM 2746 C CA . ASN A 1 342 ? 37.883 -8.963 -15.324 1.00 51.03 342 ASN A CA 1
ATOM 2747 C C . ASN A 1 342 ? 38.214 -7.937 -16.438 1.00 51.03 342 ASN A C 1
ATOM 2749 O O . ASN A 1 342 ? 38.792 -6.891 -16.159 1.00 51.03 342 ASN A O 1
ATOM 2753 N N . ASN A 1 343 ? 37.869 -8.211 -17.703 1.00 49.00 343 ASN A N 1
ATOM 2754 C CA . ASN A 1 343 ? 38.266 -7.391 -18.863 1.00 49.00 343 ASN A CA 1
ATOM 2755 C C . ASN A 1 343 ? 37.090 -6.679 -19.563 1.00 49.00 343 ASN A C 1
ATOM 2757 O O . ASN A 1 343 ? 37.226 -6.252 -20.711 1.00 49.00 343 ASN A O 1
ATOM 2761 N N . ALA A 1 344 ? 35.914 -6.583 -18.935 1.00 52.44 344 ALA A N 1
ATOM 2762 C CA . ALA A 1 344 ? 34.777 -5.901 -19.548 1.00 52.44 344 ALA A CA 1
ATOM 2763 C C . ALA A 1 344 ? 34.967 -4.372 -19.506 1.00 52.44 344 ALA A C 1
ATOM 2765 O O . ALA A 1 344 ? 35.128 -3.784 -18.441 1.00 52.44 344 ALA A O 1
ATOM 2766 N N . ARG A 1 345 ? 34.957 -3.718 -20.675 1.00 54.53 345 ARG A N 1
ATOM 2767 C CA . ARG A 1 345 ? 34.905 -2.254 -20.795 1.00 54.53 345 ARG A CA 1
ATOM 2768 C C . ARG A 1 345 ? 33.529 -1.858 -21.308 1.00 54.53 345 ARG A C 1
ATOM 2770 O O . ARG A 1 345 ? 33.065 -2.426 -22.293 1.00 54.53 345 ARG A O 1
ATOM 2777 N N . MET A 1 346 ? 32.903 -0.892 -20.645 1.00 62.03 346 MET A N 1
ATOM 2778 C CA . MET A 1 346 ? 31.632 -0.329 -21.090 1.00 62.03 346 MET A CA 1
ATOM 2779 C C . MET A 1 346 ? 31.835 0.443 -22.397 1.00 62.03 346 MET A C 1
ATOM 2781 O O . MET A 1 346 ? 32.829 1.158 -22.534 1.00 62.03 346 MET A O 1
ATOM 2785 N N . GLN A 1 347 ? 30.910 0.309 -23.350 1.00 64.00 347 GLN A N 1
ATOM 2786 C CA . GLN A 1 347 ? 31.049 0.931 -24.678 1.00 64.00 347 GLN A CA 1
ATOM 2787 C C . GLN A 1 347 ? 30.617 2.409 -24.710 1.00 64.00 347 GLN A C 1
ATOM 2789 O O . GLN A 1 347 ? 30.597 3.031 -25.769 1.00 64.00 347 GLN A O 1
ATOM 2794 N N . VAL A 1 348 ? 30.300 2.999 -23.550 1.00 55.06 348 VAL A N 1
ATOM 2795 C CA . VAL A 1 348 ? 29.775 4.367 -23.437 1.00 55.06 348 VAL A CA 1
ATOM 2796 C C . VAL A 1 348 ? 30.882 5.363 -23.027 1.00 55.06 348 VAL A C 1
ATOM 2798 O O . VAL A 1 348 ? 31.561 5.136 -22.020 1.00 55.06 348 VAL A O 1
ATOM 2801 N N . PRO A 1 349 ? 31.070 6.499 -23.739 1.00 42.47 349 PRO A N 1
ATOM 2802 C CA . PRO A 1 349 ? 32.200 7.415 -23.516 1.00 42.47 349 PRO A CA 1
ATOM 2803 C C . PRO A 1 349 ? 32.243 8.136 -22.156 1.00 42.47 349 PRO A C 1
ATOM 2805 O O . PRO A 1 349 ? 33.329 8.513 -21.719 1.00 42.47 349 PRO A O 1
ATOM 2808 N N . PHE A 1 350 ? 31.103 8.359 -21.487 1.00 41.12 350 PHE A N 1
ATOM 2809 C CA . PHE A 1 350 ? 31.020 9.291 -20.346 1.00 41.12 350 PHE A CA 1
ATOM 2810 C C . PHE A 1 350 ? 31.118 8.625 -18.959 1.00 41.12 350 PHE A C 1
ATOM 2812 O O . PHE A 1 350 ? 31.590 9.235 -18.005 1.00 41.12 350 PHE A O 1
ATOM 2819 N N . SER A 1 351 ? 30.747 7.352 -18.845 1.00 41.62 351 SER A N 1
ATOM 2820 C CA . SER A 1 351 ? 30.573 6.635 -17.569 1.00 41.62 351 SER A CA 1
ATOM 2821 C C . SER A 1 351 ? 31.772 5.762 -17.174 1.00 41.62 351 SER A C 1
ATOM 2823 O O . SER A 1 351 ? 31.906 5.353 -16.022 1.00 41.62 351 SER A O 1
ATOM 2825 N N . SER A 1 352 ? 32.728 5.566 -18.086 1.00 39.31 352 SER A N 1
ATOM 2826 C CA . SER A 1 352 ? 34.006 4.894 -17.806 1.00 39.31 352 SER A CA 1
ATOM 2827 C C . SER A 1 352 ? 34.887 5.622 -16.772 1.00 39.31 352 SER A C 1
ATOM 2829 O O . SER A 1 352 ? 35.789 5.007 -16.203 1.00 39.31 352 SER A O 1
ATOM 2831 N N . ARG A 1 353 ? 34.627 6.911 -16.487 1.00 39.44 353 ARG A N 1
ATOM 2832 C CA . ARG A 1 353 ? 35.357 7.691 -15.468 1.00 39.44 353 ARG A CA 1
ATOM 2833 C C . ARG A 1 353 ? 34.795 7.545 -14.048 1.00 39.44 353 ARG A C 1
ATOM 2835 O O . ARG A 1 353 ? 35.590 7.534 -13.116 1.00 39.44 353 ARG A O 1
ATOM 2842 N N . GLN A 1 354 ? 33.482 7.370 -13.872 1.00 42.22 354 GLN A N 1
ATOM 2843 C CA . GLN A 1 354 ? 32.844 7.313 -12.542 1.00 42.22 354 GLN A CA 1
ATOM 2844 C C . GLN A 1 354 ? 33.053 5.976 -11.812 1.00 42.22 354 GLN A C 1
ATOM 2846 O O . GLN A 1 354 ? 33.176 5.958 -10.592 1.00 42.22 354 GLN A O 1
ATOM 2851 N N . PHE A 1 355 ? 33.210 4.860 -12.533 1.00 42.12 355 PHE A N 1
ATOM 2852 C CA . PHE A 1 355 ? 33.465 3.548 -11.912 1.00 42.12 355 PHE A CA 1
ATOM 2853 C C . PHE A 1 355 ? 34.833 3.430 -11.212 1.00 42.12 355 PHE A C 1
ATOM 2855 O O . PHE A 1 355 ? 35.042 2.510 -10.424 1.00 42.12 355 PHE A O 1
ATOM 2862 N N . ASN A 1 356 ? 35.766 4.356 -11.464 1.00 37.53 356 ASN A N 1
ATOM 2863 C CA . ASN A 1 356 ? 37.051 4.398 -10.761 1.00 37.53 356 ASN A CA 1
ATOM 2864 C C . ASN A 1 356 ? 36.996 5.141 -9.411 1.00 37.53 356 ASN A C 1
ATOM 2866 O O . ASN A 1 356 ? 37.978 5.060 -8.669 1.00 37.53 356 ASN A O 1
ATOM 2870 N N . GLU A 1 357 ? 35.886 5.818 -9.089 1.00 32.34 357 GLU A N 1
ATOM 2871 C CA . GLU A 1 357 ? 35.724 6.666 -7.894 1.00 32.34 357 GLU A CA 1
ATOM 2872 C C . GLU A 1 357 ? 34.684 6.154 -6.877 1.00 32.34 357 GLU A C 1
ATOM 2874 O O . GLU A 1 357 ? 34.292 6.887 -5.974 1.00 32.34 357 GLU A O 1
ATOM 2879 N N . LEU A 1 358 ? 34.293 4.875 -6.924 1.00 35.69 358 LEU A N 1
ATOM 2880 C CA . LEU A 1 358 ? 33.817 4.221 -5.697 1.00 35.69 358 LEU A CA 1
ATOM 2881 C C . LEU A 1 358 ? 35.022 4.001 -4.765 1.00 35.69 358 LEU A C 1
ATOM 2883 O O . LEU A 1 358 ? 36.096 3.627 -5.250 1.00 35.69 358 LEU A O 1
ATOM 2887 N N . PRO A 1 359 ? 34.906 4.259 -3.448 1.00 27.80 359 PRO A N 1
ATOM 2888 C CA . PRO A 1 359 ? 36.063 4.362 -2.572 1.00 27.80 359 PRO A CA 1
ATOM 2889 C C . PRO A 1 359 ? 36.843 3.047 -2.536 1.00 27.80 359 PRO A C 1
ATOM 2891 O O . PRO A 1 359 ? 36.448 2.073 -1.901 1.00 27.80 359 PRO A O 1
ATOM 2894 N N . LYS A 1 360 ? 38.012 3.048 -3.185 1.00 30.30 360 LYS A N 1
ATOM 2895 C CA . LYS A 1 360 ? 39.076 2.072 -2.952 1.00 30.30 360 LYS A CA 1
ATOM 2896 C C . LYS A 1 360 ? 39.639 2.335 -1.560 1.00 30.30 360 LYS A C 1
ATOM 2898 O O . LYS A 1 360 ? 40.594 3.099 -1.402 1.00 30.30 360 LYS A O 1
ATOM 2903 N N . THR A 1 361 ? 39.056 1.733 -0.531 1.00 28.64 361 THR A N 1
ATOM 2904 C CA . THR A 1 361 ? 39.707 1.659 0.777 1.00 28.64 361 THR A CA 1
ATOM 2905 C C . THR A 1 361 ? 41.004 0.873 0.607 1.00 28.64 361 THR A C 1
ATOM 2907 O O . THR A 1 361 ? 41.021 -0.304 0.256 1.00 28.64 361 THR A O 1
ATOM 2910 N N . LYS A 1 362 ? 42.122 1.584 0.778 1.00 27.69 362 LYS A N 1
ATOM 2911 C CA . LYS A 1 362 ? 43.482 1.056 0.675 1.00 27.69 362 LYS A CA 1
ATOM 2912 C C . LYS A 1 362 ? 43.655 -0.143 1.609 1.00 27.69 362 LYS A C 1
ATOM 2914 O O . LYS A 1 362 ? 43.642 0.011 2.827 1.00 27.69 362 LYS A O 1
ATOM 2919 N N . LEU A 1 363 ? 43.925 -1.306 1.023 1.00 28.33 363 LEU A N 1
ATOM 2920 C CA . LEU A 1 363 ? 44.633 -2.400 1.680 1.00 28.33 363 LEU A CA 1
ATOM 2921 C C . LEU A 1 363 ? 46.047 -1.915 2.032 1.00 28.33 363 LEU A C 1
ATOM 2923 O O . LEU A 1 363 ? 46.953 -1.928 1.202 1.00 28.33 363 LEU A O 1
ATOM 2927 N N . LEU A 1 364 ? 46.229 -1.462 3.271 1.00 27.03 364 LEU A N 1
ATOM 2928 C CA . LEU A 1 364 ? 47.533 -1.463 3.922 1.00 27.03 364 LEU A CA 1
ATOM 2929 C C . LEU A 1 364 ? 47.708 -2.843 4.549 1.00 27.03 364 LEU A C 1
ATOM 2931 O O . LEU A 1 364 ? 47.208 -3.126 5.635 1.00 27.03 364 LEU A O 1
ATOM 2935 N N . GLY A 1 365 ? 48.401 -3.714 3.818 1.00 30.08 365 GLY A N 1
ATOM 2936 C CA . GLY A 1 365 ? 48.976 -4.916 4.392 1.00 30.08 365 GLY A CA 1
ATOM 2937 C C . GLY A 1 365 ? 50.025 -4.514 5.420 1.00 30.08 365 GLY A C 1
ATOM 2938 O O . GLY A 1 365 ? 51.096 -4.051 5.054 1.00 30.08 365 GLY A O 1
ATOM 2939 N N . ASN A 1 366 ? 49.709 -4.707 6.695 1.00 24.42 366 ASN A N 1
ATOM 2940 C CA . ASN A 1 366 ? 50.699 -4.953 7.728 1.00 24.42 366 ASN A CA 1
ATOM 2941 C C . ASN A 1 366 ? 50.200 -6.140 8.541 1.00 24.42 366 ASN A C 1
ATOM 2943 O O . ASN A 1 366 ? 49.139 -6.089 9.161 1.00 24.42 366 ASN A O 1
ATOM 2947 N N . GLY A 1 367 ? 50.962 -7.230 8.479 1.00 31.08 367 GLY A N 1
ATOM 2948 C CA . GLY A 1 367 ? 50.715 -8.420 9.269 1.00 31.08 367 GLY A CA 1
ATOM 2949 C C . GLY A 1 367 ? 50.723 -8.077 10.751 1.00 31.08 367 GLY A C 1
ATOM 2950 O O . GLY A 1 367 ? 51.753 -7.715 11.306 1.00 31.08 367 GLY A O 1
ATOM 2951 N N . TYR A 1 368 ? 49.570 -8.239 11.385 1.00 21.45 368 TYR A N 1
ATOM 2952 C CA . TYR A 1 368 ? 49.468 -8.458 12.815 1.00 21.45 368 TYR A CA 1
ATOM 2953 C C . TYR A 1 368 ? 48.596 -9.691 13.010 1.00 21.45 368 TYR A C 1
ATOM 2955 O O . TYR A 1 368 ? 47.385 -9.663 12.802 1.00 21.45 368 TYR A O 1
ATOM 2963 N N . GLN A 1 369 ? 49.239 -10.797 13.392 1.00 25.38 369 GLN A N 1
ATOM 2964 C CA . GLN A 1 369 ? 48.571 -11.863 14.127 1.00 25.38 369 GLN A CA 1
ATOM 2965 C C . GLN A 1 369 ? 47.946 -11.227 15.369 1.00 25.38 369 GLN A C 1
ATOM 2967 O O . GLN A 1 369 ? 48.650 -10.886 16.319 1.00 25.38 369 GLN A O 1
ATOM 2972 N N . VAL A 1 370 ? 46.629 -11.049 15.363 1.00 21.41 370 VAL A N 1
ATOM 2973 C CA . VAL A 1 370 ? 45.898 -10.750 16.590 1.00 21.41 370 VAL A CA 1
ATOM 2974 C C . VAL A 1 370 ? 45.506 -12.087 17.195 1.00 21.41 370 VAL A C 1
ATOM 2976 O O . VAL A 1 370 ? 44.623 -12.788 16.707 1.00 21.41 370 VAL A O 1
ATOM 2979 N N . ASN A 1 371 ? 46.242 -12.445 18.245 1.00 21.66 371 ASN A N 1
ATOM 2980 C CA . ASN A 1 371 ? 45.877 -13.478 19.200 1.00 21.66 371 ASN A CA 1
ATOM 2981 C C . ASN A 1 371 ? 44.407 -13.306 19.599 1.00 21.66 371 ASN A C 1
ATOM 2983 O O . ASN A 1 371 ? 44.023 -12.261 20.127 1.00 21.66 371 ASN A O 1
ATOM 2987 N N . LEU A 1 372 ? 43.609 -14.353 19.395 1.00 24.89 372 LEU A N 1
ATOM 2988 C CA . LEU A 1 372 ? 42.258 -14.473 19.929 1.00 24.89 372 LEU A CA 1
ATOM 2989 C C . LEU A 1 372 ? 42.352 -14.708 21.449 1.00 24.89 372 LEU A C 1
ATOM 2991 O O . LEU A 1 372 ? 42.118 -15.807 21.943 1.00 24.89 372 LEU A O 1
ATOM 2995 N N . MET A 1 373 ? 42.772 -13.685 22.196 1.00 22.03 373 MET A N 1
ATOM 2996 C CA . MET A 1 373 ? 42.661 -13.680 23.648 1.00 22.03 373 MET A CA 1
ATOM 2997 C C . MET A 1 373 ? 41.249 -13.265 24.042 1.00 22.03 373 MET A C 1
ATOM 2999 O O . MET A 1 373 ? 40.715 -12.257 23.585 1.00 22.03 373 MET A O 1
ATOM 3003 N N . SER A 1 374 ? 40.667 -14.093 24.905 1.00 30.84 374 SER A N 1
ATOM 3004 C CA . SER A 1 374 ? 39.376 -13.925 25.553 1.00 30.84 374 SER A CA 1
ATOM 3005 C C . SER A 1 374 ? 39.159 -12.487 26.030 1.00 30.84 374 SER A C 1
ATOM 3007 O O . SER A 1 374 ? 39.728 -12.068 27.040 1.00 30.84 374 SER A O 1
ATOM 3009 N N . MET A 1 375 ? 38.297 -11.749 25.336 1.00 22.03 375 MET A N 1
ATOM 3010 C CA . MET A 1 375 ? 37.713 -10.529 25.873 1.00 22.03 375 MET A CA 1
ATOM 3011 C C . MET A 1 375 ? 36.330 -10.848 26.424 1.00 22.03 375 MET A C 1
ATOM 3013 O O . MET A 1 375 ? 35.452 -11.390 25.753 1.00 22.03 375 MET A O 1
ATOM 3017 N N . SER A 1 376 ? 36.217 -10.571 27.713 1.00 24.36 376 SER A N 1
ATOM 3018 C CA . SER A 1 376 ? 35.088 -10.798 28.590 1.00 24.36 376 SER A CA 1
ATOM 3019 C C . SER A 1 376 ? 33.776 -10.285 28.004 1.00 24.36 376 SER A C 1
ATOM 3021 O O . SER A 1 376 ? 33.688 -9.174 27.487 1.00 24.36 376 SER A O 1
ATOM 3023 N N . ARG A 1 377 ? 32.754 -11.134 28.144 1.00 22.77 377 ARG A N 1
ATOM 3024 C CA . ARG A 1 377 ? 31.339 -10.894 27.845 1.00 22.77 377 ARG A CA 1
ATOM 3025 C C . ARG A 1 377 ? 30.915 -9.452 28.177 1.00 22.77 377 ARG A C 1
ATOM 3027 O O . ARG A 1 377 ? 31.024 -9.070 29.344 1.00 22.77 377 ARG A O 1
ATOM 3034 N N . PRO A 1 378 ? 30.318 -8.699 27.236 1.00 23.23 378 PRO A N 1
ATOM 3035 C CA . PRO A 1 378 ? 29.424 -7.619 27.614 1.00 23.23 378 PRO A CA 1
ATOM 3036 C C . PRO A 1 378 ? 28.276 -8.263 28.388 1.00 23.23 378 PRO A C 1
ATOM 3038 O O . PRO A 1 378 ? 27.721 -9.278 27.952 1.00 23.23 378 PRO A O 1
ATOM 3041 N N . ALA A 1 379 ? 27.977 -7.733 29.570 1.00 24.06 379 ALA A N 1
ATOM 3042 C CA . ALA A 1 379 ? 26.882 -8.205 30.395 1.00 24.06 379 ALA A CA 1
ATOM 3043 C C . ALA A 1 379 ? 25.613 -8.307 29.538 1.00 24.06 379 ALA A C 1
ATOM 3045 O O . ALA A 1 379 ? 25.123 -7.306 29.017 1.00 24.06 379 ALA A O 1
ATOM 3046 N N . MET A 1 380 ? 25.104 -9.535 29.384 1.00 23.30 380 MET A N 1
ATOM 3047 C CA . MET A 1 380 ? 23.722 -9.770 28.992 1.00 23.30 380 MET A CA 1
ATOM 3048 C C . MET A 1 380 ? 22.868 -8.961 29.964 1.00 23.30 380 MET A C 1
ATOM 3050 O O . MET A 1 380 ? 22.663 -9.378 31.103 1.00 23.30 380 MET A O 1
ATOM 3054 N N . LEU A 1 381 ? 22.361 -7.816 29.514 1.00 26.34 381 LEU A N 1
ATOM 3055 C CA . LEU A 1 381 ? 21.081 -7.338 29.996 1.00 26.34 381 LEU A CA 1
ATOM 3056 C C . LEU A 1 381 ? 20.094 -8.423 29.591 1.00 26.34 381 LEU A C 1
ATOM 3058 O O . LEU A 1 381 ? 19.677 -8.545 28.441 1.00 26.34 381 LEU A O 1
ATOM 3062 N N . THR A 1 382 ? 19.846 -9.308 30.547 1.00 22.62 382 THR A N 1
ATOM 3063 C CA . THR A 1 382 ? 18.752 -10.252 30.541 1.00 22.62 382 THR A CA 1
ATOM 3064 C C . THR A 1 382 ? 17.497 -9.452 30.230 1.00 22.62 382 THR A C 1
ATOM 3066 O O . THR A 1 382 ? 17.014 -8.670 31.047 1.00 22.62 382 THR A O 1
ATOM 3069 N N . CYS A 1 383 ? 17.006 -9.597 28.999 1.00 26.31 383 CYS A N 1
ATOM 3070 C CA . CYS A 1 383 ? 15.663 -9.186 28.646 1.00 26.31 383 CYS A CA 1
ATOM 3071 C C . CYS A 1 383 ? 14.751 -9.954 29.604 1.00 26.31 383 CYS A C 1
ATOM 3073 O O . CYS A 1 383 ? 14.633 -11.178 29.516 1.00 26.31 383 CYS A O 1
ATOM 3075 N N . LYS A 1 384 ? 14.239 -9.242 30.613 1.00 26.08 384 LYS A N 1
ATOM 3076 C CA . LYS A 1 384 ? 13.170 -9.734 31.474 1.00 26.08 384 LYS A CA 1
ATOM 3077 C C . LYS A 1 384 ? 12.062 -10.242 30.552 1.00 26.08 384 LYS A C 1
ATOM 3079 O O . LYS A 1 384 ? 11.820 -9.631 29.514 1.00 26.08 384 LYS A O 1
ATOM 3084 N N . SER A 1 385 ? 11.492 -11.384 30.920 1.00 33.31 385 SER A N 1
ATOM 3085 C CA . SER A 1 385 ? 10.328 -12.015 30.300 1.00 33.31 385 SER A CA 1
ATOM 3086 C C . SER A 1 385 ? 9.431 -11.011 29.577 1.00 33.31 385 SER A C 1
ATOM 3088 O O . SER A 1 385 ? 9.030 -10.007 30.161 1.00 33.31 385 SER A O 1
ATOM 3090 N N . ILE A 1 386 ? 9.103 -11.287 28.314 1.00 44.44 386 ILE A N 1
ATOM 3091 C CA . ILE A 1 386 ? 7.914 -10.693 27.702 1.00 44.44 386 ILE A CA 1
ATOM 3092 C C . ILE A 1 386 ? 6.767 -11.093 28.633 1.00 44.44 386 ILE A C 1
ATOM 3094 O O . ILE A 1 386 ? 6.477 -12.284 28.744 1.00 44.44 386 ILE A O 1
ATOM 3098 N N . ASP A 1 387 ? 6.188 -10.134 29.354 1.00 63.12 387 ASP A N 1
ATOM 3099 C CA . ASP A 1 387 ? 4.968 -10.347 30.133 1.00 63.12 387 ASP A CA 1
ATOM 3100 C C . ASP A 1 387 ? 3.846 -10.613 29.124 1.00 63.12 387 ASP A C 1
ATOM 3102 O O . ASP A 1 387 ? 3.178 -9.699 28.635 1.00 63.12 387 ASP A O 1
ATOM 3106 N N . ALA A 1 388 ? 3.726 -11.876 28.715 1.00 79.25 388 ALA A N 1
ATOM 3107 C CA . ALA A 1 388 ? 2.658 -12.341 27.854 1.00 79.25 388 ALA A CA 1
ATOM 3108 C C . ALA A 1 388 ? 1.332 -12.078 28.570 1.00 79.25 388 ALA A C 1
ATOM 3110 O O . ALA A 1 388 ? 1.131 -12.519 29.702 1.00 79.25 388 ALA A O 1
ATOM 3111 N N . ARG A 1 389 ? 0.441 -11.338 27.913 1.00 86.06 389 ARG A N 1
ATOM 3112 C CA . ARG A 1 389 ? -0.907 -11.073 28.413 1.00 86.06 389 ARG A CA 1
ATOM 3113 C C . ARG A 1 389 ? -1.874 -11.968 27.668 1.00 86.06 389 ARG A C 1
ATOM 3115 O O . ARG A 1 389 ? -2.024 -11.819 26.453 1.00 86.06 389 ARG A O 1
ATOM 3122 N N . PHE A 1 390 ? -2.521 -12.874 28.389 1.00 89.19 390 PHE A N 1
ATOM 3123 C CA . PHE A 1 390 ? -3.625 -13.647 27.846 1.00 89.19 390 PHE A CA 1
ATOM 3124 C C . PHE A 1 390 ? -4.905 -12.831 27.975 1.00 89.19 390 PHE A C 1
ATOM 3126 O O . PHE A 1 390 ? -5.274 -12.364 29.050 1.00 89.19 390 PHE A O 1
ATOM 3133 N N . LEU A 1 391 ? -5.536 -12.608 26.832 1.00 91.25 391 LEU A N 1
ATOM 3134 C CA . LEU A 1 391 ? -6.776 -11.883 26.686 1.00 91.25 391 LEU A CA 1
ATOM 3135 C C . LEU A 1 391 ? -7.926 -12.880 26.600 1.00 91.25 391 LEU A C 1
ATOM 3137 O O . LEU A 1 391 ? -7.856 -13.875 25.874 1.00 91.25 391 LEU A O 1
ATOM 3141 N N . LYS A 1 392 ? -9.004 -12.569 27.312 1.00 90.81 392 LYS A N 1
ATOM 3142 C CA . LYS A 1 392 ? -10.279 -13.276 27.267 1.00 90.81 392 LYS A CA 1
ATOM 3143 C C . LYS A 1 392 ? -11.354 -12.361 26.719 1.00 90.81 392 LYS A C 1
ATOM 3145 O O . LYS A 1 392 ? -11.492 -11.220 27.161 1.00 90.81 392 LYS A O 1
ATOM 3150 N N . LEU A 1 393 ? -12.130 -12.877 25.770 1.00 91.38 393 LEU A N 1
ATOM 3151 C CA . LEU A 1 393 ? -13.251 -12.160 25.178 1.00 91.38 393 LEU A CA 1
ATOM 3152 C C . LEU A 1 393 ? -14.576 -12.659 25.767 1.00 91.38 393 LEU A C 1
ATOM 3154 O O . LEU A 1 393 ? -14.855 -13.856 25.803 1.00 91.38 393 LEU A O 1
ATOM 3158 N N . LYS A 1 394 ? -15.420 -11.723 26.204 1.00 91.19 394 LYS A N 1
ATOM 3159 C CA . LYS A 1 394 ? -16.820 -11.969 26.573 1.00 91.19 394 LYS A CA 1
ATOM 3160 C C . LYS A 1 394 ? -17.725 -11.128 25.688 1.00 91.19 394 LYS A C 1
ATOM 3162 O O . LYS A 1 394 ? -17.438 -9.954 25.456 1.00 91.19 394 LYS A O 1
ATOM 3167 N N . TRP A 1 395 ? -18.818 -11.708 25.198 1.00 93.00 395 TRP A N 1
ATOM 3168 C CA . TRP A 1 395 ? -19.726 -11.001 24.300 1.00 93.00 395 TRP A CA 1
ATOM 3169 C C . TRP A 1 395 ? -21.192 -11.409 24.458 1.00 93.00 395 TRP A C 1
ATOM 3171 O O . TRP A 1 395 ? -21.510 -12.509 24.907 1.00 93.00 395 TRP A O 1
ATOM 3181 N N . LYS A 1 396 ? -22.089 -10.496 24.073 1.00 94.38 396 LYS A N 1
ATOM 3182 C CA . LYS A 1 396 ? -23.543 -10.694 23.988 1.00 94.38 396 LYS A CA 1
ATOM 3183 C C . LYS A 1 396 ? -24.049 -10.256 22.615 1.00 94.38 396 LYS A C 1
ATOM 3185 O O . LYS A 1 396 ? -23.508 -9.315 22.033 1.00 94.38 396 LYS A O 1
ATOM 3190 N N . LYS A 1 397 ? -25.097 -10.917 22.118 1.00 95.06 397 LYS A N 1
ATOM 3191 C CA . LYS A 1 397 ? -25.773 -10.593 20.854 1.00 95.06 397 LYS A CA 1
ATOM 3192 C C . LYS A 1 397 ? -27.226 -10.199 21.110 1.00 95.06 397 LYS A C 1
ATOM 3194 O O . LYS A 1 397 ? -27.925 -10.865 21.865 1.00 95.06 397 LYS A O 1
ATOM 3199 N N . PHE A 1 398 ? -27.673 -9.157 20.421 1.00 96.06 398 PHE A N 1
ATOM 3200 C CA . PHE A 1 398 ? -29.050 -8.685 20.388 1.00 96.06 398 PHE A CA 1
ATOM 3201 C C . PHE A 1 398 ? -29.562 -8.751 18.953 1.00 96.06 398 PHE A C 1
ATOM 3203 O O . PHE A 1 398 ? -29.145 -7.961 18.101 1.00 96.06 398 PHE A O 1
ATOM 3210 N N . ASP A 1 399 ? -30.465 -9.692 18.691 1.00 95.31 399 ASP A N 1
ATOM 3211 C CA . ASP A 1 399 ? -30.985 -9.911 17.347 1.00 95.31 399 ASP A CA 1
ATOM 3212 C C . ASP A 1 399 ? -31.835 -8.731 16.877 1.00 95.31 399 ASP A C 1
ATOM 3214 O O . ASP A 1 399 ? -32.759 -8.281 17.570 1.00 95.31 399 ASP A O 1
ATOM 3218 N N . CYS A 1 400 ? -31.560 -8.263 15.658 1.00 93.81 400 CYS A N 1
ATOM 3219 C CA . CYS A 1 400 ? -32.394 -7.299 14.947 1.00 93.81 400 CYS A CA 1
ATOM 3220 C C . CYS A 1 400 ? -32.644 -5.979 15.705 1.00 93.81 400 CYS A C 1
ATOM 3222 O O . CYS A 1 400 ? -33.655 -5.309 15.458 1.00 93.81 400 CYS A O 1
ATOM 3224 N N . LEU A 1 401 ? -31.779 -5.628 16.661 1.00 94.56 401 LEU A N 1
ATOM 3225 C CA . LEU A 1 401 ? -31.941 -4.472 17.534 1.00 94.56 401 LEU A CA 1
ATOM 3226 C C . LEU A 1 401 ? -31.731 -3.154 16.784 1.00 94.56 401 LEU A C 1
ATOM 3228 O O . LEU A 1 401 ? -32.480 -2.211 17.028 1.00 94.56 401 LEU A O 1
ATOM 3232 N N . ALA A 1 402 ? -30.769 -3.078 15.859 1.00 91.94 402 ALA A N 1
ATOM 3233 C CA . ALA A 1 402 ? -30.364 -1.821 15.228 1.00 91.94 402 ALA A CA 1
ATOM 3234 C C . ALA A 1 402 ? -31.544 -1.110 14.543 1.00 91.94 402 ALA A C 1
ATOM 3236 O O . ALA A 1 402 ? -31.807 0.058 14.833 1.00 91.94 402 ALA A O 1
ATOM 3237 N N . ARG A 1 403 ? -32.339 -1.825 13.736 1.00 91.31 403 ARG A N 1
ATOM 3238 C CA . ARG A 1 403 ? -33.561 -1.287 13.106 1.00 91.31 403 ARG A CA 1
ATOM 3239 C C . ARG A 1 403 ? -34.634 -0.820 14.094 1.00 91.31 403 ARG A C 1
ATOM 3241 O O . ARG A 1 403 ? -35.417 0.061 13.759 1.00 91.31 403 ARG A O 1
ATOM 3248 N N . GLN A 1 404 ? -34.679 -1.381 15.304 1.00 90.56 404 GLN A N 1
ATOM 3249 C CA . GLN A 1 404 ? -35.671 -1.021 16.329 1.00 90.56 404 GLN A CA 1
ATOM 3250 C C . GLN A 1 404 ? -35.305 0.275 17.058 1.00 90.56 404 GLN A C 1
ATOM 3252 O O . GLN A 1 404 ? -36.180 0.933 17.612 1.00 90.56 404 GLN A O 1
ATOM 3257 N N . VAL A 1 405 ? -34.021 0.640 17.064 1.00 91.38 405 VAL A N 1
ATOM 3258 C CA . VAL A 1 405 ? -33.494 1.776 17.834 1.00 91.38 405 VAL A CA 1
ATOM 3259 C C . VAL A 1 405 ? -32.940 2.894 16.953 1.00 91.38 405 VAL A C 1
ATOM 3261 O O . VAL A 1 405 ? -32.209 3.737 17.454 1.00 91.38 405 VAL A O 1
ATOM 3264 N N . GLY A 1 406 ? -33.262 2.932 15.656 1.00 86.31 406 GLY A N 1
ATOM 3265 C CA . GLY A 1 406 ? -32.822 4.007 14.751 1.00 86.31 406 GLY A CA 1
ATOM 3266 C C . GLY A 1 406 ? -31.409 3.838 14.174 1.00 86.31 406 GLY A C 1
ATOM 3267 O O . GLY A 1 406 ? -30.794 4.813 13.745 1.00 86.31 406 GLY A O 1
ATOM 3268 N N . GLY A 1 407 ? -30.888 2.610 14.154 1.00 90.94 407 GLY A N 1
ATOM 3269 C CA . GLY A 1 407 ? -29.636 2.239 13.497 1.00 90.94 407 GLY A CA 1
ATOM 3270 C C . GLY A 1 407 ? -28.369 2.695 14.225 1.00 90.94 407 GLY A C 1
ATOM 3271 O O . GLY A 1 407 ? -28.396 3.168 15.362 1.00 90.94 407 GLY A O 1
ATOM 3272 N N . ALA A 1 408 ? -27.229 2.554 13.543 1.00 92.81 408 ALA A N 1
ATOM 3273 C CA . ALA A 1 408 ? -25.910 2.827 14.118 1.00 92.81 408 ALA A CA 1
ATOM 3274 C C . ALA A 1 408 ? -25.711 4.263 14.598 1.00 92.81 408 ALA A C 1
ATOM 3276 O O . ALA A 1 408 ? -25.085 4.477 15.632 1.00 92.81 408 ALA A O 1
ATOM 3277 N N . GLN A 1 409 ? -26.285 5.232 13.886 1.00 93.31 409 GLN A N 1
ATOM 3278 C CA . GLN A 1 409 ? -26.210 6.637 14.267 1.00 93.31 409 GLN A CA 1
ATOM 3279 C C . GLN A 1 409 ? -26.865 6.896 15.622 1.00 93.31 409 GLN A C 1
ATOM 3281 O O . GLN A 1 409 ? -26.237 7.492 16.492 1.00 93.31 409 GLN A O 1
ATOM 3286 N N . ASN A 1 410 ? -28.103 6.435 15.822 1.00 93.38 410 ASN A N 1
ATOM 3287 C CA . ASN A 1 410 ? -28.795 6.671 17.084 1.00 93.38 410 ASN A CA 1
ATOM 3288 C C . ASN A 1 410 ? -28.119 5.919 18.240 1.00 93.38 410 ASN A C 1
ATOM 3290 O O . ASN A 1 410 ? -27.931 6.498 19.305 1.00 93.38 410 ASN A O 1
ATOM 3294 N N . ILE A 1 411 ? -27.669 4.677 18.009 1.00 94.94 411 ILE A N 1
ATOM 3295 C CA . ILE A 1 411 ? -26.888 3.920 19.001 1.00 94.94 411 ILE A CA 1
ATOM 3296 C C . ILE A 1 411 ? -25.633 4.703 19.405 1.00 94.94 411 ILE A C 1
ATOM 3298 O O . ILE A 1 411 ? -25.394 4.894 20.594 1.00 94.94 411 ILE A O 1
ATOM 3302 N N . PHE A 1 412 ? -24.858 5.208 18.442 1.00 95.75 412 PHE A N 1
ATOM 3303 C CA . PHE A 1 412 ? -23.651 5.969 18.749 1.00 95.75 412 PHE A CA 1
ATOM 3304 C C . PHE A 1 412 ? -23.959 7.257 19.520 1.00 95.75 412 PHE A C 1
ATOM 3306 O O . PHE A 1 412 ? -23.346 7.519 20.553 1.00 95.75 412 PHE A O 1
ATOM 3313 N N . CYS A 1 413 ? -24.923 8.054 19.053 1.00 93.94 413 CYS A N 1
ATOM 3314 C CA . CYS A 1 413 ? -25.279 9.322 19.689 1.00 93.94 413 CYS A CA 1
ATOM 3315 C C . CYS A 1 413 ? -25.762 9.140 21.134 1.00 93.94 413 CYS A C 1
ATOM 3317 O O . CYS A 1 413 ? -25.380 9.918 22.003 1.00 93.94 413 CYS A O 1
ATOM 3319 N N . GLU A 1 414 ? -26.564 8.116 21.409 1.00 93.62 414 GLU A N 1
ATOM 3320 C CA . GLU A 1 414 ? -27.116 7.891 22.748 1.00 93.62 414 GLU A CA 1
ATOM 3321 C C . GLU A 1 414 ? -26.084 7.265 23.704 1.00 93.62 414 GLU A C 1
ATOM 3323 O O . GLU A 1 414 ? -26.034 7.613 24.885 1.00 93.62 414 GLU A O 1
ATOM 3328 N N . LEU A 1 415 ? -25.220 6.368 23.209 1.00 92.94 415 LEU A N 1
ATOM 3329 C CA . LEU A 1 415 ? -24.202 5.714 24.040 1.00 92.94 415 LEU A CA 1
ATOM 3330 C C . LEU A 1 415 ? -22.958 6.579 24.266 1.00 92.94 415 LEU A C 1
ATOM 3332 O O . LEU A 1 415 ? -22.393 6.564 25.361 1.00 92.94 415 LEU A O 1
ATOM 3336 N N . TYR A 1 416 ? -22.536 7.317 23.239 1.00 93.94 416 TYR A N 1
ATOM 3337 C CA . TYR A 1 416 ? -21.238 7.990 23.182 1.00 93.94 416 TYR A CA 1
ATOM 3338 C C . TYR A 1 416 ? -21.331 9.479 22.828 1.00 93.94 416 TYR A C 1
ATOM 3340 O O . TYR A 1 416 ? -20.334 10.175 22.948 1.00 93.94 416 TYR A O 1
ATOM 3348 N N . GLY A 1 417 ? -22.490 10.005 22.418 1.00 87.06 417 GLY A N 1
ATOM 3349 C CA . GLY A 1 417 ? -22.633 11.416 22.022 1.00 87.06 417 GLY A CA 1
ATOM 3350 C C . GLY A 1 417 ? -22.623 12.417 23.185 1.00 87.06 417 GLY A C 1
ATOM 3351 O O . GLY A 1 417 ? -22.383 13.608 22.974 1.00 87.06 417 GLY A O 1
ATOM 3352 N N . ASN A 1 418 ? -22.850 11.957 24.419 1.00 82.31 418 ASN A N 1
ATOM 3353 C CA . ASN A 1 418 ? -22.737 12.788 25.621 1.00 82.31 418 ASN A CA 1
ATOM 3354 C C . ASN A 1 418 ? -21.287 13.261 25.844 1.00 82.31 418 ASN A C 1
ATOM 3356 O O . ASN A 1 418 ? -20.344 12.678 25.320 1.00 82.31 418 ASN A O 1
ATOM 3360 N N . GLN A 1 419 ? -21.097 14.336 26.623 1.00 76.88 419 GLN A N 1
ATOM 3361 C CA . GLN A 1 419 ? -19.762 14.889 26.933 1.00 76.88 419 GLN A CA 1
ATOM 3362 C C . GLN A 1 419 ? -18.898 15.136 25.678 1.00 76.88 419 GLN A C 1
ATOM 3364 O O . GLN A 1 419 ? -17.716 14.818 25.651 1.00 76.88 419 GLN A O 1
ATOM 3369 N N . LYS A 1 420 ? -19.506 15.682 24.613 1.00 76.88 420 LYS A N 1
ATOM 3370 C CA . LYS A 1 420 ? -18.834 15.980 23.331 1.00 76.88 420 LYS A CA 1
ATOM 3371 C C . LYS A 1 420 ? -18.173 14.760 22.665 1.00 76.88 420 LYS A C 1
ATOM 3373 O O . LYS A 1 420 ? -17.290 14.935 21.826 1.00 76.88 420 LYS A O 1
ATOM 3378 N N . ALA A 1 421 ? -18.615 13.550 23.011 1.00 85.31 421 ALA A N 1
ATOM 3379 C CA . ALA A 1 421 ? -18.048 12.296 22.532 1.00 85.31 421 ALA A CA 1
ATOM 3380 C C . ALA A 1 421 ? -16.535 12.187 22.774 1.00 85.31 421 ALA A C 1
ATOM 3382 O O . ALA A 1 421 ? -15.781 11.759 21.895 1.00 85.31 421 ALA A O 1
ATOM 3383 N N . ASP A 1 422 ? -16.074 12.618 23.949 1.00 88.94 422 ASP A N 1
ATOM 3384 C CA . ASP A 1 422 ? -14.654 12.645 24.286 1.00 88.94 422 ASP A CA 1
ATOM 3385 C C . ASP A 1 422 ? -14.026 11.243 24.333 1.00 88.94 422 ASP A C 1
ATOM 3387 O O . ASP A 1 422 ? -14.540 10.338 24.989 1.00 88.94 422 ASP A O 1
ATOM 3391 N N . ASN A 1 423 ? -12.883 11.069 23.655 1.00 94.38 423 ASN A N 1
ATOM 3392 C CA . ASN A 1 423 ? -12.148 9.797 23.575 1.00 94.38 423 ASN A CA 1
ATOM 3393 C C . ASN A 1 423 ? -13.005 8.627 23.070 1.00 94.38 423 ASN A C 1
ATOM 3395 O O . ASN A 1 423 ? -13.024 7.540 23.656 1.00 94.38 423 ASN A O 1
ATOM 3399 N N . THR A 1 424 ? -13.727 8.874 21.977 1.00 96.62 424 THR A N 1
ATOM 3400 C CA . THR A 1 424 ? -14.603 7.900 21.316 1.00 96.62 424 THR A CA 1
ATOM 3401 C C . THR A 1 424 ? -14.153 7.632 19.889 1.00 96.62 424 THR A C 1
ATOM 3403 O O . THR A 1 424 ? -13.485 8.455 19.252 1.00 96.62 424 THR A O 1
ATOM 3406 N N . PHE A 1 425 ? -14.558 6.478 19.372 1.00 97.50 425 PHE A N 1
ATOM 3407 C CA . PHE A 1 425 ? -14.398 6.134 17.971 1.00 97.50 425 PHE A CA 1
ATOM 3408 C C . PHE A 1 425 ? -15.673 5.512 17.407 1.00 97.50 425 PHE A C 1
ATOM 3410 O O . PHE A 1 425 ? -16.424 4.835 18.112 1.00 97.50 425 PHE A O 1
ATOM 3417 N N . TRP A 1 426 ? -15.875 5.700 16.108 1.00 97.06 426 TRP A N 1
ATOM 3418 C CA . TRP A 1 426 ? -16.864 4.983 15.319 1.00 97.06 426 TRP A CA 1
ATOM 3419 C C . TRP A 1 426 ? -16.279 4.692 13.944 1.00 97.06 426 TRP A C 1
ATOM 3421 O O . TRP A 1 426 ? -16.110 5.584 13.122 1.00 97.06 426 TRP A O 1
ATOM 3431 N N . LEU A 1 427 ? -15.944 3.430 13.720 1.00 95.81 427 LEU A N 1
ATOM 3432 C CA . LEU A 1 427 ? -15.483 2.884 12.453 1.00 95.81 427 LEU A CA 1
ATOM 3433 C C . LEU A 1 427 ? -16.727 2.472 11.687 1.00 95.81 427 LEU A C 1
ATOM 3435 O O . LEU A 1 427 ? -17.422 1.538 12.093 1.00 95.81 427 LEU A O 1
ATOM 3439 N N . ASP A 1 428 ? -17.061 3.221 10.650 1.00 89.25 428 ASP A N 1
ATOM 3440 C CA . ASP A 1 428 ? -18.397 3.208 10.090 1.00 89.25 428 ASP A CA 1
ATOM 3441 C C . ASP A 1 428 ? -18.445 2.686 8.657 1.00 89.25 428 ASP A C 1
ATOM 3443 O O . ASP A 1 428 ? -17.669 3.066 7.781 1.00 89.25 4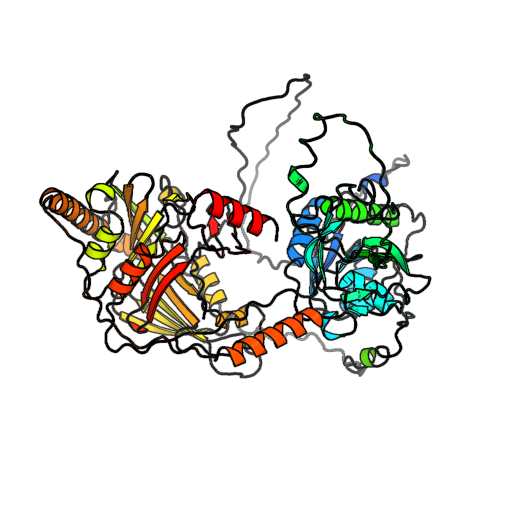28 ASP A O 1
ATOM 3447 N N . SER A 1 429 ? -19.443 1.841 8.424 1.00 83.81 429 SER A N 1
ATOM 3448 C CA . SER A 1 429 ? -19.853 1.380 7.106 1.00 83.81 429 SER A CA 1
ATOM 3449 C C . SER A 1 429 ? -21.099 2.154 6.670 1.00 83.81 429 SER A C 1
ATOM 3451 O O . SER A 1 429 ? -22.188 1.588 6.626 1.00 83.81 429 SER A O 1
ATOM 3453 N N . SER A 1 430 ? -20.984 3.453 6.374 1.00 75.88 430 SER A N 1
ATOM 3454 C CA . SER A 1 430 ? -22.151 4.268 5.985 1.00 75.88 430 SER A CA 1
ATOM 3455 C C . SER A 1 430 ? -22.667 3.971 4.572 1.00 75.88 430 SER A C 1
ATOM 3457 O O . SER A 1 430 ? -23.808 4.298 4.264 1.00 75.88 430 SER A O 1
ATOM 3459 N N . SER A 1 431 ? -21.878 3.285 3.734 1.00 77.31 431 SER A N 1
ATOM 3460 C CA . SER A 1 431 ? -22.283 2.795 2.404 1.00 77.31 431 SER A CA 1
ATOM 3461 C C . SER A 1 431 ? -22.523 1.273 2.386 1.00 77.31 431 SER A C 1
ATOM 3463 O O . SER A 1 431 ? -21.753 0.500 1.809 1.00 77.31 431 SER A O 1
ATOM 3465 N N . VAL A 1 432 ? -23.599 0.821 3.041 1.00 62.94 432 VAL A N 1
ATOM 3466 C CA . VAL A 1 432 ? -23.962 -0.613 3.135 1.00 62.94 432 VAL A CA 1
ATOM 3467 C C . VAL A 1 432 ? -24.468 -1.169 1.793 1.00 62.94 432 VAL A C 1
ATOM 3469 O O . VAL A 1 432 ? -24.211 -2.325 1.445 1.00 62.94 432 VAL A O 1
ATOM 3472 N N . GLU A 1 433 ? -25.136 -0.332 0.993 1.00 56.03 433 GLU A N 1
ATOM 3473 C CA . GLU A 1 433 ? -25.850 -0.725 -0.234 1.00 56.03 433 GLU A CA 1
ATOM 3474 C C . GLU A 1 433 ? -24.944 -1.323 -1.324 1.00 56.03 433 GLU A C 1
ATOM 3476 O O . GLU A 1 433 ? -25.393 -2.115 -2.150 1.00 56.03 433 GLU A O 1
ATOM 3481 N N . GLN A 1 434 ? -23.641 -1.027 -1.303 1.00 55.72 434 GLN A N 1
ATOM 3482 C CA . GLN A 1 434 ? -22.694 -1.518 -2.311 1.00 55.72 434 GLN A CA 1
ATOM 3483 C C . GLN A 1 434 ? -22.036 -2.861 -1.948 1.00 55.72 434 GLN A C 1
ATOM 3485 O O . GLN A 1 434 ? -21.104 -3.284 -2.633 1.00 55.72 434 GLN A O 1
ATOM 3490 N N . LYS A 1 435 ? -22.456 -3.529 -0.857 1.00 61.41 435 LYS A N 1
ATOM 3491 C CA . LYS A 1 435 ? -21.821 -4.751 -0.302 1.00 61.41 435 LYS A CA 1
ATOM 3492 C C . LYS A 1 435 ? -20.320 -4.601 0.015 1.00 61.41 435 LYS A C 1
ATOM 3494 O O . LYS A 1 435 ? -19.639 -5.595 0.259 1.00 61.41 435 LYS A O 1
ATOM 3499 N N . ARG A 1 436 ? -19.789 -3.373 0.010 1.00 66.56 436 ARG A N 1
ATOM 3500 C CA . ARG A 1 436 ? -18.366 -3.075 0.246 1.00 66.56 436 ARG A CA 1
ATOM 3501 C C . ARG A 1 436 ? -18.004 -3.104 1.730 1.00 66.56 436 ARG A C 1
ATOM 3503 O O . ARG A 1 436 ? -16.854 -3.390 2.060 1.00 66.56 436 ARG A O 1
ATOM 3510 N N . ALA A 1 437 ? -18.980 -2.850 2.600 1.00 77.88 437 ALA A N 1
ATOM 3511 C CA . ALA A 1 437 ? -18.815 -2.846 4.044 1.00 77.88 437 ALA A CA 1
ATOM 3512 C C . ALA A 1 437 ? -20.121 -3.295 4.736 1.00 77.88 437 ALA A C 1
ATOM 3514 O O . ALA A 1 437 ? -21.211 -3.055 4.217 1.00 77.88 437 ALA A O 1
ATOM 3515 N N . ARG A 1 438 ? -20.009 -4.029 5.853 1.00 88.81 438 ARG A N 1
ATOM 3516 C CA . ARG A 1 438 ? -21.140 -4.695 6.547 1.00 88.81 438 ARG A CA 1
ATOM 3517 C C . ARG A 1 438 ? -21.267 -4.310 8.016 1.00 88.81 438 ARG A C 1
ATOM 3519 O O . ARG A 1 438 ? -22.369 -4.370 8.547 1.00 88.81 438 ARG A O 1
ATOM 3526 N N . PHE A 1 439 ? -20.166 -3.945 8.665 1.00 93.44 439 PHE A N 1
ATOM 3527 C CA . PHE A 1 439 ? -20.119 -3.787 10.113 1.00 93.44 439 PHE A CA 1
ATOM 3528 C C . PHE A 1 439 ? -19.716 -2.369 10.500 1.00 93.44 43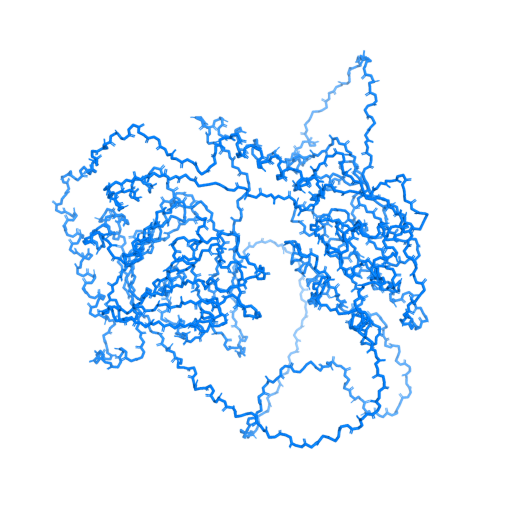9 PHE A C 1
ATOM 3530 O O . PHE A 1 439 ? -18.806 -1.808 9.889 1.00 93.44 439 PHE A O 1
ATOM 3537 N N . SER A 1 440 ? -20.346 -1.815 11.531 1.00 95.56 440 SER A N 1
ATOM 3538 C CA . SER A 1 440 ? -19.826 -0.626 12.215 1.00 95.56 440 SER A CA 1
ATOM 3539 C C . SER A 1 440 ? -19.348 -1.002 13.610 1.00 95.56 440 SER A C 1
ATOM 3541 O O . SER A 1 440 ? -20.032 -1.740 14.313 1.00 95.56 440 SER A O 1
ATOM 3543 N N . PHE A 1 441 ? -18.193 -0.480 14.008 1.00 97.19 441 PHE A N 1
ATOM 3544 C CA . PHE A 1 441 ? -17.570 -0.728 15.308 1.00 97.19 441 PHE A CA 1
ATOM 3545 C C . PHE A 1 441 ? -17.461 0.596 16.050 1.00 97.19 441 PHE A C 1
ATOM 3547 O O . PHE A 1 441 ? -16.994 1.582 15.485 1.00 97.19 441 PHE A O 1
ATOM 3554 N N . MET A 1 442 ? -17.867 0.636 17.309 1.00 97.06 442 MET A N 1
ATOM 3555 C CA . MET A 1 442 ? -17.803 1.849 18.116 1.00 97.06 442 MET A CA 1
ATOM 3556 C C . MET A 1 442 ? -17.392 1.543 19.548 1.00 97.06 442 MET A C 1
ATOM 3558 O O . MET A 1 442 ? -17.625 0.448 20.058 1.00 97.06 442 MET A O 1
ATOM 3562 N N . GLY A 1 443 ? -16.779 2.524 20.194 1.00 95.56 443 GLY A N 1
ATOM 3563 C CA . GLY A 1 443 ? -16.301 2.395 21.559 1.00 95.56 443 GLY A CA 1
ATOM 3564 C C . GLY A 1 443 ? -15.817 3.725 22.114 1.00 95.56 443 GLY A C 1
ATOM 3565 O O . GLY A 1 443 ? -15.778 4.746 21.422 1.00 95.56 443 GLY A O 1
ATOM 3566 N N . GLY A 1 444 ? -15.445 3.710 23.388 1.00 93.12 444 GLY A N 1
ATOM 3567 C CA . GLY A 1 444 ? -14.958 4.892 24.084 1.00 93.12 444 GLY A CA 1
ATOM 3568 C C . GLY A 1 444 ? -14.167 4.546 25.337 1.00 93.12 444 GLY A C 1
ATOM 3569 O O . GLY A 1 444 ? -14.018 3.375 25.690 1.00 93.12 444 GLY A O 1
ATOM 3570 N N . LYS A 1 445 ? -13.659 5.582 26.006 1.00 91.25 445 LYS A N 1
ATOM 3571 C CA . LYS A 1 445 ? -12.906 5.463 27.260 1.00 91.25 445 LYS A CA 1
ATOM 3572 C C . LYS A 1 445 ? -13.730 4.774 28.352 1.00 91.25 445 LYS A C 1
ATOM 3574 O O . LYS A 1 445 ? -14.855 5.188 28.629 1.00 91.25 445 LYS A O 1
ATOM 3579 N N . GLY A 1 446 ? -13.153 3.763 29.010 1.00 82.19 446 GLY A N 1
ATOM 3580 C CA . GLY A 1 446 ? -13.712 3.235 30.261 1.00 82.19 446 GLY A CA 1
ATOM 3581 C C . GLY A 1 446 ? -13.436 1.771 30.599 1.00 82.19 446 GLY A C 1
ATOM 3582 O O . GLY A 1 446 ? -13.690 1.385 31.737 1.00 82.19 446 GLY A O 1
ATOM 3583 N N . GLY A 1 447 ? -12.950 0.948 29.669 1.00 85.69 447 GLY A N 1
ATOM 3584 C CA . GLY A 1 447 ? -12.563 -0.421 30.007 1.00 85.69 447 GLY A CA 1
ATOM 3585 C C . GLY A 1 447 ? -11.242 -0.501 30.792 1.00 85.69 447 GLY A C 1
ATOM 3586 O O . GLY A 1 447 ? -10.479 0.470 30.810 1.00 85.69 447 GLY A O 1
ATOM 3587 N N . PRO A 1 448 ? -10.983 -1.621 31.493 1.00 87.38 448 PRO A N 1
ATOM 3588 C CA . PRO A 1 448 ? -9.806 -1.785 32.350 1.00 87.38 448 PRO A CA 1
ATOM 3589 C C . PRO A 1 448 ? -8.475 -1.784 31.585 1.00 87.38 448 PRO A C 1
ATOM 3591 O O . PRO A 1 448 ? -7.456 -1.373 32.133 1.00 87.38 448 PRO A O 1
ATOM 3594 N N . LEU A 1 449 ? -8.487 -2.212 30.323 1.00 92.50 449 LEU A N 1
ATOM 3595 C CA . LEU A 1 449 ? -7.328 -2.245 29.433 1.00 92.50 449 LEU A CA 1
ATOM 3596 C C . LEU A 1 449 ? -7.277 -1.027 28.506 1.00 92.50 449 LEU A C 1
ATOM 3598 O O . LEU A 1 449 ? -6.330 -0.895 27.721 1.00 92.50 449 LEU A O 1
ATOM 3602 N N . TRP A 1 450 ? -8.282 -0.145 28.570 1.00 95.44 450 TRP A N 1
ATOM 3603 C CA . TRP A 1 450 ? -8.316 1.053 27.750 1.00 95.44 450 TRP A CA 1
ATOM 3604 C C . TRP A 1 450 ? -7.066 1.891 27.990 1.00 95.44 450 TRP A C 1
ATOM 3606 O O . TRP A 1 450 ? -6.694 2.209 29.124 1.00 95.44 450 TRP A O 1
ATOM 3616 N N . LYS A 1 451 ? -6.444 2.295 26.887 1.00 95.62 451 LYS A N 1
ATOM 3617 C CA . LYS A 1 451 ? -5.335 3.241 26.891 1.00 95.62 451 LYS A CA 1
ATOM 3618 C C . LYS A 1 451 ? -5.290 4.035 25.600 1.00 95.62 451 LYS A C 1
ATOM 3620 O O . LYS A 1 451 ? -5.595 3.490 24.541 1.00 95.62 451 LYS A O 1
ATOM 3625 N N . GLN A 1 452 ? -4.856 5.286 25.675 1.00 97.19 452 GLN A N 1
ATOM 3626 C CA . GLN A 1 452 ? -4.489 6.080 24.507 1.00 97.19 452 GLN A CA 1
ATOM 3627 C C . GLN A 1 452 ? -2.970 6.068 24.342 1.00 97.19 452 GLN A C 1
ATOM 3629 O O . GLN A 1 452 ? -2.242 6.456 25.250 1.00 97.19 452 GLN A O 1
ATOM 3634 N N . VAL A 1 453 ? -2.501 5.650 23.174 1.00 97.50 453 VAL A N 1
ATOM 3635 C CA . VAL A 1 453 ? -1.100 5.653 22.764 1.00 97.50 453 VAL A CA 1
ATOM 3636 C C . VAL A 1 453 ? -0.904 6.772 21.747 1.00 97.50 453 VAL A C 1
ATOM 3638 O O . VAL A 1 453 ? -1.443 6.701 20.647 1.00 97.50 453 VAL A O 1
ATOM 3641 N N . THR A 1 454 ? -0.131 7.796 22.099 1.00 97.81 454 THR A N 1
ATOM 3642 C CA . THR A 1 454 ? 0.239 8.909 21.215 1.00 97.81 454 THR A CA 1
ATOM 3643 C C . THR A 1 454 ? 1.734 8.837 20.914 1.00 97.81 454 THR A C 1
ATOM 3645 O O . THR A 1 454 ? 2.539 8.784 21.841 1.00 97.81 454 THR A O 1
ATOM 3648 N N . PHE A 1 455 ? 2.122 8.897 19.640 1.00 96.56 455 PHE A N 1
ATOM 3649 C CA . PHE A 1 455 ? 3.523 8.925 19.219 1.00 96.56 455 PHE A CA 1
ATOM 3650 C C . PHE A 1 455 ? 3.860 10.185 18.416 1.00 96.56 455 PHE A C 1
ATOM 3652 O O . PHE A 1 455 ? 3.066 10.652 17.593 1.00 96.56 455 PHE A O 1
ATOM 3659 N N . ARG A 1 456 ? 5.052 10.736 18.668 1.00 94.56 456 ARG A N 1
ATOM 3660 C CA . ARG A 1 456 ? 5.605 11.904 17.973 1.00 94.56 456 ARG A CA 1
ATOM 3661 C C . ARG A 1 456 ? 7.068 11.671 17.624 1.00 94.56 456 ARG A C 1
ATOM 3663 O O . ARG A 1 456 ? 7.880 11.450 18.521 1.00 94.56 456 ARG A O 1
ATOM 3670 N N . LEU A 1 457 ? 7.407 11.787 16.348 1.00 91.88 457 LEU A N 1
ATOM 3671 C CA . LEU A 1 457 ? 8.776 11.721 15.855 1.00 91.88 457 LEU A CA 1
ATOM 3672 C C . LEU A 1 457 ? 9.622 12.836 16.479 1.00 91.88 457 LEU A C 1
ATOM 3674 O O . LEU A 1 457 ? 9.177 13.983 16.650 1.00 91.88 457 LEU A O 1
ATOM 3678 N N . SER A 1 458 ? 10.861 12.497 16.830 1.00 87.56 458 SER A N 1
ATOM 3679 C CA . SER A 1 458 ? 11.810 13.484 17.329 1.00 87.56 458 SER A CA 1
ATOM 3680 C C . SER A 1 458 ? 12.225 14.431 16.194 1.00 87.56 458 SER A C 1
ATOM 3682 O O . SER A 1 458 ? 12.239 14.079 15.016 1.00 87.56 458 SER A O 1
ATOM 3684 N N . SER A 1 459 ? 12.515 15.690 16.526 1.00 69.25 459 SER A N 1
ATOM 3685 C CA . SER A 1 459 ? 13.072 16.654 15.564 1.00 69.25 459 SER A CA 1
ATOM 3686 C C . SER A 1 459 ? 14.590 16.550 15.421 1.00 69.25 459 SER A C 1
ATOM 3688 O O . SER A 1 459 ? 15.169 17.340 14.680 1.00 69.25 459 SER A O 1
ATOM 3690 N N . GLN A 1 460 ? 15.241 15.649 16.160 1.00 56.22 460 GLN A N 1
ATOM 3691 C CA . GLN A 1 460 ? 16.693 15.544 16.168 1.00 56.22 460 GLN A CA 1
ATOM 3692 C C . GLN A 1 460 ? 17.162 14.763 14.946 1.00 56.22 460 GLN A C 1
ATOM 3694 O O . GLN A 1 460 ? 17.134 13.539 14.902 1.00 56.22 460 GLN A O 1
ATOM 3699 N N . SER A 1 461 ? 17.637 15.516 13.960 1.00 47.38 461 SER A N 1
ATOM 3700 C CA . SER A 1 461 ? 18.509 15.073 12.876 1.00 47.38 461 SER A CA 1
ATOM 3701 C C . SER A 1 461 ? 19.914 14.710 13.386 1.00 47.38 461 SER A C 1
ATOM 3703 O O . SER A 1 461 ? 20.910 15.098 12.776 1.00 47.38 461 SER A O 1
ATOM 3705 N N . ASP A 1 462 ? 20.013 14.020 14.522 1.00 39.66 462 ASP A N 1
ATOM 3706 C CA . ASP A 1 462 ? 21.289 13.644 15.118 1.00 39.66 462 ASP A CA 1
ATOM 3707 C C . ASP A 1 462 ? 21.644 12.220 14.685 1.00 39.66 462 ASP A C 1
ATOM 3709 O O . ASP A 1 462 ? 21.139 11.222 15.191 1.00 39.66 462 ASP A O 1
ATOM 3713 N N . ILE A 1 463 ? 22.496 12.182 13.658 1.00 46.41 463 ILE A N 1
ATOM 3714 C CA . ILE A 1 463 ? 23.626 11.266 13.490 1.00 46.41 463 ILE A CA 1
ATOM 3715 C C . ILE A 1 463 ? 23.317 9.822 13.936 1.00 46.41 463 ILE A C 1
ATOM 3717 O O . ILE A 1 463 ? 23.483 9.446 15.091 1.00 46.41 463 ILE A O 1
ATOM 3721 N N . VAL A 1 464 ? 22.959 8.989 12.951 1.00 43.12 464 VAL A N 1
ATOM 3722 C CA . VAL A 1 464 ? 22.944 7.509 13.001 1.00 43.12 464 VAL A CA 1
ATOM 3723 C C . VAL A 1 464 ? 21.716 6.857 13.672 1.00 43.12 464 VAL A C 1
ATOM 3725 O O . VAL A 1 464 ? 21.486 5.668 13.452 1.00 43.12 464 VAL A O 1
ATOM 3728 N N . ALA A 1 465 ? 20.857 7.588 14.393 1.00 46.03 465 ALA A N 1
ATOM 3729 C CA . ALA A 1 465 ? 19.660 6.992 15.000 1.00 46.03 465 ALA A CA 1
ATOM 3730 C C . ALA A 1 465 ? 18.487 6.835 14.006 1.00 46.03 465 ALA A C 1
ATOM 3732 O O . ALA A 1 465 ? 18.010 7.801 13.408 1.00 46.03 465 ALA A O 1
ATOM 3733 N N . LYS A 1 466 ? 18.004 5.592 13.859 1.00 59.12 466 LYS A N 1
ATOM 3734 C CA . LYS A 1 466 ? 16.746 5.220 13.190 1.00 59.12 466 LYS A CA 1
ATOM 3735 C C . LYS A 1 466 ? 15.603 6.072 13.751 1.00 59.12 466 LYS A C 1
ATOM 3737 O O . LYS A 1 466 ? 15.501 6.141 14.963 1.00 59.12 466 LYS A O 1
ATOM 3742 N N . ALA A 1 467 ? 14.804 6.705 12.887 1.00 71.62 467 ALA A N 1
ATOM 3743 C CA . ALA A 1 467 ? 13.430 7.225 13.051 1.00 71.62 467 ALA A CA 1
ATOM 3744 C C . ALA A 1 467 ? 12.751 7.247 14.459 1.00 71.62 467 ALA A C 1
ATOM 3746 O O . ALA A 1 467 ? 11.574 6.916 14.594 1.00 71.62 467 ALA A O 1
ATOM 3747 N N . GLY A 1 468 ? 13.460 7.648 15.514 1.00 87.62 468 GLY A N 1
ATOM 3748 C CA . GLY A 1 468 ? 13.003 7.544 16.896 1.00 87.62 468 GLY A CA 1
ATOM 3749 C C . GLY A 1 468 ? 12.040 8.658 17.294 1.00 87.62 468 GLY A C 1
ATOM 3750 O O . GLY A 1 468 ? 11.937 9.705 16.647 1.00 87.62 468 GLY A O 1
ATOM 3751 N N . GLY A 1 469 ? 11.325 8.459 18.399 1.00 92.12 469 GLY A N 1
ATOM 3752 C CA . GLY A 1 469 ? 10.338 9.434 18.853 1.00 92.12 469 GLY A CA 1
ATOM 3753 C C . GLY A 1 469 ? 9.820 9.209 20.264 1.00 92.12 469 GLY A C 1
ATOM 3754 O O . GLY A 1 469 ? 10.166 8.246 20.942 1.00 92.12 469 GLY A O 1
ATOM 3755 N N . TYR A 1 470 ? 8.975 10.128 20.717 1.00 94.69 470 TYR A N 1
ATOM 3756 C CA . TYR A 1 470 ? 8.364 10.102 22.038 1.00 94.69 470 TYR A CA 1
ATOM 3757 C C . TYR A 1 470 ? 6.995 9.431 21.978 1.00 94.69 470 TYR A C 1
ATOM 3759 O O . TYR A 1 470 ? 6.102 9.871 21.252 1.00 94.69 470 TYR A O 1
ATOM 3767 N N . LEU A 1 471 ? 6.828 8.394 22.790 1.00 96.81 471 LEU A N 1
ATOM 3768 C CA . LEU A 1 471 ? 5.573 7.702 23.030 1.00 96.81 471 LEU A CA 1
ATOM 3769 C C . LEU A 1 471 ? 4.978 8.170 24.362 1.00 96.81 471 LEU A C 1
ATOM 3771 O O . LEU A 1 471 ? 5.680 8.224 25.369 1.00 96.81 471 LEU A O 1
ATOM 3775 N N . SER A 1 472 ? 3.682 8.454 24.378 1.00 97.31 472 SER A N 1
ATOM 3776 C CA . SER A 1 472 ? 2.886 8.742 25.570 1.00 97.31 472 SER A CA 1
ATOM 3777 C C . SER A 1 472 ? 1.738 7.742 25.650 1.00 97.31 472 SER A C 1
ATOM 3779 O O . SER A 1 472 ? 1.020 7.555 24.669 1.00 97.31 472 SER A O 1
ATOM 3781 N N . ILE A 1 473 ? 1.577 7.087 26.797 1.00 96.94 473 ILE A N 1
ATOM 3782 C CA . ILE A 1 473 ? 0.493 6.143 27.074 1.00 96.94 473 ILE A CA 1
ATOM 3783 C C . ILE A 1 473 ? -0.326 6.690 28.239 1.00 96.94 473 ILE A C 1
ATOM 3785 O O . ILE A 1 473 ? 0.212 6.885 29.328 1.00 96.94 473 ILE A O 1
ATOM 3789 N N . GLU A 1 474 ? -1.613 6.928 28.011 1.00 95.19 474 GLU A N 1
ATOM 3790 C CA . GLU A 1 474 ? -2.584 7.293 29.044 1.00 95.19 474 GLU A CA 1
ATOM 3791 C C . GLU A 1 474 ? -3.532 6.130 29.323 1.00 95.19 474 GLU A C 1
ATOM 3793 O O . GLU A 1 474 ? -4.061 5.556 28.377 1.00 95.19 474 GLU A O 1
ATOM 3798 N N . ASP A 1 475 ? -3.788 5.821 30.593 1.00 92.69 475 ASP A N 1
ATOM 3799 C CA . ASP A 1 475 ? -4.780 4.823 31.012 1.00 92.69 475 ASP A CA 1
ATOM 3800 C C . ASP A 1 475 ? -6.204 5.399 31.190 1.00 92.69 475 ASP A C 1
ATOM 3802 O O . ASP A 1 475 ? -6.464 6.603 31.079 1.00 92.69 475 ASP A O 1
ATOM 3806 N N . ALA A 1 476 ? -7.171 4.532 31.496 1.00 88.94 476 ALA A N 1
ATOM 3807 C CA . ALA A 1 476 ? -8.559 4.938 31.712 1.00 88.94 476 ALA A CA 1
ATOM 3808 C C . ALA A 1 476 ? -8.740 5.914 32.894 1.00 88.94 476 ALA A C 1
ATOM 3810 O O . ALA A 1 476 ? -9.700 6.688 32.906 1.00 88.94 476 ALA A O 1
ATOM 3811 N N . GLN A 1 477 ? -7.822 5.923 33.863 1.00 88.81 477 GLN A N 1
ATOM 3812 C CA . GLN A 1 477 ? -7.840 6.803 35.034 1.00 88.81 477 GLN A CA 1
ATOM 3813 C C . GLN A 1 477 ? -7.169 8.161 34.762 1.00 88.81 477 GLN A C 1
ATOM 3815 O O . GLN A 1 477 ? -7.309 9.085 35.561 1.00 88.81 477 GLN A O 1
ATOM 3820 N N . GLY A 1 478 ? -6.507 8.315 33.612 1.00 88.50 478 GLY A N 1
ATOM 3821 C CA . GLY A 1 478 ? -5.805 9.530 33.208 1.00 88.50 478 GLY A CA 1
ATOM 3822 C C . GLY A 1 478 ? -4.331 9.572 33.616 1.00 88.50 478 GLY A C 1
ATOM 3823 O O . GLY A 1 478 ? -3.687 10.605 33.415 1.00 88.50 478 GLY A O 1
ATOM 3824 N N . SER A 1 479 ? -3.772 8.486 34.159 1.00 92.56 479 SER A N 1
ATOM 3825 C CA . SER A 1 479 ? -2.338 8.398 34.450 1.00 92.56 479 SER A CA 1
ATOM 3826 C C . SER A 1 479 ? -1.560 8.314 33.144 1.00 92.56 479 SER A C 1
ATOM 3828 O O . SER A 1 479 ? -1.935 7.572 32.238 1.00 92.56 479 SER A O 1
ATOM 3830 N N . VAL A 1 480 ? -0.461 9.063 33.043 1.00 95.00 480 VAL A N 1
ATOM 3831 C CA . VAL A 1 480 ? 0.327 9.175 31.810 1.00 95.00 480 VAL A CA 1
ATOM 3832 C C . VAL A 1 480 ? 1.744 8.680 32.039 1.00 95.00 480 VAL A C 1
ATOM 3834 O O . VAL A 1 480 ? 2.415 9.112 32.976 1.00 95.00 480 VAL A O 1
ATOM 3837 N N . LYS A 1 481 ? 2.224 7.826 31.137 1.00 95.62 481 LYS A N 1
ATOM 3838 C CA . LYS A 1 481 ? 3.620 7.399 31.060 1.00 95.62 481 LYS A CA 1
ATOM 3839 C C . LYS A 1 481 ? 4.203 7.794 29.711 1.00 95.62 481 LYS A C 1
ATOM 3841 O O . LYS A 1 481 ? 3.639 7.447 28.678 1.00 95.62 481 LYS A O 1
ATOM 3846 N N . SER A 1 482 ? 5.363 8.442 29.729 1.00 95.25 482 SER A N 1
ATOM 3847 C CA . SER A 1 482 ? 6.095 8.802 28.513 1.00 95.25 482 SER A CA 1
ATOM 3848 C C . SER A 1 482 ? 7.414 8.045 28.423 1.00 95.25 482 SER A C 1
ATOM 3850 O O . SER A 1 482 ? 8.096 7.867 29.432 1.00 95.25 482 SER A O 1
ATOM 3852 N N . VAL A 1 483 ? 7.782 7.606 27.221 1.00 95.81 483 VAL A N 1
ATOM 3853 C CA . VAL A 1 483 ? 9.067 6.957 26.942 1.00 95.81 483 VAL A CA 1
ATOM 3854 C C . VAL A 1 483 ? 9.591 7.388 25.576 1.00 95.81 483 VAL A C 1
ATOM 3856 O O . VAL A 1 483 ? 8.810 7.696 24.679 1.00 95.81 483 VAL A O 1
ATOM 3859 N N . TYR A 1 484 ? 10.910 7.420 25.414 1.00 94.75 484 TYR A N 1
ATOM 3860 C CA . TYR A 1 484 ? 11.529 7.569 24.100 1.00 94.75 484 TYR A CA 1
ATOM 3861 C C . TYR A 1 484 ? 11.723 6.186 23.468 1.00 94.75 484 TYR A C 1
ATOM 3863 O O . TYR A 1 484 ? 12.175 5.262 24.145 1.00 94.75 484 TYR A O 1
ATOM 3871 N N . LEU A 1 485 ? 11.359 6.040 22.196 1.00 93.25 485 LEU A N 1
ATOM 3872 C CA . LEU A 1 485 ? 11.529 4.821 21.412 1.00 93.25 485 LEU A CA 1
ATOM 3873 C C . LEU A 1 485 ? 12.668 5.022 20.412 1.00 93.25 485 LEU A C 1
ATOM 3875 O O . LEU A 1 485 ? 12.511 5.757 19.439 1.00 93.25 485 LEU A O 1
ATOM 3879 N N . GLU A 1 486 ? 13.797 4.354 20.646 1.00 89.38 486 GLU A N 1
ATOM 3880 C CA . GLU A 1 486 ? 14.943 4.360 19.723 1.00 89.38 486 GLU A CA 1
ATOM 3881 C C . GLU A 1 486 ? 14.668 3.538 18.455 1.00 89.38 486 GLU A C 1
ATOM 3883 O O . GLU A 1 486 ? 15.072 3.933 17.367 1.00 89.38 486 GLU A O 1
ATOM 3888 N N . ASP A 1 487 ? 13.938 2.424 18.582 1.00 87.69 487 ASP A N 1
ATOM 3889 C CA . ASP A 1 487 ? 13.624 1.513 17.470 1.00 87.69 487 ASP A CA 1
ATOM 3890 C C . ASP A 1 487 ? 12.417 1.963 16.615 1.00 87.69 487 ASP A C 1
ATOM 3892 O O . ASP A 1 487 ? 12.099 1.315 15.619 1.00 87.69 487 ASP A O 1
ATOM 3896 N N . GLY A 1 488 ? 11.747 3.062 16.985 1.00 91.38 488 GLY A N 1
ATOM 3897 C CA . GLY A 1 488 ? 10.562 3.580 16.289 1.00 91.38 488 GLY A CA 1
ATOM 3898 C C . GLY A 1 488 ? 9.219 3.031 16.795 1.00 91.38 488 GLY A C 1
ATOM 3899 O O . GLY A 1 488 ? 9.139 2.155 17.664 1.00 91.38 488 GLY A O 1
ATOM 3900 N N . PHE A 1 489 ? 8.129 3.592 16.273 1.00 94.62 489 PHE A N 1
ATOM 3901 C CA . PHE A 1 489 ? 6.755 3.267 16.651 1.00 94.62 489 PHE A CA 1
ATOM 3902 C C . PHE A 1 489 ? 6.280 1.921 16.098 1.00 94.62 489 PHE A C 1
ATOM 3904 O O . PHE A 1 489 ? 5.584 1.188 16.803 1.00 94.62 489 PHE A O 1
ATOM 3911 N N . LEU A 1 490 ? 6.639 1.571 14.860 1.00 94.25 490 LEU A N 1
ATOM 3912 C CA . LEU A 1 490 ? 6.215 0.318 14.232 1.00 94.25 490 LEU A CA 1
ATOM 3913 C C . LEU A 1 490 ? 6.817 -0.895 14.947 1.00 94.25 490 LEU A C 1
ATOM 3915 O O . LEU A 1 490 ? 6.124 -1.894 15.149 1.00 94.25 490 LEU A O 1
ATOM 3919 N N . ASP A 1 491 ? 8.070 -0.794 15.394 1.00 92.81 491 ASP A N 1
ATOM 3920 C CA . ASP A 1 491 ? 8.704 -1.838 16.198 1.00 92.81 491 ASP A CA 1
ATOM 3921 C C . ASP A 1 491 ? 8.051 -1.965 17.583 1.00 92.81 491 ASP A C 1
ATOM 3923 O O . ASP A 1 491 ? 7.740 -3.077 18.020 1.00 92.81 491 ASP A O 1
ATOM 3927 N N . PHE A 1 492 ? 7.736 -0.838 18.235 1.00 94.88 492 PHE A N 1
ATOM 3928 C CA . PHE A 1 492 ? 6.947 -0.841 19.468 1.00 94.88 492 PHE A CA 1
ATOM 3929 C C . PHE A 1 492 ? 5.596 -1.542 19.277 1.00 94.88 492 PHE A C 1
ATOM 3931 O O . PHE A 1 492 ? 5.262 -2.431 20.057 1.00 94.88 492 PHE A O 1
ATOM 3938 N N . MET A 1 493 ? 4.843 -1.202 18.226 1.00 95.12 493 MET A N 1
ATOM 3939 C CA . MET A 1 493 ? 3.554 -1.838 17.942 1.00 95.12 493 MET A CA 1
ATOM 3940 C C . MET A 1 493 ? 3.705 -3.333 17.656 1.00 95.12 493 MET A C 1
ATOM 3942 O O . MET A 1 493 ? 2.901 -4.126 18.134 1.00 95.12 493 MET A O 1
ATOM 3946 N N . ASN A 1 494 ? 4.748 -3.745 16.933 1.00 93.44 494 ASN A N 1
ATOM 3947 C CA . ASN A 1 494 ? 5.032 -5.157 16.680 1.00 93.44 494 ASN A CA 1
ATOM 3948 C C . ASN A 1 494 ? 5.344 -5.921 17.980 1.00 93.44 494 ASN A C 1
ATOM 3950 O O . ASN A 1 494 ? 4.795 -7.000 18.201 1.00 93.44 494 ASN A O 1
ATOM 3954 N N . LYS A 1 495 ? 6.176 -5.361 18.868 1.00 92.81 495 LYS A N 1
ATOM 3955 C CA . LYS A 1 495 ? 6.461 -5.937 20.196 1.00 92.81 495 LYS A CA 1
ATOM 3956 C C . LYS A 1 495 ? 5.193 -6.016 21.053 1.00 92.81 495 LYS A C 1
ATOM 3958 O O . LYS A 1 495 ? 4.925 -7.050 21.660 1.00 92.81 495 LYS A O 1
ATOM 3963 N N . GLU A 1 496 ? 4.399 -4.951 21.061 1.00 93.19 496 GLU A N 1
ATOM 3964 C CA . GLU A 1 496 ? 3.163 -4.856 21.834 1.00 93.19 496 GLU A CA 1
ATOM 3965 C C . GLU A 1 496 ? 2.124 -5.877 21.361 1.00 93.19 496 GLU A C 1
ATOM 3967 O O . GLU A 1 496 ? 1.596 -6.624 22.179 1.00 93.19 496 GLU A O 1
ATOM 3972 N N . LEU A 1 497 ? 1.881 -5.989 20.053 1.00 92.12 497 LEU A N 1
ATOM 3973 C CA . LEU A 1 497 ? 0.934 -6.954 19.485 1.00 92.12 497 LEU A CA 1
ATOM 3974 C C . LEU A 1 497 ? 1.367 -8.404 19.723 1.00 92.12 497 LEU A C 1
ATOM 3976 O O . LEU A 1 497 ? 0.522 -9.233 20.036 1.00 92.12 497 LEU A O 1
ATOM 3980 N N . ARG A 1 498 ? 2.671 -8.707 19.649 1.00 91.56 498 ARG A N 1
ATOM 3981 C CA . ARG A 1 498 ? 3.211 -10.043 19.971 1.00 91.56 498 ARG A CA 1
ATOM 3982 C C . ARG A 1 498 ? 3.101 -10.408 21.450 1.00 91.56 498 ARG A C 1
ATOM 3984 O O . ARG A 1 498 ? 3.202 -11.581 21.787 1.00 91.56 498 ARG A O 1
ATOM 3991 N N . SER A 1 499 ? 2.934 -9.427 22.338 1.00 90.06 499 SER A N 1
ATOM 3992 C CA . SER A 1 499 ? 2.712 -9.695 23.764 1.00 90.06 499 SER A CA 1
ATOM 3993 C C . SER A 1 499 ? 1.289 -10.182 24.058 1.00 90.06 499 SER A C 1
ATOM 3995 O O . SER A 1 499 ? 1.055 -10.776 25.112 1.00 90.06 499 SER A O 1
ATOM 3997 N N . LEU A 1 500 ? 0.346 -9.941 23.142 1.00 90.62 500 LEU A N 1
ATOM 3998 C CA . LEU A 1 500 ? -1.067 -10.261 23.313 1.00 90.62 500 LEU A CA 1
ATOM 3999 C C . LEU A 1 500 ? -1.357 -11.668 22.790 1.00 90.62 500 LEU A C 1
ATOM 4001 O O . LEU A 1 500 ? -1.114 -11.970 21.625 1.00 90.62 500 LEU A O 1
ATOM 4005 N N . HIS A 1 501 ? -1.914 -12.504 23.656 1.00 89.69 501 HIS A N 1
ATOM 4006 C CA . HIS A 1 501 ? -2.305 -13.877 23.352 1.00 89.69 501 HIS A CA 1
ATOM 4007 C C . HIS A 1 501 ? -3.799 -14.038 23.622 1.00 89.69 501 HIS A C 1
ATOM 4009 O O . HIS A 1 501 ? -4.342 -13.354 24.482 1.00 89.69 501 HIS A O 1
ATOM 4015 N N . TYR A 1 502 ? -4.479 -14.921 22.901 1.00 88.25 502 TYR A N 1
ATOM 4016 C CA . TYR A 1 502 ? -5.907 -15.186 23.080 1.00 88.25 502 TYR A CA 1
ATOM 4017 C C . TYR A 1 502 ? -6.245 -16.614 22.641 1.00 88.25 502 TYR A C 1
ATOM 4019 O O . TYR A 1 502 ? -5.458 -17.251 21.944 1.00 88.25 502 TYR A O 1
ATOM 4027 N N . ASP A 1 503 ? -7.408 -17.118 23.055 1.00 85.44 503 ASP A N 1
ATOM 4028 C CA . ASP A 1 503 ? -7.925 -18.425 22.633 1.00 85.44 503 ASP A CA 1
ATOM 4029 C C . ASP A 1 503 ? -8.928 -18.232 21.487 1.00 85.44 503 ASP A C 1
ATOM 4031 O O . ASP A 1 503 ? -9.897 -17.490 21.645 1.00 85.44 503 ASP A O 1
ATOM 4035 N N . GLU A 1 504 ? -8.717 -18.892 20.341 1.00 83.81 504 GLU A N 1
ATOM 4036 C CA . GLU A 1 504 ? -9.613 -18.806 19.173 1.00 83.81 504 GLU A CA 1
ATOM 4037 C C . GLU A 1 504 ? -11.071 -19.166 19.529 1.00 83.81 504 GLU A C 1
ATOM 4039 O O . GLU A 1 504 ? -12.002 -18.602 18.946 1.00 83.81 504 GLU A O 1
ATOM 4044 N N . LYS A 1 505 ? -11.283 -20.017 20.545 1.00 86.38 505 LYS A N 1
ATOM 4045 C CA . LYS A 1 505 ? -12.619 -20.405 21.029 1.00 86.38 505 LYS A CA 1
ATOM 4046 C C . LYS A 1 505 ? -13.440 -19.232 21.547 1.00 86.38 505 LYS A C 1
ATOM 4048 O O . LYS A 1 505 ? -14.661 -19.239 21.417 1.00 86.38 505 LYS A O 1
ATOM 4053 N N . ASP A 1 506 ? -12.792 -18.208 22.103 1.00 84.88 506 ASP A N 1
ATOM 4054 C CA . ASP A 1 506 ? -13.501 -17.045 22.646 1.00 84.88 506 ASP A CA 1
ATOM 4055 C C . ASP A 1 506 ? -14.172 -16.209 21.526 1.00 84.88 506 ASP A C 1
ATOM 4057 O O . ASP A 1 506 ? -15.055 -15.389 21.793 1.00 84.88 506 ASP A O 1
ATOM 4061 N N . PHE A 1 507 ? -13.793 -16.442 20.261 1.00 83.31 507 PHE A N 1
ATOM 4062 C CA . PHE A 1 507 ? -14.268 -15.725 19.072 1.00 83.31 507 PHE A CA 1
ATOM 4063 C C . PHE A 1 507 ? -15.222 -16.553 18.199 1.00 83.31 507 PHE A C 1
ATOM 4065 O O . PHE A 1 507 ? -15.711 -16.047 17.178 1.00 83.31 507 PHE A O 1
ATOM 4072 N N . GLU A 1 508 ? -15.481 -17.813 18.563 1.00 83.75 508 GLU A N 1
ATOM 4073 C CA . GLU A 1 508 ? -16.391 -18.689 17.829 1.00 83.75 508 GLU A CA 1
ATOM 4074 C C . GLU A 1 508 ? -17.798 -18.072 17.739 1.00 83.75 508 GLU A C 1
ATOM 4076 O O . GLU A 1 508 ? -18.343 -17.536 18.703 1.00 83.75 508 GLU A O 1
ATOM 4081 N N . GLY A 1 509 ? -18.395 -18.123 16.545 1.00 85.25 509 GLY A N 1
ATOM 4082 C CA . GLY A 1 509 ? -19.741 -17.599 16.282 1.00 85.25 509 GLY A CA 1
ATOM 4083 C C . GLY A 1 509 ? -19.825 -16.105 15.936 1.00 85.25 509 GLY A C 1
ATOM 4084 O O . GLY A 1 509 ? -20.880 -15.658 15.478 1.00 85.25 509 GLY A O 1
ATOM 4085 N N . LEU A 1 510 ? -18.743 -15.329 16.073 1.00 92.44 510 LEU A N 1
ATOM 4086 C CA . LEU A 1 510 ? -18.726 -13.922 15.654 1.00 92.44 510 LEU A CA 1
ATOM 4087 C C . LEU A 1 510 ? -18.536 -13.790 14.128 1.00 92.44 510 LEU A C 1
ATOM 4089 O O . LEU A 1 510 ? -17.584 -14.347 13.580 1.00 92.44 510 LEU A O 1
ATOM 4093 N N . PRO A 1 511 ? -19.388 -13.024 13.413 1.00 91.50 511 PRO A N 1
ATOM 4094 C CA . PRO A 1 511 ? -19.356 -12.945 11.948 1.00 91.50 511 PRO A CA 1
ATOM 4095 C C . PRO A 1 511 ? -18.341 -11.930 11.385 1.00 91.50 511 PRO A C 1
ATOM 4097 O O . PRO A 1 511 ? -18.408 -11.597 10.198 1.00 91.50 511 PRO A O 1
ATOM 4100 N N . PHE A 1 512 ? -17.445 -11.400 12.218 1.00 90.69 512 PHE A N 1
ATOM 4101 C CA . PHE A 1 512 ? -16.488 -10.343 11.885 1.00 90.69 512 PHE A CA 1
ATOM 4102 C C . PHE A 1 512 ? -15.115 -10.624 12.497 1.00 90.69 512 PHE A C 1
ATOM 4104 O O . PHE A 1 512 ? -15.021 -11.275 13.531 1.00 90.69 512 PHE A O 1
ATOM 4111 N N . ASP A 1 513 ? -14.057 -10.094 11.876 1.00 88.81 513 ASP A N 1
ATOM 4112 C CA . ASP A 1 513 ? -12.676 -10.382 12.280 1.00 88.81 513 ASP A CA 1
ATOM 4113 C C . ASP A 1 513 ? -12.234 -9.567 13.505 1.00 88.81 513 ASP A C 1
ATOM 4115 O O . ASP A 1 513 ? -11.641 -10.115 14.434 1.00 88.81 513 ASP A O 1
ATOM 4119 N N . PHE A 1 514 ? -12.562 -8.269 13.531 1.00 91.00 514 PHE A N 1
ATOM 4120 C CA . PHE A 1 514 ? -12.130 -7.329 14.567 1.00 91.00 514 PHE A CA 1
ATOM 4121 C C . PHE A 1 514 ? -13.019 -7.402 15.815 1.00 91.00 514 PHE A C 1
ATOM 4123 O O . PHE A 1 514 ? -14.204 -7.088 15.751 1.00 91.00 514 PHE A O 1
ATOM 4130 N N . CYS A 1 515 ? -12.443 -7.787 16.955 1.00 91.38 515 CYS A N 1
ATOM 4131 C CA . CYS A 1 515 ? -13.173 -7.988 18.217 1.00 91.38 515 CYS A CA 1
ATOM 4132 C C . CYS A 1 515 ? -12.683 -7.080 19.358 1.00 91.38 515 CYS A C 1
ATOM 4134 O O . CYS A 1 515 ? -13.015 -7.312 20.516 1.00 91.38 515 CYS A O 1
ATOM 4136 N N . GLY A 1 516 ? -11.908 -6.048 19.017 1.00 91.38 516 GLY A N 1
ATOM 4137 C CA . GLY A 1 516 ? -11.249 -5.127 19.942 1.00 91.38 516 GLY A CA 1
ATOM 4138 C C . GLY A 1 516 ? -9.738 -5.094 19.710 1.00 91.38 516 GLY A C 1
ATOM 4139 O O . GLY A 1 516 ? -9.208 -5.834 18.880 1.00 91.38 516 GLY A O 1
ATOM 4140 N N . GLY A 1 517 ? -9.046 -4.194 20.403 1.00 94.56 517 GLY A N 1
ATOM 4141 C CA . GLY A 1 517 ? -7.623 -3.914 20.205 1.00 94.56 517 GLY A CA 1
ATOM 4142 C C . GLY A 1 517 ? -7.370 -2.493 19.708 1.00 94.56 517 GLY A C 1
ATOM 4143 O O . GLY A 1 517 ? -8.119 -1.572 20.024 1.00 94.56 517 GLY A O 1
ATOM 4144 N N . TYR A 1 518 ? -6.289 -2.283 18.958 1.00 97.00 518 TYR A N 1
ATOM 4145 C CA . TYR A 1 518 ? -5.854 -0.933 18.600 1.00 97.00 518 TYR A CA 1
ATOM 4146 C C . TYR A 1 518 ? -6.709 -0.286 17.499 1.00 97.00 518 TYR A C 1
ATOM 4148 O O . TYR A 1 518 ? -6.820 -0.811 16.393 1.00 97.00 518 TYR A O 1
ATOM 4156 N N . VAL A 1 519 ? -7.264 0.893 17.796 1.00 97.44 519 VAL A N 1
ATOM 4157 C CA . VAL A 1 519 ? -8.078 1.716 16.889 1.00 97.44 519 VAL A CA 1
ATOM 4158 C C . VAL A 1 519 ? -7.503 3.122 16.818 1.00 97.44 519 VAL A C 1
ATOM 4160 O O . VAL A 1 519 ? -7.418 3.809 17.833 1.00 97.44 519 VAL A O 1
ATOM 4163 N N . GLY A 1 520 ? -7.115 3.575 15.629 1.00 97.00 520 GLY A N 1
ATOM 4164 C CA . GLY A 1 520 ? -6.467 4.871 15.488 1.00 97.00 520 GLY A CA 1
ATOM 4165 C C . GLY A 1 520 ? -5.949 5.149 14.091 1.00 97.00 520 GLY A C 1
ATOM 4166 O O . GLY A 1 520 ? -6.522 4.696 13.099 1.00 97.00 520 GLY A O 1
ATOM 4167 N N . PHE A 1 521 ? -4.870 5.922 14.018 1.00 96.19 521 PHE A N 1
ATOM 4168 C CA . PHE A 1 521 ? -4.296 6.354 12.754 1.00 96.19 521 PHE A CA 1
ATOM 4169 C C . PHE A 1 521 ? -2.770 6.296 12.741 1.00 96.19 521 PHE A C 1
ATOM 4171 O O . PHE A 1 521 ? -2.113 6.524 13.757 1.00 96.19 521 PHE A O 1
ATOM 4178 N N . ILE A 1 522 ? -2.222 6.076 11.544 1.00 95.50 522 ILE A N 1
ATOM 4179 C CA . ILE A 1 522 ? -0.793 6.199 11.237 1.00 95.50 522 ILE A CA 1
ATOM 4180 C C . ILE A 1 522 ? -0.626 7.388 10.287 1.00 95.50 522 ILE A C 1
ATOM 4182 O O . ILE A 1 522 ? -1.236 7.441 9.215 1.00 95.50 522 ILE A O 1
ATOM 4186 N N . GLY A 1 523 ? 0.161 8.375 10.703 1.00 92.94 523 GLY A N 1
ATOM 4187 C CA . GLY A 1 523 ? 0.488 9.555 9.915 1.00 92.94 523 GLY A CA 1
ATOM 4188 C C . GLY A 1 523 ? 1.520 9.253 8.831 1.00 92.94 523 GLY A C 1
ATOM 4189 O O . GLY A 1 523 ? 2.398 8.410 8.998 1.00 92.94 523 GLY A O 1
ATOM 4190 N N . TYR A 1 524 ? 1.435 9.982 7.716 1.00 89.75 524 TYR A N 1
ATOM 4191 C CA . TYR A 1 524 ? 2.319 9.802 6.556 1.00 89.75 524 TYR A CA 1
ATOM 4192 C C . TYR A 1 524 ? 3.809 10.015 6.876 1.00 89.75 524 TYR A C 1
ATOM 4194 O O . TYR A 1 524 ? 4.674 9.433 6.226 1.00 89.75 524 TYR A O 1
ATOM 4202 N N . ASP A 1 525 ? 4.109 10.826 7.893 1.00 89.75 525 ASP A N 1
ATOM 4203 C CA . ASP A 1 525 ? 5.475 11.119 8.332 1.00 89.75 525 ASP A CA 1
ATOM 4204 C C . ASP A 1 525 ? 6.176 9.871 8.905 1.00 89.75 525 ASP A C 1
ATOM 4206 O O . ASP A 1 525 ? 7.397 9.784 8.843 1.00 89.75 525 ASP A O 1
ATOM 4210 N N . LEU A 1 526 ? 5.450 8.829 9.332 1.00 91.31 526 LEU A N 1
ATOM 4211 C CA . LEU A 1 526 ? 6.060 7.558 9.755 1.00 91.31 526 LEU A CA 1
ATOM 4212 C C . LEU A 1 526 ? 6.722 6.766 8.617 1.00 91.31 526 LEU A C 1
ATOM 4214 O O . LEU A 1 526 ? 7.402 5.779 8.879 1.00 91.31 526 LEU A O 1
ATOM 4218 N N . LYS A 1 527 ? 6.633 7.226 7.362 1.00 88.56 527 LYS A N 1
ATOM 4219 C CA . LYS A 1 527 ? 7.401 6.666 6.235 1.00 88.56 527 LYS A CA 1
ATOM 4220 C C . LYS A 1 527 ? 8.920 6.639 6.466 1.00 88.56 527 LYS A C 1
ATOM 4222 O O . LYS A 1 527 ? 9.612 5.891 5.781 1.00 88.56 527 LYS A O 1
ATOM 4227 N N . VAL A 1 528 ? 9.450 7.440 7.397 1.00 87.19 528 VAL A N 1
ATOM 4228 C CA . VAL A 1 528 ? 10.873 7.388 7.789 1.00 87.19 528 VAL A CA 1
ATOM 4229 C C . VAL A 1 528 ? 11.260 6.067 8.450 1.00 87.19 528 VAL A C 1
ATOM 4231 O O . VAL A 1 528 ? 12.402 5.640 8.328 1.00 87.19 528 VAL A O 1
ATOM 4234 N N . GLU A 1 529 ? 10.310 5.367 9.073 1.00 87.81 529 GLU A N 1
ATOM 4235 C CA . GLU A 1 529 ? 10.520 4.003 9.576 1.00 87.81 529 GLU A CA 1
ATOM 4236 C C . GLU A 1 529 ? 10.500 2.958 8.446 1.00 87.81 529 GLU A C 1
ATOM 4238 O O . GLU A 1 529 ? 10.939 1.828 8.637 1.00 87.81 529 GLU A O 1
ATOM 4243 N N . CYS A 1 530 ? 10.051 3.343 7.245 1.00 84.94 530 CYS A N 1
ATOM 4244 C CA . CYS A 1 530 ? 9.953 2.491 6.058 1.00 84.94 530 CYS A CA 1
ATOM 4245 C C . CYS A 1 530 ? 11.088 2.736 5.045 1.00 84.94 530 CYS A C 1
ATOM 4247 O O . CYS A 1 530 ? 10.912 2.489 3.855 1.00 84.94 530 CYS A O 1
ATOM 4249 N N . GLY A 1 531 ? 12.238 3.251 5.493 1.00 74.44 531 GLY A N 1
ATOM 4250 C CA . GLY A 1 531 ? 13.432 3.434 4.655 1.00 74.44 531 GLY A CA 1
ATOM 4251 C C . GLY A 1 531 ? 13.612 4.831 4.053 1.00 74.44 531 GLY A C 1
ATOM 4252 O O . GLY A 1 531 ? 14.606 5.071 3.372 1.00 74.44 531 GLY A O 1
ATOM 4253 N N . MET A 1 532 ? 12.711 5.782 4.324 1.00 77.88 532 MET A N 1
ATOM 4254 C CA . MET A 1 532 ? 12.918 7.177 3.917 1.00 77.88 532 MET A CA 1
ATOM 4255 C C . MET A 1 532 ? 13.910 7.881 4.847 1.00 77.88 532 MET A C 1
ATOM 4257 O O . MET A 1 532 ? 13.753 7.857 6.064 1.00 77.88 532 MET A O 1
ATOM 4261 N N . SER A 1 533 ? 14.890 8.590 4.282 1.00 71.12 533 SER A N 1
ATOM 4262 C CA . SER A 1 533 ? 15.971 9.204 5.068 1.00 71.12 533 SER A CA 1
ATOM 4263 C C . SER A 1 533 ? 15.508 10.334 5.994 1.00 71.12 533 SER A C 1
ATOM 4265 O O . SER A 1 533 ? 16.091 10.533 7.054 1.00 71.12 533 SER A O 1
ATOM 4267 N N . PHE A 1 534 ? 14.489 11.104 5.598 1.00 79.81 534 PHE A N 1
ATOM 4268 C CA . PHE A 1 534 ? 13.928 12.182 6.416 1.00 79.81 534 PHE A CA 1
ATOM 4269 C C . PHE A 1 534 ? 12.539 12.611 5.930 1.00 79.81 534 PHE A C 1
ATOM 4271 O O . PHE A 1 534 ? 12.153 12.401 4.775 1.00 79.81 534 PHE A O 1
ATOM 4278 N N . ASN A 1 535 ? 11.797 13.289 6.807 1.00 84.50 535 ASN A N 1
ATOM 4279 C CA . ASN A 1 535 ? 10.573 13.985 6.434 1.00 84.50 535 ASN A CA 1
ATOM 4280 C C . ASN A 1 535 ? 10.867 15.426 6.025 1.00 84.50 535 ASN A C 1
ATOM 4282 O O . ASN A 1 535 ? 11.520 16.178 6.742 1.00 84.50 535 ASN A O 1
ATOM 4286 N N . ARG A 1 536 ? 10.330 15.834 4.873 1.00 80.56 536 ARG A N 1
ATOM 4287 C CA . ARG A 1 536 ? 10.415 17.224 4.398 1.00 80.56 536 ARG A CA 1
ATOM 4288 C C . ARG A 1 536 ? 9.462 18.166 5.140 1.00 80.56 536 ARG A C 1
ATOM 4290 O O . ARG A 1 536 ? 9.677 19.373 5.163 1.00 80.56 536 ARG A O 1
ATOM 4297 N N . HIS A 1 537 ? 8.397 17.615 5.708 1.00 78.50 537 HIS A N 1
ATOM 4298 C CA . HIS A 1 537 ? 7.378 18.341 6.452 1.00 78.50 537 HIS A CA 1
ATOM 4299 C C . HIS A 1 537 ? 7.222 17.704 7.826 1.00 78.50 537 HIS A C 1
ATOM 4301 O O . HIS A 1 537 ? 7.476 16.517 7.977 1.00 78.50 537 HIS A O 1
ATOM 4307 N N . LYS A 1 538 ? 6.809 18.499 8.811 1.00 82.75 538 LYS A N 1
ATOM 4308 C CA . LYS A 1 538 ? 6.476 18.006 10.143 1.00 82.75 538 LYS A CA 1
ATOM 4309 C C . LYS A 1 538 ? 5.012 18.297 10.423 1.00 82.75 538 LYS A C 1
ATOM 4311 O O . LYS A 1 538 ? 4.583 19.450 10.328 1.00 82.75 538 LYS A O 1
ATOM 4316 N N . SER A 1 539 ? 4.256 17.261 10.754 1.00 84.75 539 SER A N 1
ATOM 4317 C CA . SER A 1 539 ? 2.880 17.395 11.213 1.00 84.75 539 SER A CA 1
ATOM 4318 C C . SER A 1 539 ? 2.780 18.204 12.519 1.00 84.75 539 SER A C 1
ATOM 4320 O O . SER A 1 539 ? 3.605 18.074 13.423 1.00 84.75 539 SER A O 1
ATOM 4322 N N . SER A 1 540 ? 1.746 19.043 12.638 1.00 86.62 540 SER A N 1
ATOM 4323 C CA . SER A 1 540 ? 1.390 19.714 13.900 1.00 86.62 540 SER A CA 1
ATOM 4324 C C . SER A 1 540 ? 0.604 18.803 14.852 1.00 86.62 540 SER A C 1
ATOM 4326 O O . SER A 1 540 ? 0.563 19.040 16.059 1.00 86.62 540 SER A O 1
ATOM 4328 N N . VAL A 1 541 ? -0.006 17.743 14.322 1.00 92.12 541 VAL A N 1
ATOM 4329 C CA . VAL A 1 541 ? -0.703 16.694 15.082 1.00 92.12 541 VAL A CA 1
ATOM 4330 C C . VAL A 1 541 ? 0.244 15.511 15.326 1.00 92.12 541 VAL A C 1
ATOM 4332 O O . VAL A 1 541 ? 1.311 15.483 14.712 1.00 92.12 541 VAL A O 1
ATOM 4335 N N . PRO A 1 542 ? -0.069 14.564 16.233 1.00 94.88 542 PRO A N 1
ATOM 4336 C CA . PRO A 1 542 ? 0.771 13.383 16.426 1.00 94.88 542 PRO A CA 1
ATOM 4337 C C . PRO A 1 542 ? 1.046 12.635 15.122 1.00 94.88 542 PRO A C 1
ATOM 4339 O O . PRO A 1 542 ? 0.195 12.611 14.233 1.00 94.88 542 PRO A O 1
ATOM 4342 N N . ASP A 1 543 ? 2.208 11.991 15.038 1.00 95.12 543 ASP A N 1
ATOM 4343 C CA . ASP A 1 543 ? 2.560 11.122 13.912 1.00 95.12 543 ASP A CA 1
ATOM 4344 C C . ASP A 1 543 ? 1.769 9.811 13.955 1.00 95.12 543 ASP A C 1
ATOM 4346 O O . ASP A 1 543 ? 1.548 9.178 12.929 1.00 95.12 543 ASP A O 1
ATOM 4350 N N . SER A 1 544 ? 1.290 9.419 15.135 1.00 97.00 544 SER A N 1
ATOM 4351 C CA . SER A 1 544 ? 0.356 8.313 15.316 1.00 97.00 544 SER A CA 1
ATOM 4352 C C . SER A 1 544 ? -0.425 8.479 16.621 1.00 97.00 544 SER A C 1
ATOM 4354 O O . SER A 1 544 ? 0.099 9.006 17.610 1.00 97.00 544 SER A O 1
ATOM 4356 N N . CYS A 1 545 ? -1.687 8.050 16.629 1.00 97.62 545 CYS A N 1
ATOM 4357 C CA . CYS A 1 545 ? -2.500 8.006 17.841 1.00 97.62 545 CYS A CA 1
ATOM 4358 C C . CYS A 1 545 ? -3.516 6.862 17.782 1.00 97.62 545 CYS A C 1
ATOM 4360 O O . CYS A 1 545 ? -4.242 6.731 16.794 1.00 97.62 545 CYS A O 1
ATOM 4362 N N . PHE A 1 546 ? -3.574 6.053 18.841 1.00 97.88 546 PHE A N 1
ATOM 4363 C CA . PHE A 1 546 ? -4.433 4.876 18.946 1.00 97.88 546 PHE A CA 1
ATOM 4364 C C . PHE A 1 546 ? -5.088 4.757 20.320 1.00 97.88 546 PHE A C 1
ATOM 4366 O O . PHE A 1 546 ? -4.455 5.016 21.337 1.00 97.88 546 PHE A O 1
ATOM 4373 N N . PHE A 1 547 ? -6.319 4.262 20.360 1.00 96.75 547 PHE A N 1
ATOM 4374 C CA . PHE A 1 547 ? -6.913 3.659 21.549 1.00 96.75 547 PHE A CA 1
ATOM 4375 C C . PHE A 1 547 ? -6.661 2.155 21.543 1.00 96.75 547 PHE A C 1
ATOM 4377 O O . PHE A 1 547 ? -6.762 1.538 20.489 1.00 96.75 547 PHE A O 1
ATOM 4384 N N . PHE A 1 548 ? -6.414 1.543 22.697 1.00 96.62 548 PHE A N 1
ATOM 4385 C CA . PHE A 1 548 ? -6.728 0.129 22.885 1.00 96.62 548 PHE A CA 1
ATOM 4386 C C . PHE A 1 548 ? -8.202 0.026 23.288 1.00 96.62 548 PHE A C 1
ATOM 4388 O O . PHE A 1 548 ? -8.580 0.427 24.385 1.00 96.62 548 PHE A O 1
ATOM 4395 N N . ALA A 1 549 ? -9.039 -0.435 22.367 1.00 95.25 549 ALA A N 1
ATOM 4396 C CA . ALA A 1 549 ? -10.471 -0.597 22.542 1.00 95.25 549 ALA A CA 1
ATOM 4397 C C . ALA A 1 549 ? -10.778 -2.006 23.056 1.00 95.25 549 ALA A C 1
ATOM 4399 O O . ALA A 1 549 ? -10.838 -2.964 22.288 1.00 95.25 549 ALA A O 1
ATOM 4400 N N . ASP A 1 550 ? -10.953 -2.119 24.362 1.00 94.12 550 ASP A N 1
ATOM 4401 C CA . ASP A 1 550 ? -11.301 -3.356 25.059 1.00 94.12 550 ASP A CA 1
ATOM 4402 C C . ASP A 1 550 ? -12.813 -3.557 25.192 1.00 94.12 550 ASP A C 1
ATOM 4404 O O . ASP A 1 550 ? -13.290 -4.685 25.176 1.00 94.12 550 ASP A O 1
ATOM 4408 N N . ASN A 1 551 ? -13.575 -2.469 25.251 1.00 95.00 551 ASN A N 1
ATOM 4409 C CA . ASN A 1 551 ? -15.031 -2.474 25.259 1.00 95.00 551 ASN A CA 1
ATOM 4410 C C . ASN A 1 551 ? -15.575 -1.893 23.952 1.00 95.00 551 ASN A C 1
ATOM 4412 O O . ASN A 1 551 ? -15.384 -0.705 23.667 1.00 95.00 551 ASN A O 1
ATOM 4416 N N . ILE A 1 552 ? -16.275 -2.715 23.168 1.00 96.19 552 ILE A N 1
ATOM 4417 C CA . ILE A 1 552 ? -16.786 -2.320 21.851 1.00 96.19 552 ILE A CA 1
ATOM 4418 C C . ILE A 1 552 ? -18.242 -2.742 21.638 1.00 96.19 552 ILE A C 1
ATOM 4420 O O . ILE A 1 552 ? -18.702 -3.772 22.131 1.00 96.19 552 ILE A O 1
ATOM 4424 N N . VAL A 1 553 ? -18.963 -1.939 20.860 1.00 97.38 553 VAL A N 1
ATOM 4425 C CA . VAL A 1 553 ? -20.285 -2.260 20.316 1.00 97.38 553 VAL A CA 1
ATOM 4426 C C . VAL A 1 553 ? -20.149 -2.401 18.805 1.00 97.38 553 VAL A C 1
ATOM 4428 O O . VAL A 1 553 ? -19.554 -1.548 18.143 1.00 97.38 553 VAL A O 1
ATOM 4431 N N . VAL A 1 554 ? -20.685 -3.486 18.256 1.00 97.50 554 VAL A N 1
ATOM 4432 C CA . VAL A 1 554 ? -20.594 -3.821 16.833 1.00 97.50 554 VAL A CA 1
ATOM 4433 C C . VAL A 1 554 ? -21.985 -3.984 16.262 1.00 97.50 554 VAL A C 1
ATOM 4435 O O . VAL A 1 554 ? -22.849 -4.606 16.871 1.00 97.50 554 VAL A O 1
ATOM 4438 N N . ILE A 1 555 ? -22.204 -3.420 15.084 1.00 96.56 555 ILE A N 1
ATOM 4439 C CA . ILE A 1 555 ? -23.493 -3.441 14.402 1.00 96.56 555 ILE A CA 1
ATOM 4440 C C . ILE A 1 555 ? -23.317 -4.174 13.090 1.00 96.56 555 ILE A C 1
ATOM 4442 O O . ILE A 1 555 ? -22.491 -3.775 12.272 1.00 96.56 555 ILE A O 1
ATOM 4446 N N . ASP A 1 556 ? -24.103 -5.223 12.890 1.00 94.88 556 ASP A N 1
ATOM 4447 C CA . ASP A 1 556 ? -24.214 -5.925 11.622 1.00 94.88 556 ASP A CA 1
ATOM 4448 C C . ASP A 1 556 ? -25.372 -5.350 10.811 1.00 94.88 556 ASP A C 1
ATOM 4450 O O . ASP A 1 556 ? -26.533 -5.695 11.027 1.00 94.88 556 ASP A O 1
ATOM 4454 N N . HIS A 1 557 ? -25.057 -4.506 9.830 1.00 92.31 557 HIS A N 1
ATOM 4455 C CA . HIS A 1 557 ? -26.070 -3.854 8.992 1.00 92.31 557 HIS A CA 1
ATOM 4456 C C . HIS A 1 557 ? -26.828 -4.822 8.080 1.00 92.31 557 HIS A C 1
ATOM 4458 O O . HIS A 1 557 ? -27.814 -4.431 7.466 1.00 92.31 557 HIS A O 1
ATOM 4464 N N . ARG A 1 558 ? -26.377 -6.077 7.941 1.00 90.75 558 ARG A N 1
ATOM 4465 C CA . ARG A 1 558 ? -27.093 -7.078 7.138 1.00 90.75 558 ARG A CA 1
ATOM 4466 C C . ARG A 1 558 ? -28.292 -7.659 7.881 1.00 90.75 558 ARG A C 1
ATOM 4468 O O . ARG A 1 558 ? -29.307 -7.935 7.248 1.00 90.75 558 ARG A O 1
ATOM 4475 N N . TYR A 1 559 ? -28.140 -7.904 9.179 1.00 92.56 559 TYR A N 1
ATOM 4476 C CA . TYR A 1 559 ? -29.152 -8.570 10.007 1.00 92.56 559 TYR A CA 1
ATOM 4477 C C . TYR A 1 559 ? -29.749 -7.653 11.079 1.00 92.56 559 TYR A C 1
ATOM 4479 O O . TYR A 1 559 ? -30.642 -8.064 11.815 1.00 92.56 559 TYR A O 1
ATOM 4487 N N . ASP A 1 560 ? -29.275 -6.407 11.151 1.00 93.81 560 ASP A N 1
ATOM 4488 C CA . ASP A 1 560 ? -29.585 -5.442 12.205 1.00 93.81 560 ASP A CA 1
ATOM 4489 C C . ASP A 1 560 ? -29.207 -5.936 13.610 1.00 93.81 560 ASP A C 1
ATOM 4491 O O . ASP A 1 560 ? -29.750 -5.464 14.611 1.00 93.81 560 ASP A O 1
ATOM 4495 N N . ASP A 1 561 ? -28.278 -6.886 13.695 1.00 96.31 561 ASP A N 1
ATOM 4496 C CA . ASP A 1 561 ? -27.818 -7.453 14.956 1.00 96.31 561 ASP A CA 1
ATOM 4497 C C . ASP A 1 561 ? -26.827 -6.500 15.629 1.00 96.31 561 ASP A C 1
ATOM 4499 O O . ASP A 1 561 ? -25.976 -5.888 14.976 1.00 96.31 561 ASP A O 1
ATOM 4503 N N . VAL A 1 562 ? -26.927 -6.387 16.952 1.00 97.62 562 VAL A N 1
ATOM 4504 C CA . VAL A 1 562 ? -25.992 -5.611 17.770 1.00 97.62 562 VAL A CA 1
ATOM 4505 C C . VAL A 1 562 ? -25.229 -6.566 18.671 1.00 97.62 562 VAL A C 1
ATOM 4507 O O . VAL A 1 562 ? -25.823 -7.362 19.392 1.00 97.62 562 VAL A O 1
ATOM 4510 N N . TYR A 1 563 ? -23.909 -6.474 18.643 1.00 97.44 563 TYR A N 1
ATOM 4511 C CA . TYR A 1 563 ? -23.009 -7.238 19.490 1.00 97.44 563 TYR A CA 1
ATOM 4512 C C . TYR A 1 563 ? -22.333 -6.295 20.474 1.00 97.44 563 TYR A C 1
ATOM 4514 O O . TYR A 1 563 ? -21.944 -5.184 20.117 1.00 97.44 563 TYR A O 1
ATOM 4522 N N . VAL A 1 564 ? -22.173 -6.745 21.710 1.00 96.38 564 VAL A N 1
ATOM 4523 C CA . VAL A 1 564 ? -21.454 -6.015 22.754 1.00 96.38 564 VAL A CA 1
ATOM 4524 C C . VAL A 1 564 ? -20.331 -6.915 23.243 1.00 96.38 564 VAL A C 1
ATOM 4526 O O . VAL A 1 564 ? -20.592 -8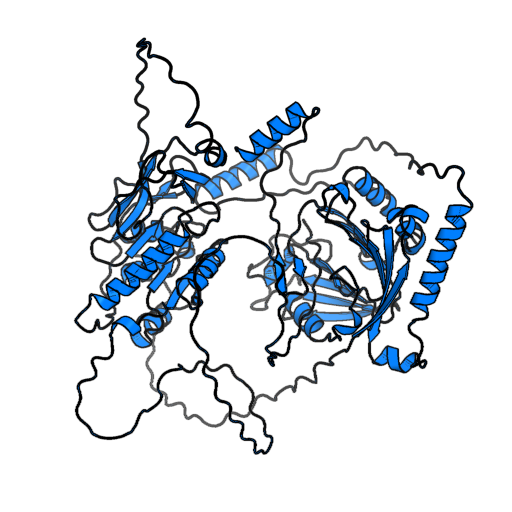.060 23.602 1.00 96.38 564 VAL A O 1
ATOM 4529 N N . LEU A 1 565 ? -19.096 -6.419 23.211 1.00 95.06 565 LEU A N 1
ATOM 4530 C CA . LEU A 1 565 ? -17.883 -7.195 23.448 1.00 95.06 565 LEU A CA 1
ATOM 4531 C C . LEU A 1 565 ? -17.012 -6.507 24.501 1.00 95.06 565 LEU A C 1
ATOM 4533 O O . LEU A 1 565 ? -16.891 -5.282 24.503 1.00 95.06 565 LEU A O 1
ATOM 4537 N N . SER A 1 566 ? -16.399 -7.307 25.370 1.00 94.06 566 SER A N 1
ATOM 4538 C CA . SER A 1 566 ? -15.508 -6.864 26.441 1.00 94.06 566 SER A CA 1
ATOM 4539 C C . SER A 1 566 ? -14.286 -7.782 26.513 1.00 94.06 566 SER A C 1
ATOM 4541 O O . SER A 1 566 ? -14.431 -8.998 26.671 1.00 94.06 566 SER A O 1
ATOM 4543 N N . ILE A 1 567 ? -13.096 -7.200 26.367 1.00 92.31 567 ILE A N 1
ATOM 4544 C CA . ILE A 1 567 ? -11.797 -7.864 26.500 1.00 92.31 567 ILE A CA 1
ATOM 4545 C C . ILE A 1 567 ? -11.273 -7.651 27.921 1.00 92.31 567 ILE A C 1
ATOM 4547 O O . ILE A 1 567 ? -11.237 -6.529 28.424 1.00 92.31 567 ILE A O 1
ATOM 4551 N N . LEU A 1 568 ? -10.825 -8.734 28.547 1.00 89.19 568 LEU A N 1
ATOM 4552 C CA . LEU A 1 568 ? -10.208 -8.754 29.872 1.00 89.19 568 LEU A CA 1
ATOM 4553 C C . LEU A 1 568 ? -8.850 -9.455 29.795 1.00 89.19 568 LEU A C 1
ATOM 4555 O O . LEU A 1 568 ? -8.648 -10.288 28.915 1.00 89.19 568 LEU A O 1
ATOM 4559 N N . ASP A 1 569 ? -7.940 -9.149 30.717 1.00 86.00 569 ASP A N 1
ATOM 4560 C CA . ASP A 1 569 ? -6.731 -9.945 30.941 1.00 86.00 569 ASP A CA 1
ATOM 4561 C C . ASP A 1 569 ? -6.888 -10.850 32.177 1.00 86.00 569 ASP A C 1
ATOM 4563 O O . ASP A 1 569 ? -7.849 -10.711 32.944 1.00 86.00 569 ASP A O 1
ATOM 4567 N N . ASP A 1 570 ? -5.944 -11.772 32.376 1.00 78.06 570 ASP A N 1
ATOM 4568 C CA . ASP A 1 570 ? -5.943 -12.697 33.521 1.00 78.06 570 ASP A CA 1
ATOM 4569 C C . ASP A 1 570 ? -6.026 -11.963 34.870 1.00 78.06 570 ASP A C 1
ATOM 4571 O O . ASP A 1 570 ? -6.783 -12.361 35.756 1.00 78.06 570 ASP A O 1
ATOM 4575 N N . TYR A 1 571 ? -5.315 -10.838 35.009 1.00 75.69 571 TYR A N 1
ATOM 4576 C CA . TYR A 1 571 ? -5.305 -10.034 36.233 1.00 75.69 571 TYR A CA 1
ATOM 4577 C C . TYR A 1 571 ? -6.701 -9.512 36.590 1.00 75.69 571 TYR A C 1
ATOM 4579 O O . TYR A 1 571 ? -7.145 -9.591 37.741 1.00 75.69 571 TYR A O 1
ATOM 4587 N N . HIS A 1 572 ? -7.417 -8.972 35.605 1.00 73.00 572 HIS A N 1
ATOM 4588 C CA . HIS A 1 572 ? -8.770 -8.472 35.798 1.00 73.00 572 HIS A CA 1
ATOM 4589 C C . HIS A 1 572 ? -9.795 -9.602 35.951 1.00 73.00 572 HIS A C 1
ATOM 4591 O O . HIS A 1 572 ? -10.785 -9.405 36.663 1.00 73.00 572 HIS A O 1
ATOM 4597 N N . LEU A 1 573 ? -9.543 -10.779 35.369 1.00 69.31 573 LEU A N 1
ATOM 4598 C CA . LEU A 1 573 ? -10.348 -11.986 35.577 1.00 69.31 573 LEU A CA 1
ATOM 4599 C C . LEU A 1 573 ? -10.281 -12.469 37.035 1.00 69.31 573 LEU A C 1
ATOM 4601 O O . LEU A 1 573 ? -11.308 -12.735 37.656 1.00 69.31 573 LEU A O 1
ATOM 4605 N N . GLU A 1 574 ? -9.079 -12.525 37.613 1.00 66.25 574 GLU A N 1
ATOM 4606 C CA . GLU A 1 574 ? -8.866 -12.950 39.003 1.00 66.25 574 GLU A CA 1
ATOM 4607 C C . GLU A 1 574 ? -9.505 -11.978 40.005 1.00 66.25 574 GLU A C 1
ATOM 4609 O O . GLU A 1 574 ? -10.117 -12.388 40.994 1.00 66.25 574 GLU A O 1
ATOM 4614 N N . LYS A 1 575 ? -9.423 -10.671 39.727 1.00 64.56 575 LYS A N 1
ATOM 4615 C CA . LYS A 1 575 ? -9.986 -9.620 40.587 1.00 64.56 575 LYS A CA 1
ATOM 4616 C C . LYS A 1 575 ? -11.509 -9.513 40.539 1.00 64.56 575 LYS A C 1
ATOM 4618 O O . LYS A 1 575 ? -12.091 -8.951 41.466 1.00 64.56 575 LYS A O 1
ATOM 4623 N N . THR A 1 576 ? -12.152 -9.998 39.476 1.00 60.03 576 THR A N 1
ATOM 4624 C CA . THR A 1 576 ? -13.617 -9.935 39.330 1.00 60.03 576 THR A CA 1
ATOM 4625 C C . THR A 1 576 ? -14.355 -11.073 40.033 1.00 60.03 576 THR A C 1
ATOM 4627 O O . THR A 1 576 ? -15.577 -11.017 40.086 1.00 60.03 576 THR A O 1
ATOM 4630 N N . ALA A 1 577 ? -13.642 -12.038 40.634 1.00 45.38 577 ALA A N 1
ATOM 4631 C CA . ALA A 1 577 ? -14.132 -12.984 41.646 1.00 45.38 577 ALA A CA 1
ATOM 4632 C C . ALA A 1 577 ? -15.581 -13.490 41.455 1.00 45.38 577 ALA A C 1
ATOM 4634 O O . ALA A 1 577 ? -16.332 -13.582 42.418 1.00 45.38 577 ALA A O 1
ATOM 4635 N N . MET A 1 578 ? -15.969 -13.844 40.227 1.00 51.69 578 MET A N 1
ATOM 4636 C CA . MET A 1 578 ? -17.190 -14.600 39.925 1.00 51.69 578 MET A CA 1
ATOM 4637 C C . MET A 1 578 ? -16.876 -15.587 38.790 1.00 51.69 578 MET A C 1
ATOM 4639 O O . MET A 1 578 ? -17.155 -15.309 37.626 1.00 51.69 578 MET A O 1
ATOM 4643 N N . PRO A 1 579 ? -16.273 -16.754 39.095 1.00 44.75 579 PRO A N 1
ATOM 4644 C CA . PRO A 1 579 ? -15.749 -17.693 38.091 1.00 44.75 579 PRO A CA 1
ATOM 4645 C C . PRO A 1 579 ? -16.806 -18.330 37.168 1.00 44.75 579 PRO A C 1
ATOM 4647 O O . PRO A 1 579 ? -16.449 -19.093 36.275 1.00 44.75 579 PRO A O 1
ATOM 4650 N N . PHE A 1 580 ? -18.096 -18.057 37.392 1.00 44.19 580 PHE A N 1
ATOM 4651 C CA . PHE A 1 580 ? -19.224 -18.731 36.741 1.00 44.19 580 PHE A CA 1
ATOM 4652 C C . PHE A 1 580 ? -20.195 -17.798 36.001 1.00 44.19 580 PHE A C 1
ATOM 4654 O O . PHE A 1 580 ? -21.160 -18.286 35.414 1.00 44.19 580 PHE A O 1
ATOM 4661 N N . GLU A 1 581 ? -19.962 -16.483 35.980 1.00 53.44 581 GLU A N 1
ATOM 4662 C CA . GLU A 1 581 ? -20.818 -15.562 35.226 1.00 53.44 581 GLU A CA 1
ATOM 4663 C C . GLU A 1 581 ? -20.232 -15.281 33.833 1.00 53.44 581 GLU A C 1
ATOM 4665 O O . GLU A 1 581 ? -19.085 -14.873 33.670 1.00 53.44 581 GLU A O 1
ATOM 4670 N N . ASN A 1 582 ? -21.041 -15.491 32.790 1.00 59.69 582 ASN A N 1
ATOM 4671 C CA . ASN A 1 582 ? -20.680 -15.220 31.391 1.00 59.69 582 ASN A CA 1
ATOM 4672 C C . ASN A 1 582 ? -20.676 -13.717 31.038 1.00 59.69 582 ASN A C 1
ATOM 4674 O O . ASN A 1 582 ? -20.689 -13.366 29.858 1.00 59.69 582 ASN A O 1
ATOM 4678 N N . SER A 1 583 ? -20.687 -12.824 32.029 1.00 64.94 583 SER A N 1
ATOM 4679 C CA . SER A 1 583 ? -20.881 -11.389 31.831 1.00 64.94 583 SER A CA 1
ATOM 4680 C C . SER A 1 583 ? -19.923 -10.555 32.674 1.00 64.94 583 SER A C 1
ATOM 4682 O O . SER A 1 583 ? -19.431 -10.996 33.707 1.00 64.94 583 SER A O 1
ATOM 4684 N N . THR A 1 584 ? -19.657 -9.334 32.216 1.00 80.00 584 THR A N 1
ATOM 4685 C CA . THR A 1 584 ? -18.906 -8.322 32.963 1.00 80.00 584 THR A CA 1
ATOM 4686 C C . THR A 1 584 ? -19.874 -7.230 33.425 1.00 80.00 584 THR A C 1
ATOM 4688 O O . THR A 1 584 ? -20.870 -6.981 32.737 1.00 80.00 584 THR A O 1
ATOM 4691 N N . PRO A 1 585 ? -19.576 -6.489 34.510 1.00 84.75 585 PRO A N 1
ATOM 4692 C CA . PRO A 1 585 ? -20.424 -5.373 34.941 1.00 84.75 585 PRO A CA 1
ATOM 4693 C C . PRO A 1 585 ? -20.680 -4.343 33.830 1.00 84.75 585 PRO A C 1
ATOM 4695 O O . PRO A 1 585 ? -21.750 -3.739 33.759 1.00 84.75 585 PRO A O 1
ATOM 4698 N N . TRP A 1 586 ? -19.706 -4.155 32.931 1.00 89.81 586 TRP A N 1
ATOM 4699 C CA . TRP A 1 586 ? -19.864 -3.286 31.768 1.00 89.81 586 TRP A CA 1
ATOM 4700 C C . TRP A 1 586 ? -20.819 -3.877 30.722 1.00 89.81 586 TRP A C 1
ATOM 4702 O O . TRP A 1 586 ? -21.664 -3.142 30.211 1.00 89.81 586 TRP A O 1
ATOM 4712 N N . LEU A 1 587 ? -20.735 -5.183 30.433 1.00 90.06 587 LEU A N 1
ATOM 4713 C CA . LEU A 1 587 ? -21.662 -5.862 29.519 1.00 90.06 587 LEU A CA 1
ATOM 4714 C C . LEU A 1 587 ? -23.107 -5.768 30.014 1.00 90.06 587 LEU A C 1
ATOM 4716 O O . LEU A 1 587 ? -23.997 -5.461 29.223 1.00 90.06 587 LEU A O 1
ATOM 4720 N N . ASP A 1 588 ? -23.343 -5.983 31.309 1.00 89.81 588 ASP A N 1
ATOM 4721 C CA . ASP A 1 588 ? -24.683 -5.878 31.899 1.00 89.81 588 ASP A CA 1
ATOM 4722 C C . ASP A 1 588 ? -25.203 -4.439 31.864 1.00 89.81 588 ASP A C 1
ATOM 4724 O O . ASP A 1 588 ? -26.336 -4.189 31.451 1.00 89.81 588 ASP A O 1
ATOM 4728 N N . ALA A 1 589 ? -24.366 -3.461 32.219 1.00 91.31 589 ALA A N 1
ATOM 4729 C CA . ALA A 1 589 ? -24.742 -2.053 32.135 1.00 91.31 589 ALA A CA 1
ATOM 4730 C C . ALA A 1 589 ? -25.051 -1.622 30.690 1.00 91.31 589 ALA A C 1
ATOM 4732 O O . ALA A 1 589 ? -25.980 -0.844 30.457 1.00 91.31 589 ALA A O 1
ATOM 4733 N N . MET A 1 590 ? -24.285 -2.116 29.714 1.00 93.12 590 MET A N 1
ATOM 4734 C CA . MET A 1 590 ? -24.500 -1.809 28.303 1.00 93.12 590 MET A CA 1
ATOM 4735 C C . MET A 1 590 ? -25.772 -2.468 27.764 1.00 93.12 590 MET A C 1
ATOM 4737 O O . MET A 1 590 ? -26.540 -1.822 27.053 1.00 93.12 590 MET A O 1
ATOM 4741 N N . GLU A 1 591 ? -26.045 -3.711 28.157 1.00 93.44 591 GLU A N 1
ATOM 4742 C CA . GLU A 1 591 ? -27.311 -4.385 27.872 1.00 93.44 591 GLU A CA 1
ATOM 4743 C C . GLU A 1 591 ? -28.504 -3.566 28.377 1.00 93.44 591 GLU A C 1
ATOM 4745 O O . GLU A 1 591 ? -29.422 -3.283 27.608 1.00 93.44 591 GLU A O 1
ATOM 4750 N N . GLN A 1 592 ? -28.469 -3.101 29.630 1.00 93.31 592 GLN A N 1
ATOM 4751 C CA . GLN A 1 592 ? -29.552 -2.279 30.180 1.00 93.31 592 GLN A CA 1
ATOM 4752 C C . GLN A 1 592 ? -29.746 -0.971 29.401 1.00 93.31 592 GLN A C 1
ATOM 4754 O O . GLN A 1 592 ? -30.882 -0.577 29.133 1.00 93.31 592 GLN A O 1
ATOM 4759 N N . LYS A 1 593 ? -28.659 -0.317 28.968 1.00 93.69 593 LYS A N 1
ATOM 4760 C CA . LYS A 1 593 ? -28.740 0.883 28.115 1.00 93.69 593 LYS A CA 1
ATOM 4761 C C . LYS A 1 593 ? -29.393 0.583 26.766 1.00 93.69 593 LYS A C 1
ATOM 4763 O O . LYS A 1 593 ? -30.263 1.334 26.332 1.00 93.69 593 LYS A O 1
ATOM 4768 N N . LEU A 1 594 ? -29.015 -0.516 26.117 1.00 93.62 594 LEU A N 1
ATOM 4769 C CA . LEU A 1 594 ? -29.586 -0.933 24.834 1.00 93.62 594 LEU A CA 1
ATOM 4770 C C . LEU A 1 594 ? -31.071 -1.318 24.955 1.00 93.62 594 LEU A C 1
ATOM 4772 O O . LEU A 1 594 ? -31.882 -0.934 24.110 1.00 93.62 594 LEU A O 1
ATOM 4776 N N . LEU A 1 595 ? -31.456 -2.009 26.030 1.00 91.62 595 LEU A N 1
ATOM 4777 C CA . LEU A 1 595 ? -32.855 -2.333 26.326 1.00 91.62 595 LEU A CA 1
ATOM 4778 C C . LEU A 1 595 ? -33.682 -1.076 26.634 1.00 91.62 595 LEU A C 1
ATOM 4780 O O . LEU A 1 595 ? -34.821 -0.960 26.178 1.00 91.62 595 LEU A O 1
ATOM 4784 N N . HIS A 1 596 ? -33.106 -0.106 27.347 1.00 91.62 596 HIS A N 1
ATOM 4785 C CA . HIS A 1 596 ? -33.741 1.188 27.595 1.00 91.62 596 HIS A CA 1
ATOM 4786 C C . HIS A 1 596 ? -33.920 2.008 26.308 1.00 91.62 596 HIS A C 1
ATOM 4788 O O . HIS A 1 596 ? -34.947 2.663 26.119 1.00 91.62 596 HIS A O 1
ATOM 4794 N N . LEU A 1 597 ? -32.953 1.946 25.390 1.00 90.06 597 LEU A N 1
ATOM 4795 C CA . LEU A 1 597 ? -33.076 2.567 24.072 1.00 90.06 597 LEU A CA 1
ATOM 4796 C C . LEU A 1 597 ? -34.209 1.947 23.261 1.00 90.06 597 LEU A C 1
ATOM 4798 O O . LEU A 1 597 ? -35.006 2.672 22.666 1.00 90.06 597 LEU A O 1
ATOM 4802 N N . LYS A 1 598 ? -34.329 0.617 23.294 1.00 88.50 598 LYS A N 1
ATOM 4803 C CA . LYS A 1 598 ? -35.437 -0.103 22.665 1.00 88.50 598 LYS A CA 1
ATOM 4804 C C . LYS A 1 598 ? -36.789 0.324 23.228 1.00 88.50 598 LYS A C 1
ATOM 4806 O O . LYS A 1 598 ? -37.672 0.664 22.445 1.00 88.50 598 LYS A O 1
ATOM 4811 N N . SER A 1 599 ? -36.943 0.370 24.553 1.00 85.56 599 SER A N 1
ATOM 4812 C CA . SER A 1 599 ? -38.211 0.772 25.180 1.00 85.56 599 SER A CA 1
ATOM 4813 C C . SER A 1 599 ? -38.570 2.237 24.896 1.00 85.56 599 SER A C 1
ATOM 4815 O O . SER A 1 599 ? -39.724 2.551 24.591 1.00 85.56 599 SER A O 1
ATOM 4817 N N . SER A 1 600 ? -37.576 3.128 24.900 1.00 81.19 600 SER A N 1
ATOM 4818 C CA . SER A 1 600 ? -37.744 4.550 24.579 1.00 81.19 600 SER A CA 1
ATOM 4819 C C . SER A 1 600 ? -38.094 4.795 23.109 1.00 81.19 600 SER A C 1
ATOM 4821 O O . SER A 1 600 ? -38.885 5.693 22.811 1.00 81.19 600 SER A O 1
ATOM 4823 N N . ALA A 1 601 ? -37.552 3.991 22.189 1.00 74.25 601 ALA A N 1
ATOM 4824 C CA . ALA A 1 601 ? -37.889 4.047 20.769 1.00 74.25 601 ALA A CA 1
ATOM 4825 C C . ALA A 1 601 ? -39.340 3.603 20.511 1.00 74.25 601 ALA A C 1
ATOM 4827 O O . ALA A 1 601 ? -40.056 4.273 19.768 1.00 74.25 601 ALA A O 1
ATOM 4828 N N . THR A 1 602 ? -39.820 2.553 21.191 1.00 61.47 602 THR A N 1
ATOM 4829 C CA . THR A 1 602 ? -41.227 2.112 21.102 1.00 61.47 602 THR A CA 1
ATOM 4830 C C . THR A 1 602 ? -42.235 3.133 21.638 1.00 61.47 602 THR A C 1
ATOM 4832 O O . THR A 1 602 ? -43.367 3.164 21.162 1.00 61.47 602 THR A O 1
ATOM 4835 N N . ASN A 1 603 ? -41.841 4.000 22.576 1.00 55.12 603 ASN A N 1
ATOM 4836 C CA . ASN A 1 603 ? -42.722 5.030 23.142 1.00 55.12 603 ASN A CA 1
ATOM 4837 C C . ASN A 1 603 ? -42.759 6.336 22.319 1.00 55.12 603 ASN A C 1
ATOM 4839 O O . ASN A 1 603 ? -43.705 7.110 22.446 1.00 55.12 603 ASN A O 1
ATOM 4843 N N . ASN A 1 604 ? -41.769 6.578 21.451 1.00 50.69 604 ASN A N 1
ATOM 4844 C CA . ASN A 1 604 ? -41.605 7.826 20.690 1.00 50.69 604 ASN A CA 1
ATOM 4845 C C . ASN A 1 604 ? -41.936 7.685 19.190 1.00 50.69 604 ASN A C 1
ATOM 4847 O O . ASN A 1 604 ? -41.278 8.281 18.340 1.00 50.69 604 ASN A O 1
ATOM 4851 N N . VAL A 1 605 ? -43.011 6.967 18.843 1.00 42.06 605 VAL A N 1
ATOM 4852 C CA . VAL A 1 605 ? -43.510 6.844 17.450 1.00 42.06 605 VAL A CA 1
ATOM 4853 C C . VAL A 1 605 ? -44.102 8.167 16.900 1.00 42.06 605 VAL A C 1
ATOM 4855 O O . VAL A 1 605 ? -44.621 8.219 15.789 1.00 42.06 605 VAL A O 1
ATOM 4858 N N . LYS A 1 606 ? -43.987 9.291 17.623 1.00 37.28 606 LYS A N 1
ATOM 4859 C CA . LYS A 1 606 ? -44.339 10.629 17.124 1.00 37.28 606 LYS A CA 1
ATOM 4860 C C . LYS A 1 606 ? -43.093 11.512 17.006 1.00 37.28 606 LYS A C 1
ATOM 4862 O O . LYS A 1 606 ? -42.593 12.031 17.994 1.00 37.28 606 LYS A O 1
ATOM 4867 N N . GLU A 1 607 ? -42.635 11.660 15.763 1.00 41.16 607 GLU A N 1
ATOM 4868 C CA . GLU A 1 607 ? -41.757 12.720 15.243 1.00 41.16 607 GLU A CA 1
ATOM 4869 C C . GLU A 1 607 ? -40.458 13.026 16.020 1.00 41.16 607 GLU A C 1
ATOM 4871 O O . GLU A 1 607 ? -40.330 14.055 16.680 1.00 41.16 607 GLU A O 1
ATOM 4876 N N . ARG A 1 608 ? -39.400 12.234 15.799 1.00 40.22 608 ARG A N 1
ATOM 4877 C CA . ARG A 1 608 ? -38.030 12.779 15.849 1.00 40.22 608 ARG A CA 1
ATOM 4878 C C . ARG A 1 608 ? -37.679 13.313 14.457 1.00 40.22 608 ARG A C 1
ATOM 4880 O O . ARG A 1 608 ? -37.102 12.601 13.643 1.00 40.22 608 ARG A O 1
ATOM 4887 N N . LYS A 1 609 ? -38.062 14.562 14.160 1.00 34.06 609 LYS A N 1
ATOM 4888 C CA . LYS A 1 609 ? -37.469 15.289 13.024 1.00 34.06 609 LYS A CA 1
ATOM 4889 C C . LYS A 1 609 ? -35.956 15.387 13.260 1.00 34.06 609 LYS A C 1
ATOM 4891 O O . LYS A 1 609 ? -35.561 15.641 14.403 1.00 34.06 609 LYS A O 1
ATOM 4896 N N . PRO A 1 610 ? -35.111 15.214 12.230 1.00 37.84 610 PRO A N 1
ATOM 4897 C CA . PRO A 1 610 ? -33.694 15.511 12.364 1.00 37.84 610 PRO A CA 1
ATOM 4898 C C . PRO A 1 610 ? -33.574 16.947 12.876 1.00 37.84 610 PRO A C 1
ATOM 4900 O O . PRO A 1 610 ? -34.238 17.854 12.364 1.00 37.84 610 PRO A O 1
ATOM 4903 N N . ARG A 1 611 ? -32.790 17.154 13.939 1.00 39.78 611 ARG A N 1
ATOM 4904 C CA . ARG A 1 611 ? -32.387 18.501 14.344 1.00 39.78 611 ARG A CA 1
ATOM 4905 C C . ARG A 1 611 ? -31.603 19.066 13.167 1.00 39.78 611 ARG A C 1
ATOM 4907 O O . ARG A 1 611 ? -30.414 18.806 13.050 1.00 39.78 611 ARG A O 1
ATOM 4914 N N . SER A 1 612 ? -32.286 19.799 12.291 1.00 39.00 612 SER A N 1
ATOM 4915 C CA . SER A 1 612 ? -31.649 20.654 11.302 1.00 39.00 612 SER A CA 1
ATOM 4916 C C . SER A 1 612 ? -30.802 21.626 12.104 1.00 39.00 612 SER A C 1
ATOM 4918 O O . SER A 1 612 ? -31.332 22.558 12.713 1.00 39.00 612 SER A O 1
ATOM 4920 N N . ALA A 1 613 ? -29.498 21.369 12.184 1.00 44.44 613 ALA A N 1
ATOM 4921 C CA . ALA A 1 613 ? -28.570 22.367 12.667 1.00 44.44 613 ALA A CA 1
ATOM 4922 C C . ALA A 1 613 ? -28.794 23.596 11.784 1.00 44.44 613 ALA A C 1
ATOM 4924 O O . ALA A 1 613 ? -28.755 23.509 10.555 1.00 44.44 613 ALA A O 1
ATOM 4925 N N . VAL A 1 614 ? -29.148 24.721 12.403 1.00 40.38 614 VAL A N 1
ATOM 4926 C CA . VAL A 1 614 ? -29.262 25.995 11.701 1.00 40.38 614 VAL A CA 1
ATOM 4927 C C . VAL A 1 614 ? -27.874 26.276 11.139 1.00 40.38 614 VAL A C 1
ATOM 4929 O O . VAL A 1 614 ? -26.950 26.594 11.885 1.00 40.38 614 VAL A O 1
ATOM 4932 N N . LEU A 1 615 ? -27.707 26.068 9.833 1.00 48.94 615 LEU A N 1
ATOM 4933 C CA . LEU A 1 615 ? -26.478 26.387 9.127 1.00 48.94 615 LEU A CA 1
ATOM 4934 C C . LEU A 1 615 ? -26.305 27.899 9.210 1.00 48.94 615 LEU A C 1
ATOM 4936 O O . LEU A 1 615 ? -26.978 28.649 8.503 1.00 48.94 615 LEU A O 1
ATOM 4940 N N . ALA A 1 616 ? -25.394 28.351 10.068 1.00 49.94 616 ALA A N 1
ATOM 4941 C CA . ALA A 1 616 ? -24.800 29.659 9.881 1.00 49.94 616 ALA A CA 1
ATOM 4942 C C . ALA A 1 616 ? -24.135 29.626 8.498 1.00 49.94 616 ALA A C 1
ATOM 4944 O O . ALA A 1 616 ? -23.142 28.923 8.293 1.00 49.94 616 ALA A O 1
ATOM 4945 N N . GLN A 1 617 ? -24.738 30.309 7.523 1.00 47.88 617 GLN A N 1
ATOM 4946 C CA . GLN A 1 617 ? -24.146 30.499 6.206 1.00 47.88 617 GLN A CA 1
ATOM 4947 C C . GLN A 1 617 ? -22.864 31.312 6.394 1.00 47.88 617 GLN A C 1
ATOM 4949 O O . GLN A 1 617 ? -22.879 32.534 6.464 1.00 47.88 617 GLN A O 1
ATOM 4954 N N . HIS A 1 618 ? -21.737 30.623 6.542 1.00 55.19 618 HIS A N 1
ATOM 4955 C CA . HIS A 1 618 ? -20.439 31.270 6.501 1.00 55.19 618 HIS A CA 1
ATOM 4956 C C . HIS A 1 618 ? -20.079 31.517 5.036 1.00 55.19 618 HIS A C 1
ATOM 4958 O O . HIS A 1 618 ? -19.640 30.593 4.355 1.00 55.19 618 HIS A O 1
ATOM 4964 N N . GLU A 1 619 ? -20.239 32.761 4.585 1.00 53.00 619 GLU A N 1
ATOM 4965 C CA . GLU A 1 619 ? -19.938 33.218 3.216 1.00 53.00 619 GLU A CA 1
ATOM 4966 C C . GLU A 1 619 ? -18.453 33.080 2.820 1.00 53.00 619 GLU A C 1
ATOM 4968 O O . GLU A 1 619 ? -18.126 33.058 1.637 1.00 53.00 619 GLU A O 1
ATOM 4973 N N . ALA A 1 620 ? -17.534 32.946 3.784 1.00 61.09 620 ALA A N 1
ATOM 4974 C CA . ALA A 1 620 ? -16.106 32.788 3.505 1.00 61.09 620 ALA A CA 1
ATOM 4975 C C . ALA A 1 620 ? -15.742 31.342 3.101 1.00 61.09 620 ALA A C 1
ATOM 4977 O O . ALA A 1 620 ? -16.073 30.386 3.813 1.00 61.09 620 ALA A O 1
ATOM 4978 N N . GLY A 1 621 ? -15.035 31.182 1.976 1.00 79.38 621 GLY A N 1
ATOM 4979 C CA . GLY A 1 621 ? -14.531 29.900 1.460 1.00 79.38 621 GLY A CA 1
ATOM 4980 C C . GLY A 1 621 ? -13.407 29.270 2.301 1.00 79.38 621 GLY A C 1
ATOM 4981 O O . GLY A 1 621 ? -13.116 29.712 3.410 1.00 79.38 621 GLY A O 1
ATOM 4982 N N . PHE A 1 622 ? -12.795 28.198 1.790 1.00 89.88 622 PHE A N 1
ATOM 4983 C CA . PHE A 1 622 ? -11.585 27.602 2.372 1.00 89.88 622 PHE A CA 1
ATOM 4984 C C . PHE A 1 622 ? -10.326 28.287 1.825 1.00 89.88 622 PHE A C 1
ATOM 4986 O O . PHE A 1 622 ? -10.267 28.614 0.641 1.00 89.88 622 PHE A O 1
ATOM 4993 N N . ASP A 1 623 ? -9.296 28.401 2.659 1.00 90.88 623 ASP A N 1
ATOM 4994 C CA . ASP A 1 623 ? -7.962 28.855 2.275 1.00 90.88 623 ASP A CA 1
ATOM 4995 C C . ASP A 1 623 ? -7.128 27.666 1.786 1.00 90.88 623 ASP A C 1
ATOM 4997 O O . ASP A 1 623 ? -6.931 26.693 2.518 1.00 90.88 623 ASP A O 1
ATOM 5001 N N . ALA A 1 624 ? -6.626 27.726 0.554 1.00 91.50 624 ALA A N 1
ATOM 5002 C CA . ALA A 1 624 ? -5.718 26.717 0.012 1.00 91.50 624 ALA A CA 1
ATOM 5003 C C . ALA A 1 624 ? -4.252 27.090 0.283 1.00 91.50 624 ALA A C 1
ATOM 5005 O O . ALA A 1 624 ? -3.855 28.232 0.072 1.00 91.50 624 ALA A O 1
ATOM 5006 N N . ASP A 1 625 ? -3.424 26.109 0.658 1.00 90.69 625 ASP A N 1
ATOM 5007 C CA . ASP A 1 625 ? -1.975 26.302 0.870 1.00 90.69 625 ASP A CA 1
ATOM 5008 C C . ASP A 1 625 ? -1.226 26.771 -0.377 1.00 90.69 625 ASP A C 1
ATOM 5010 O O . ASP A 1 625 ? -0.161 27.381 -0.296 1.00 90.69 625 ASP A O 1
ATOM 5014 N N . LYS A 1 626 ? -1.766 26.438 -1.547 1.00 91.81 626 LYS A N 1
ATOM 5015 C CA . LYS A 1 626 ? -1.213 26.808 -2.843 1.00 91.81 626 LYS A CA 1
ATOM 5016 C C . LYS A 1 626 ? -2.307 27.460 -3.663 1.00 91.81 626 LYS A C 1
ATOM 5018 O O . LYS A 1 626 ? -3.420 26.937 -3.735 1.00 91.81 626 LYS A O 1
ATOM 5023 N N . SER A 1 627 ? -1.968 28.565 -4.321 1.00 92.25 627 SER A N 1
ATOM 5024 C CA . SER A 1 627 ? -2.826 29.129 -5.358 1.00 92.25 627 SER A CA 1
ATOM 5025 C C . SER A 1 627 ? -2.977 28.136 -6.513 1.00 92.25 627 SER A C 1
ATOM 5027 O O . SER A 1 627 ? -2.146 27.241 -6.703 1.00 92.25 627 SER A O 1
ATOM 5029 N N . ARG A 1 628 ? -4.025 28.321 -7.322 1.00 92.69 628 ARG A N 1
ATOM 5030 C CA . ARG A 1 628 ? -4.234 27.530 -8.539 1.00 92.69 628 ARG A CA 1
ATOM 5031 C C . ARG A 1 628 ? -2.994 27.550 -9.435 1.00 92.69 628 ARG A C 1
ATOM 5033 O O . ARG A 1 628 ? -2.553 26.492 -9.863 1.00 92.69 628 ARG A O 1
ATOM 5040 N N . ASP A 1 629 ? -2.408 28.721 -9.667 1.00 95.81 629 ASP A N 1
ATOM 5041 C CA . ASP A 1 629 ? -1.257 28.864 -10.564 1.00 95.81 629 ASP A CA 1
ATOM 5042 C C . ASP A 1 629 ? -0.011 28.159 -10.017 1.00 95.81 629 ASP A C 1
ATOM 5044 O O . ASP A 1 629 ? 0.670 27.455 -10.762 1.00 95.81 629 ASP A O 1
ATOM 5048 N N . GLN A 1 630 ? 0.241 28.253 -8.706 1.00 95.50 630 GLN A N 1
ATOM 5049 C CA . GLN A 1 630 ? 1.349 27.536 -8.071 1.00 95.50 630 GLN A CA 1
ATOM 5050 C C . GLN A 1 630 ? 1.157 26.017 -8.147 1.00 95.50 630 GLN A C 1
ATOM 5052 O O . GLN A 1 630 ? 2.110 25.287 -8.418 1.00 95.50 630 GLN A O 1
ATOM 5057 N N . TYR A 1 631 ? -0.070 25.536 -7.930 1.00 95.19 631 TYR A N 1
ATOM 5058 C CA . TYR A 1 631 ? -0.381 24.113 -8.036 1.00 95.19 631 TYR A CA 1
ATOM 5059 C C . TYR A 1 631 ? -0.230 23.613 -9.481 1.00 95.19 631 TYR A C 1
ATOM 5061 O O . TYR A 1 631 ? 0.365 22.563 -9.701 1.00 95.19 631 TYR A O 1
ATOM 5069 N N . MET A 1 632 ? -0.674 24.393 -10.474 1.00 95.81 632 MET A N 1
ATOM 5070 C CA . MET A 1 632 ? -0.477 24.074 -11.894 1.00 95.81 632 MET A CA 1
ATOM 5071 C C . MET A 1 632 ? 1.005 24.034 -12.283 1.00 95.81 632 MET A C 1
ATOM 5073 O O . MET A 1 632 ? 1.406 23.181 -13.072 1.00 95.81 632 MET A O 1
ATOM 5077 N N . GLU A 1 633 ? 1.832 24.920 -11.731 1.00 96.44 633 GLU A N 1
ATOM 5078 C CA . GLU A 1 633 ? 3.276 24.896 -11.973 1.00 96.44 633 GLU A CA 1
ATOM 5079 C C . GLU A 1 633 ? 3.943 23.666 -11.347 1.00 96.44 633 GLU A C 1
ATOM 5081 O O . GLU A 1 633 ? 4.800 23.032 -11.963 1.00 96.44 633 GLU A O 1
ATOM 5086 N N . ASP A 1 634 ? 3.505 23.261 -10.157 1.00 95.06 634 ASP A N 1
ATOM 5087 C CA . ASP A 1 634 ? 3.982 22.029 -9.533 1.00 95.06 634 ASP A CA 1
ATOM 5088 C C . ASP A 1 634 ? 3.544 20.780 -10.319 1.00 95.06 634 ASP A C 1
ATOM 5090 O O . ASP A 1 634 ? 4.343 19.858 -10.472 1.00 95.06 634 ASP A O 1
ATOM 5094 N N . VAL A 1 635 ? 2.344 20.773 -10.918 1.00 95.38 635 VAL A N 1
ATOM 5095 C CA . VAL A 1 635 ? 1.917 19.712 -11.851 1.00 95.38 635 VAL A CA 1
ATOM 5096 C C . VAL A 1 635 ? 2.849 19.631 -13.063 1.00 95.38 635 VAL A C 1
ATOM 5098 O O . VAL A 1 635 ? 3.255 18.533 -13.441 1.00 95.38 635 VAL A O 1
ATOM 5101 N N . LYS A 1 636 ? 3.255 20.763 -13.658 1.00 95.25 636 LYS A N 1
ATOM 5102 C CA . LYS A 1 636 ? 4.220 20.754 -14.776 1.00 95.25 636 LYS A CA 1
ATOM 5103 C C . LYS A 1 636 ? 5.573 20.176 -14.365 1.00 95.25 636 LYS A C 1
ATOM 5105 O O . LYS A 1 636 ? 6.165 19.425 -15.136 1.00 95.25 636 LYS A O 1
ATOM 5110 N N . LYS A 1 637 ? 6.050 20.478 -13.152 1.00 94.50 637 LYS A N 1
ATOM 5111 C CA . LYS A 1 637 ? 7.274 19.867 -12.605 1.00 94.50 637 LYS A CA 1
ATOM 5112 C C . LYS A 1 637 ? 7.113 18.358 -12.434 1.00 94.50 637 LYS A C 1
ATOM 5114 O O . LYS A 1 637 ? 8.001 17.621 -12.840 1.00 94.50 637 LYS A O 1
ATOM 5119 N N . CYS A 1 638 ? 5.980 17.892 -11.903 1.00 92.62 638 CYS A N 1
ATOM 5120 C CA . CYS A 1 638 ? 5.678 16.460 -11.817 1.00 92.62 638 CYS A CA 1
ATOM 5121 C C . CYS A 1 638 ? 5.698 15.788 -13.198 1.00 92.62 638 CYS A C 1
ATOM 5123 O O . CYS A 1 638 ? 6.321 14.745 -13.355 1.00 92.62 638 CYS A O 1
ATOM 5125 N N . LEU A 1 639 ? 5.085 16.404 -14.214 1.00 88.44 639 LEU A N 1
ATOM 5126 C CA . LEU A 1 639 ? 5.116 15.890 -15.588 1.00 88.44 639 LEU A CA 1
ATOM 5127 C C . LEU A 1 639 ? 6.533 15.859 -16.171 1.00 88.44 639 LEU A C 1
ATOM 5129 O O . LEU A 1 639 ? 6.867 14.927 -16.899 1.00 88.44 639 LEU A O 1
ATOM 5133 N N . LYS A 1 640 ? 7.372 16.848 -15.838 1.00 89.25 640 LYS A N 1
ATOM 5134 C CA . LYS A 1 640 ? 8.790 16.847 -16.207 1.00 89.25 640 LYS A CA 1
ATOM 5135 C C . LYS A 1 640 ? 9.525 15.671 -15.560 1.00 89.25 640 LYS A C 1
ATOM 5137 O O . LYS A 1 640 ? 10.175 14.935 -16.283 1.00 89.25 640 LYS A O 1
ATOM 5142 N N . PHE A 1 641 ? 9.360 15.448 -14.255 1.00 86.94 641 PHE A N 1
ATOM 5143 C CA . PHE A 1 641 ? 9.947 14.289 -13.570 1.00 86.94 641 PHE A CA 1
ATOM 5144 C C . PHE A 1 641 ? 9.500 12.961 -14.198 1.00 86.94 641 PHE A C 1
ATOM 5146 O O . PHE A 1 641 ? 10.331 12.096 -14.447 1.00 86.94 641 PHE A O 1
ATOM 5153 N N . ILE A 1 642 ? 8.216 12.824 -14.545 1.00 83.56 642 ILE A N 1
ATOM 5154 C CA . ILE A 1 642 ? 7.714 11.620 -15.225 1.00 83.56 642 ILE A CA 1
ATOM 5155 C C . ILE A 1 642 ? 8.373 11.436 -16.595 1.00 83.56 642 ILE A C 1
ATOM 5157 O O . ILE A 1 642 ? 8.814 10.342 -16.952 1.00 83.56 642 ILE A O 1
ATOM 5161 N N . LYS A 1 643 ? 8.471 12.519 -17.371 1.00 82.00 643 LYS A N 1
ATOM 5162 C CA . LYS A 1 643 ? 9.129 12.502 -18.679 1.00 82.00 643 LYS A CA 1
ATOM 5163 C C . LYS A 1 643 ? 10.610 12.135 -18.568 1.00 82.00 643 LYS A C 1
ATOM 5165 O O . LYS A 1 643 ? 11.094 11.384 -19.409 1.00 82.00 643 LYS A O 1
ATOM 5170 N N . ASP A 1 644 ? 11.284 12.646 -17.544 1.00 83.94 644 ASP A N 1
ATOM 5171 C CA . ASP A 1 644 ? 12.708 12.439 -17.273 1.00 83.94 644 ASP A CA 1
ATOM 5172 C C . ASP A 1 644 ? 12.997 11.035 -16.690 1.00 83.94 644 ASP A C 1
ATOM 5174 O O . ASP A 1 644 ? 14.155 10.659 -16.560 1.00 83.94 644 ASP A O 1
ATOM 5178 N N . GLY A 1 645 ? 11.961 10.224 -16.428 1.00 73.88 645 GLY A N 1
ATOM 5179 C CA . GLY A 1 645 ? 12.086 8.830 -15.977 1.00 73.88 645 GLY A CA 1
ATOM 5180 C C . GLY A 1 645 ? 12.049 8.654 -14.460 1.00 73.88 645 GLY A C 1
ATOM 5181 O O . GLY A 1 645 ? 11.900 7.540 -13.982 1.00 73.88 645 GLY A O 1
ATOM 5182 N N . GLU A 1 646 ? 12.081 9.745 -13.698 1.00 79.38 646 GLU A N 1
ATOM 5183 C CA . GLU A 1 646 ? 12.193 9.773 -12.229 1.00 79.38 646 GLU A CA 1
ATOM 5184 C C . GLU A 1 646 ? 11.009 9.120 -11.501 1.00 79.38 646 GLU A C 1
ATOM 5186 O O . GLU A 1 646 ? 11.103 8.708 -10.347 1.00 79.38 646 GLU A O 1
ATOM 5191 N N . SER A 1 647 ? 9.847 9.059 -12.148 1.00 79.81 647 SER A N 1
ATOM 5192 C CA . SER A 1 647 ? 8.677 8.364 -11.624 1.00 79.81 647 SER A CA 1
ATOM 5193 C C . SER A 1 647 ? 7.710 8.021 -12.746 1.00 79.81 647 SER A C 1
ATOM 5195 O O . SER A 1 647 ? 7.611 8.735 -13.739 1.00 79.81 647 SER A O 1
ATOM 5197 N N . TYR A 1 648 ? 6.929 6.963 -12.573 1.00 71.56 648 TYR A N 1
ATOM 5198 C CA . TYR A 1 648 ? 5.834 6.651 -13.486 1.00 71.56 648 TYR A CA 1
ATOM 5199 C C . TYR A 1 648 ? 4.611 7.539 -13.207 1.00 71.56 648 TYR A C 1
ATOM 5201 O O . TYR A 1 648 ? 3.929 7.992 -14.128 1.00 71.56 648 TYR A O 1
ATOM 5209 N N . GLU A 1 649 ? 4.361 7.837 -11.932 1.00 81.56 649 GLU A N 1
ATOM 5210 C CA . GLU A 1 649 ? 3.202 8.587 -11.471 1.00 81.56 649 GLU A CA 1
ATOM 5211 C C . GLU A 1 649 ? 3.489 9.299 -10.151 1.00 81.56 649 GLU A C 1
ATOM 5213 O O . GLU A 1 649 ? 4.077 8.738 -9.229 1.00 81.56 649 GLU A O 1
ATOM 5218 N N . LEU A 1 650 ? 2.984 10.528 -10.028 1.00 86.75 650 LEU A N 1
ATOM 5219 C CA . LEU A 1 650 ? 3.104 11.329 -8.817 1.00 86.75 650 LEU A CA 1
ATOM 5220 C C . LEU A 1 650 ? 1.723 11.783 -8.337 1.00 86.75 650 LEU A C 1
ATOM 5222 O O . LEU A 1 650 ? 1.004 12.486 -9.048 1.00 86.75 650 LEU A O 1
ATOM 5226 N N . CYS A 1 651 ? 1.374 11.436 -7.097 1.00 89.06 651 CYS A N 1
ATOM 5227 C CA . CYS A 1 651 ? 0.176 11.943 -6.431 1.00 89.06 651 CYS A CA 1
ATOM 5228 C C . CYS A 1 651 ? 0.498 13.257 -5.701 1.00 89.06 651 CYS A C 1
ATOM 5230 O O . CYS A 1 651 ? 0.898 13.274 -4.533 1.00 89.06 651 CYS A O 1
ATOM 5232 N N . LEU A 1 652 ? 0.364 14.381 -6.410 1.00 91.94 652 LEU A N 1
ATOM 5233 C CA . LEU A 1 652 ? 0.583 15.708 -5.838 1.00 91.94 652 LEU A CA 1
ATOM 5234 C C . LEU A 1 652 ? -0.634 16.146 -5.014 1.00 91.94 652 LEU A C 1
ATOM 5236 O O . LEU A 1 652 ? -1.732 16.296 -5.542 1.00 91.94 652 LEU A O 1
ATOM 5240 N N . THR A 1 653 ? -0.440 16.444 -3.730 1.00 91.12 653 THR A N 1
ATOM 5241 C CA . THR A 1 653 ? -1.521 16.911 -2.842 1.00 91.12 653 THR A CA 1
ATOM 5242 C C . THR A 1 653 ? -1.323 18.364 -2.401 1.00 91.12 653 THR A C 1
ATOM 5244 O O . THR A 1 653 ? -0.212 18.897 -2.416 1.00 91.12 653 THR A O 1
ATOM 5247 N N . THR A 1 654 ? -2.418 19.017 -2.008 1.00 90.88 654 THR A N 1
ATOM 5248 C CA . THR A 1 654 ? -2.424 20.315 -1.317 1.00 90.88 654 THR A CA 1
ATOM 5249 C C . THR A 1 654 ? -3.438 20.276 -0.173 1.00 90.88 654 THR A C 1
ATOM 5251 O O . THR A 1 654 ? -4.297 19.393 -0.144 1.00 90.88 654 THR A O 1
ATOM 5254 N N . GLN A 1 655 ? -3.335 21.196 0.786 1.00 91.12 655 GLN A N 1
ATOM 5255 C CA . GLN A 1 655 ? -4.283 21.296 1.897 1.00 91.12 655 GLN A CA 1
ATOM 5256 C C . GLN A 1 655 ? -5.173 22.524 1.730 1.00 91.12 655 GLN A C 1
ATOM 5258 O O . GLN A 1 655 ? -4.723 23.578 1.281 1.00 91.12 655 GLN A O 1
ATOM 5263 N N . ILE A 1 656 ? -6.434 22.369 2.127 1.00 92.94 656 ILE A N 1
ATOM 5264 C CA . ILE A 1 656 ? -7.394 23.458 2.280 1.00 92.94 656 ILE A CA 1
ATOM 5265 C C . ILE A 1 656 ? -7.783 23.551 3.754 1.00 92.94 656 ILE A C 1
ATOM 5267 O O . ILE A 1 656 ? -7.947 22.526 4.419 1.00 92.94 656 ILE A O 1
ATOM 5271 N N . ARG A 1 657 ? -7.882 24.764 4.295 1.00 91.56 657 ARG A N 1
ATOM 5272 C CA . ARG A 1 657 ? -8.166 25.004 5.713 1.00 91.56 657 ARG A CA 1
ATOM 5273 C C . ARG A 1 657 ? -9.211 26.088 5.874 1.00 91.56 657 ARG A C 1
ATOM 5275 O O . ARG A 1 657 ? -9.372 26.952 5.026 1.00 91.56 657 ARG A O 1
ATOM 5282 N N . LYS A 1 658 ? -9.926 26.035 6.988 1.00 90.50 658 LYS A N 1
ATOM 5283 C CA . LYS A 1 658 ? -10.833 27.095 7.407 1.00 90.50 658 LYS A CA 1
ATOM 5284 C C . LYS A 1 658 ? -10.740 27.218 8.914 1.00 90.50 658 LYS A C 1
ATOM 5286 O O . LYS A 1 658 ? -10.878 26.222 9.625 1.00 90.50 658 LYS A O 1
ATOM 5291 N N . ARG A 1 659 ? -10.473 28.427 9.402 1.00 89.00 659 ARG A N 1
ATOM 5292 C CA . ARG A 1 659 ? -10.501 28.709 10.836 1.00 89.00 659 ARG A CA 1
ATOM 5293 C C . ARG A 1 659 ? -11.951 28.906 11.259 1.00 89.00 659 ARG A C 1
ATOM 5295 O O . ARG A 1 659 ? -12.660 29.719 10.677 1.00 89.00 659 ARG A O 1
ATOM 5302 N N . ILE A 1 660 ? -12.380 28.146 12.257 1.00 87.12 660 ILE A N 1
ATOM 5303 C CA . ILE A 1 660 ? -13.740 28.185 12.793 1.00 87.12 660 ILE A CA 1
ATOM 5304 C C . ILE A 1 660 ? -13.622 28.344 14.309 1.00 87.12 660 ILE A C 1
ATOM 5306 O O . ILE A 1 660 ? -12.850 27.625 14.939 1.00 87.12 660 ILE A O 1
ATOM 5310 N N . GLU A 1 661 ? -14.348 29.302 14.886 1.00 84.12 661 GLU A N 1
ATOM 5311 C CA . GLU A 1 661 ? -14.309 29.579 16.331 1.00 84.12 661 GLU A CA 1
ATOM 5312 C C . GLU A 1 661 ? -15.025 28.493 17.140 1.00 84.12 661 GLU A C 1
ATOM 5314 O O . GLU A 1 661 ? -14.513 28.010 18.152 1.00 84.12 661 GLU A O 1
ATOM 5319 N N . HIS A 1 662 ? -16.193 28.066 16.658 1.00 85.00 662 HIS A N 1
ATOM 5320 C CA . HIS A 1 662 ? -17.018 27.049 17.293 1.00 85.00 662 HIS A CA 1
ATOM 5321 C C . HIS A 1 662 ? -17.492 26.038 16.260 1.00 85.00 662 HIS A C 1
ATOM 5323 O O . HIS A 1 662 ? -18.094 26.400 15.252 1.00 85.00 662 HIS A O 1
ATOM 5329 N N . ILE A 1 663 ? -17.226 24.761 16.522 1.00 87.31 663 ILE A N 1
ATOM 5330 C CA . ILE A 1 663 ? -17.649 23.673 15.651 1.00 87.31 663 ILE A CA 1
ATOM 5331 C C . ILE A 1 663 ? -18.268 22.556 16.481 1.00 87.31 663 ILE A C 1
ATOM 5333 O O . ILE A 1 663 ? -17.655 22.051 17.426 1.00 87.31 663 ILE A O 1
ATOM 5337 N N . ASP A 1 664 ? -19.490 22.170 16.120 1.00 89.75 664 ASP A N 1
ATOM 5338 C CA . ASP A 1 664 ? -20.051 20.895 16.550 1.00 89.75 664 ASP A CA 1
ATOM 5339 C C . ASP A 1 664 ? -19.363 19.791 15.745 1.00 89.75 664 ASP A C 1
ATOM 5341 O O . ASP A 1 664 ? -19.731 19.495 14.607 1.00 89.75 664 ASP A O 1
ATOM 5345 N N . LYS A 1 665 ? -18.297 19.233 16.326 1.00 92.44 665 LYS A N 1
ATOM 5346 C CA . LYS A 1 665 ? -17.480 18.203 15.682 1.00 92.44 665 LYS A CA 1
ATOM 5347 C C . LYS A 1 665 ? -18.346 16.991 15.306 1.00 92.44 665 LYS A C 1
ATOM 5349 O O . LYS A 1 665 ? -18.253 16.517 14.178 1.00 92.44 665 LYS A O 1
ATOM 5354 N N . LEU A 1 666 ? -19.200 16.511 16.220 1.00 93.00 666 LEU A N 1
ATOM 5355 C CA . LEU A 1 666 ? -20.025 15.324 15.976 1.00 93.00 666 LEU A CA 1
ATOM 5356 C C . LEU A 1 666 ? -21.103 15.623 14.933 1.00 93.00 666 LEU A C 1
ATOM 5358 O O . LEU A 1 666 ? -21.277 14.835 14.007 1.00 93.00 666 LEU A O 1
ATOM 5362 N N . GLY A 1 667 ? -21.758 16.783 15.026 1.00 92.31 667 GLY A N 1
ATOM 5363 C CA . GLY A 1 667 ? -22.698 17.249 14.005 1.00 92.31 667 GLY A CA 1
ATOM 5364 C C . GLY A 1 667 ? -22.073 17.310 12.607 1.00 92.31 667 GLY A C 1
ATOM 5365 O O . GLY A 1 667 ? -22.670 16.815 11.653 1.00 92.31 667 GLY A O 1
ATOM 5366 N N . LEU A 1 668 ? -20.836 17.814 12.486 1.00 92.62 668 LEU A N 1
ATOM 5367 C CA . LEU A 1 668 ? -20.093 17.814 11.218 1.00 92.62 668 LEU A CA 1
ATOM 5368 C C . LEU A 1 668 ? -19.922 16.397 10.652 1.00 92.62 668 LEU A C 1
ATOM 5370 O O . LEU A 1 668 ? -20.101 16.194 9.451 1.00 92.62 668 LEU A O 1
ATOM 5374 N N . TYR A 1 669 ? -19.567 15.421 11.489 1.00 94.50 669 TYR A N 1
ATOM 5375 C CA . TYR A 1 669 ? -19.403 14.042 11.035 1.00 94.50 669 TYR A CA 1
ATOM 5376 C C . TYR A 1 669 ? -20.723 13.405 10.603 1.00 94.50 669 TYR A C 1
ATOM 5378 O O . TYR A 1 669 ? -20.754 12.719 9.585 1.00 94.50 669 TYR A O 1
ATOM 5386 N N . LEU A 1 670 ? -21.812 13.644 11.337 1.00 93.44 670 LEU A N 1
ATOM 5387 C CA . LEU A 1 670 ? -23.135 13.129 10.976 1.00 93.44 670 LEU A CA 1
ATOM 5388 C C . LEU A 1 670 ? -23.601 13.677 9.619 1.00 93.44 670 LEU A C 1
ATOM 5390 O O . LEU A 1 670 ? -24.061 12.911 8.777 1.00 93.44 670 LEU A O 1
ATOM 5394 N N . GLU A 1 671 ? -23.385 14.968 9.367 1.00 92.69 671 GLU A N 1
ATOM 5395 C CA . GLU A 1 671 ? -23.644 15.594 8.065 1.00 92.69 671 GLU A CA 1
ATOM 5396 C C . GLU A 1 671 ? -22.753 15.019 6.954 1.00 92.69 671 GLU A C 1
ATOM 5398 O O . GLU A 1 671 ? -23.229 14.739 5.853 1.00 92.69 671 GLU A O 1
ATOM 5403 N N . LEU A 1 672 ? -21.458 14.810 7.227 1.00 93.06 672 LEU A N 1
ATOM 5404 C CA . LEU A 1 672 ? -20.532 14.182 6.278 1.00 93.06 672 LEU A CA 1
ATOM 5405 C C . LEU A 1 672 ? -20.977 12.756 5.928 1.00 93.06 672 LEU A C 1
ATOM 5407 O O . LEU A 1 672 ? -20.948 12.371 4.761 1.00 93.06 672 LEU A O 1
ATOM 5411 N N . ARG A 1 673 ? -21.391 11.989 6.938 1.00 90.69 673 ARG A N 1
ATOM 5412 C CA . ARG A 1 673 ? -21.871 10.611 6.817 1.00 90.69 673 ARG A CA 1
ATOM 5413 C C . ARG A 1 673 ? -23.122 10.517 5.945 1.00 90.69 673 ARG A C 1
ATOM 5415 O O . ARG A 1 673 ? -23.233 9.575 5.167 1.00 90.69 673 ARG A O 1
ATOM 5422 N N . GLU A 1 674 ? -24.041 11.469 6.083 1.00 89.75 674 GLU A N 1
ATOM 5423 C CA . GLU A 1 674 ? -25.273 11.535 5.292 1.00 89.75 674 GLU A CA 1
ATOM 5424 C C . GLU A 1 674 ? -25.005 11.985 3.850 1.00 89.75 674 GLU A C 1
ATOM 5426 O O . GLU A 1 674 ? -25.481 11.357 2.907 1.00 89.75 674 GLU A O 1
ATOM 5431 N N . LYS A 1 675 ? -24.207 13.045 3.661 1.00 90.44 675 LYS A N 1
ATOM 5432 C CA . LYS A 1 675 ? -23.952 13.638 2.336 1.00 90.44 675 LYS A CA 1
ATOM 5433 C C . LYS A 1 675 ? -22.957 12.861 1.483 1.00 90.44 675 LYS A C 1
ATOM 5435 O O . LYS A 1 675 ? -23.044 12.910 0.260 1.00 90.44 675 LYS A O 1
ATOM 5440 N N . ASN A 1 676 ? -21.993 12.186 2.105 1.00 89.69 676 ASN A N 1
ATOM 5441 C CA . ASN A 1 676 ? -20.978 11.395 1.418 1.00 89.69 676 ASN A CA 1
ATOM 5442 C C . ASN A 1 676 ? -20.763 10.059 2.153 1.00 89.69 676 ASN A C 1
ATOM 5444 O O . ASN A 1 676 ? -19.755 9.893 2.850 1.00 89.69 676 ASN A O 1
ATOM 5448 N N . PRO A 1 677 ? -21.712 9.111 2.047 1.00 89.00 677 PRO A N 1
ATOM 5449 C CA . PRO A 1 677 ? -21.581 7.805 2.675 1.00 89.00 677 PRO A CA 1
ATOM 5450 C C . PRO A 1 677 ? -20.425 7.021 2.049 1.00 89.00 677 PRO A C 1
ATOM 5452 O O . PRO A 1 677 ? -20.271 6.972 0.828 1.00 89.00 677 PRO A O 1
ATOM 5455 N N . ALA A 1 678 ? -19.630 6.356 2.884 1.00 89.19 678 ALA A N 1
ATOM 5456 C CA . ALA A 1 678 ? -18.433 5.650 2.455 1.00 89.19 678 ALA A CA 1
ATOM 5457 C C . ALA A 1 678 ? -18.282 4.286 3.153 1.00 89.19 678 ALA A C 1
ATOM 5459 O O . ALA A 1 678 ? -18.737 4.102 4.283 1.00 89.19 678 ALA A O 1
ATOM 5460 N N . PRO A 1 679 ? -17.658 3.297 2.486 1.00 87.12 679 PRO A N 1
ATOM 5461 C CA . PRO A 1 679 ? -17.433 1.970 3.058 1.00 87.12 679 PRO A CA 1
ATOM 5462 C C . PRO A 1 679 ? -16.407 1.959 4.200 1.00 87.12 679 PRO A C 1
ATOM 5464 O O . PRO A 1 679 ? -16.431 1.040 5.012 1.00 87.12 679 PRO A O 1
ATOM 5467 N N . TYR A 1 680 ? -15.510 2.948 4.251 1.00 89.44 680 TYR A N 1
ATOM 5468 C CA . TYR A 1 680 ? -14.476 3.082 5.280 1.00 89.44 680 TYR A CA 1
ATOM 5469 C C . TYR A 1 680 ? -14.552 4.473 5.927 1.00 89.44 680 TYR A C 1
ATOM 5471 O O . TYR A 1 680 ? -13.546 5.175 6.062 1.00 89.44 680 TYR A O 1
ATOM 5479 N N . ALA A 1 681 ? -15.770 4.904 6.266 1.00 93.38 681 ALA A N 1
ATOM 5480 C CA . ALA A 1 681 ? -15.979 6.124 7.032 1.00 93.38 681 ALA A CA 1
ATOM 5481 C C . ALA A 1 681 ? -15.494 5.929 8.473 1.00 93.38 681 ALA A C 1
ATOM 5483 O O . ALA A 1 681 ? -15.445 4.811 8.989 1.00 93.38 681 ALA A O 1
ATOM 5484 N N . ALA A 1 682 ? -15.106 7.015 9.133 1.00 95.25 682 ALA A N 1
ATOM 5485 C CA . ALA A 1 682 ? -14.746 6.938 10.539 1.00 95.25 682 ALA A CA 1
ATOM 5486 C C . ALA A 1 682 ? -14.858 8.273 11.262 1.00 95.25 682 ALA A C 1
ATOM 5488 O O . ALA A 1 682 ? -14.553 9.332 10.718 1.00 95.25 682 ALA A O 1
ATOM 5489 N N . TRP A 1 683 ? -15.184 8.175 12.539 1.00 96.25 683 TRP A N 1
ATOM 5490 C CA . TRP A 1 683 ? -15.046 9.216 13.537 1.00 96.25 683 TRP A CA 1
ATOM 5491 C C . TRP A 1 683 ? -13.999 8.784 14.556 1.00 96.25 683 TRP A C 1
ATOM 5493 O O . TRP A 1 683 ? -14.111 7.700 15.129 1.00 96.25 683 TRP A O 1
ATOM 5503 N N . LEU A 1 684 ? -12.999 9.627 14.804 1.00 97.38 684 LEU A N 1
ATOM 5504 C CA . LEU A 1 684 ? -12.012 9.429 15.867 1.00 97.38 684 LEU A CA 1
ATOM 5505 C C . LEU A 1 684 ? -11.857 10.744 16.631 1.00 97.38 684 LEU A C 1
ATOM 5507 O O . LEU A 1 684 ? -11.436 11.737 16.039 1.00 97.38 684 LEU A O 1
ATOM 5511 N N . ASN A 1 685 ? -12.171 10.770 17.926 1.00 96.69 685 ASN A N 1
ATOM 5512 C CA . ASN A 1 685 ? -12.031 11.972 18.751 1.00 96.69 685 ASN A CA 1
ATOM 5513 C C . ASN A 1 685 ? -11.009 11.754 19.870 1.00 96.69 685 ASN A C 1
ATOM 5515 O O . ASN A 1 685 ? -11.320 11.138 20.884 1.00 96.69 685 ASN A O 1
ATOM 5519 N N . PHE A 1 686 ? -9.802 12.287 19.692 1.00 95.75 686 PHE A N 1
ATOM 5520 C CA . PHE A 1 686 ? -8.709 12.270 20.666 1.00 95.75 686 PHE A CA 1
ATOM 5521 C C . PHE A 1 686 ? -8.699 13.596 21.433 1.00 95.75 686 PHE A C 1
ATOM 5523 O O . PHE A 1 686 ? -7.972 14.536 21.090 1.00 95.75 686 PHE A O 1
ATOM 5530 N N . SER A 1 687 ? -9.533 13.701 22.467 1.00 91.50 687 SER A N 1
ATOM 5531 C CA . SER A 1 687 ? -9.825 14.983 23.125 1.00 91.50 687 SER A CA 1
ATOM 5532 C C . SER A 1 687 ? -8.594 15.624 23.761 1.00 91.50 687 SER A C 1
ATOM 5534 O O . SER A 1 687 ? -8.432 16.841 23.692 1.00 91.50 687 SER A O 1
ATOM 5536 N N . LYS A 1 688 ? -7.677 14.814 24.300 1.00 87.62 688 LYS A N 1
ATOM 5537 C CA . LYS A 1 688 ? -6.416 15.293 24.885 1.00 87.62 688 LYS A CA 1
ATOM 5538 C C . LYS A 1 688 ? -5.467 15.924 23.869 1.00 87.62 688 LYS A C 1
ATOM 5540 O O . LYS A 1 688 ? -4.792 16.896 24.187 1.00 87.62 688 LYS A O 1
ATOM 5545 N N . GLU A 1 689 ? -5.445 15.406 22.644 1.00 92.31 689 GLU A N 1
ATOM 5546 C CA . GLU A 1 689 ? -4.649 15.975 21.549 1.00 92.31 689 GLU A CA 1
ATOM 5547 C C . GLU A 1 689 ? -5.383 17.134 20.854 1.00 92.31 689 GLU A C 1
ATOM 5549 O O . GLU A 1 689 ? -4.887 17.679 19.869 1.00 92.31 689 GLU A O 1
ATOM 5554 N N . ASN A 1 690 ? -6.585 17.489 21.334 1.00 91.88 690 ASN A N 1
ATOM 5555 C CA . ASN A 1 690 ? -7.519 18.397 20.675 1.00 91.88 690 ASN A CA 1
ATOM 5556 C C . ASN A 1 690 ? -7.707 18.056 19.182 1.00 91.88 690 ASN A C 1
ATOM 5558 O O . ASN A 1 690 ? -7.815 18.936 18.326 1.00 91.88 690 ASN A O 1
ATOM 5562 N N . LEU A 1 691 ? -7.740 16.760 18.870 1.00 94.38 691 LEU A N 1
ATOM 5563 C CA . LEU A 1 691 ? -7.773 16.246 17.509 1.00 94.38 691 LEU A CA 1
ATOM 5564 C C . LEU A 1 691 ? -9.045 15.436 17.294 1.00 94.38 691 LEU A C 1
ATOM 5566 O O . LEU A 1 691 ? -9.310 14.477 18.010 1.00 94.38 691 LEU A O 1
ATOM 5570 N N . CYS A 1 692 ? -9.806 15.797 16.266 1.00 95.69 692 CYS A N 1
ATOM 5571 C CA . CYS A 1 692 ? -10.918 14.995 15.784 1.00 95.69 692 CYS A CA 1
ATOM 5572 C C . CYS A 1 692 ? -10.753 14.738 14.285 1.00 95.69 692 CYS A C 1
ATOM 5574 O O . CYS A 1 692 ? -10.439 15.656 13.525 1.00 95.69 692 CYS A O 1
ATOM 5576 N N . ILE A 1 693 ? -10.947 13.486 13.879 1.00 96.19 693 ILE A N 1
ATOM 5577 C CA . ILE A 1 693 ? -10.857 13.025 12.497 1.00 96.19 693 ILE A CA 1
ATOM 5578 C C . ILE A 1 693 ? -12.257 12.615 12.047 1.00 96.19 693 ILE A C 1
ATOM 5580 O O . ILE A 1 693 ? -12.844 11.682 12.591 1.00 96.19 693 ILE A O 1
ATOM 5584 N N . CYS A 1 694 ? -12.766 13.316 11.034 1.00 95.81 694 CYS A N 1
ATOM 5585 C CA . CYS A 1 694 ? -13.982 12.971 10.302 1.00 95.81 694 CYS A CA 1
ATOM 5586 C C . CYS A 1 694 ? -13.567 12.402 8.941 1.00 95.81 694 CYS A C 1
ATOM 5588 O O . CYS A 1 694 ? -13.060 13.132 8.090 1.00 95.81 694 CYS A O 1
ATOM 5590 N N . CYS A 1 695 ? -13.737 11.099 8.749 1.00 94.38 695 CYS A N 1
ATOM 5591 C CA . CYS A 1 695 ? -13.291 10.364 7.573 1.00 94.38 695 CYS A CA 1
ATOM 5592 C C . CYS A 1 695 ? -14.487 9.870 6.754 1.00 94.38 695 CYS A C 1
ATOM 5594 O O . CYS A 1 695 ? -15.440 9.315 7.299 1.00 94.38 695 CYS A O 1
ATOM 5596 N N . SER A 1 696 ? -14.395 10.021 5.435 1.00 93.38 696 SER A N 1
ATOM 5597 C CA . SER A 1 696 ? -15.297 9.419 4.452 1.00 93.38 696 SER A CA 1
ATOM 5598 C C . SER A 1 696 ? -14.447 8.832 3.315 1.00 93.38 696 SER A C 1
ATOM 5600 O O . SER A 1 696 ? -14.340 9.393 2.225 1.00 93.38 696 SER A O 1
ATOM 5602 N N . SER A 1 697 ? -13.723 7.744 3.617 1.00 91.19 697 SER A N 1
ATOM 5603 C CA . SER A 1 697 ? -12.804 7.112 2.661 1.00 91.19 697 SER A CA 1
ATOM 5604 C C . SER A 1 697 ? -13.517 6.068 1.791 1.00 91.19 697 SER A C 1
ATOM 5606 O O . SER A 1 697 ? -14.132 5.138 2.330 1.00 91.19 697 SER A O 1
ATOM 5608 N N . PRO A 1 698 ? -13.402 6.147 0.452 1.00 87.38 698 PRO A N 1
ATOM 5609 C CA . PRO A 1 698 ? -13.922 5.125 -0.452 1.00 87.38 698 PRO A CA 1
ATOM 5610 C C . PRO A 1 698 ? -13.011 3.893 -0.558 1.00 87.38 698 PRO A C 1
ATOM 5612 O O . PRO A 1 698 ? -13.439 2.863 -1.080 1.00 87.38 698 PRO A O 1
ATOM 5615 N N . GLU A 1 699 ? -11.767 3.993 -0.085 1.00 86.56 699 GLU A N 1
ATOM 5616 C CA . GLU A 1 699 ? -10.689 3.066 -0.411 1.00 86.56 699 GLU A CA 1
ATOM 5617 C C . GLU A 1 699 ? -10.127 2.365 0.824 1.00 86.56 699 GLU A C 1
ATOM 5619 O O . GLU A 1 699 ? -9.958 2.965 1.891 1.00 86.56 699 GLU A O 1
ATOM 5624 N N . ARG A 1 700 ? -9.818 1.076 0.654 1.00 86.81 700 ARG A N 1
ATOM 5625 C CA . ARG A 1 700 ? -9.124 0.267 1.651 1.00 86.81 700 ARG A CA 1
ATOM 5626 C C . ARG A 1 700 ? -7.640 0.260 1.339 1.00 86.81 700 ARG A C 1
ATOM 5628 O O . ARG A 1 700 ? -7.249 -0.210 0.275 1.00 86.81 700 ARG A O 1
ATOM 5635 N N . PHE A 1 701 ? -6.841 0.636 2.332 1.00 89.38 701 PHE A N 1
ATOM 5636 C CA . PHE A 1 701 ? -5.398 0.455 2.270 1.00 89.38 701 PHE A CA 1
ATOM 5637 C C . PHE A 1 701 ? -5.024 -1.034 2.357 1.00 89.38 701 PHE A C 1
ATOM 5639 O O . PHE A 1 701 ? -4.656 -1.634 1.353 1.00 89.38 701 PHE A O 1
ATOM 5646 N N . LEU A 1 702 ? -5.207 -1.655 3.527 1.00 90.44 702 LEU A N 1
ATOM 5647 C CA . LEU A 1 702 ? -4.937 -3.077 3.760 1.00 90.44 702 LEU A CA 1
ATOM 5648 C C . LEU A 1 702 ? -5.993 -3.691 4.686 1.00 90.44 702 LEU A C 1
ATOM 5650 O O . LEU A 1 702 ? -6.524 -3.020 5.572 1.00 90.44 702 LEU A O 1
ATOM 5654 N N . ARG A 1 703 ? -6.286 -4.978 4.492 1.00 88.38 703 ARG A N 1
ATOM 5655 C CA . ARG A 1 703 ? -7.031 -5.829 5.429 1.00 88.38 703 ARG A CA 1
ATOM 5656 C C . ARG A 1 703 ? -6.324 -7.171 5.541 1.00 88.38 703 ARG A C 1
ATOM 5658 O O . ARG A 1 703 ? -6.138 -7.825 4.525 1.00 88.38 703 ARG A O 1
ATOM 5665 N N . LEU A 1 704 ? -6.002 -7.575 6.762 1.00 87.94 704 LEU A N 1
ATOM 5666 C CA . LEU A 1 704 ? -5.602 -8.938 7.094 1.00 87.94 704 LEU A CA 1
ATOM 5667 C C . LEU A 1 704 ? -6.806 -9.639 7.727 1.00 87.94 704 LEU A C 1
ATOM 5669 O O . LEU A 1 704 ? -7.399 -9.087 8.657 1.00 87.94 704 LEU A O 1
ATOM 5673 N N . ASP A 1 705 ? -7.206 -10.792 7.203 1.00 83.75 705 ASP A N 1
ATOM 5674 C CA . ASP A 1 705 ? -8.251 -11.615 7.820 1.00 83.75 705 ASP A CA 1
ATOM 5675 C C . ASP A 1 705 ? -7.670 -12.751 8.681 1.00 83.75 705 ASP A C 1
ATOM 5677 O O . ASP A 1 705 ? -6.462 -12.981 8.705 1.00 83.75 705 ASP A O 1
ATOM 5681 N N . ARG A 1 706 ? -8.547 -13.472 9.392 1.00 82.12 706 ARG A N 1
ATOM 5682 C CA . ARG A 1 706 ? -8.182 -14.587 10.291 1.00 82.12 706 ARG A CA 1
ATOM 5683 C C . ARG A 1 706 ? -7.567 -15.801 9.588 1.00 82.12 706 ARG A C 1
ATOM 5685 O O . ARG A 1 706 ? -7.095 -16.721 10.247 1.00 82.12 706 ARG A O 1
ATOM 5692 N N . THR A 1 707 ? -7.628 -15.859 8.259 1.00 81.06 707 THR A N 1
ATOM 5693 C CA . THR A 1 707 ? -6.990 -16.933 7.485 1.00 81.06 707 THR A CA 1
ATOM 5694 C C . THR A 1 707 ? -5.542 -16.598 7.135 1.00 81.06 707 THR A C 1
ATOM 5696 O O . THR A 1 707 ? -4.843 -17.429 6.557 1.00 81.06 707 THR A O 1
ATOM 5699 N N . GLY A 1 708 ? -5.085 -15.391 7.486 1.00 81.06 708 GLY A N 1
ATOM 5700 C CA . GLY A 1 708 ? -3.789 -14.860 7.086 1.00 81.06 708 GLY A CA 1
ATOM 5701 C C . GLY A 1 708 ? -3.799 -14.255 5.679 1.00 81.06 708 GLY A C 1
ATOM 5702 O O . GLY A 1 708 ? -2.731 -13.966 5.138 1.00 81.06 708 GLY A O 1
ATOM 5703 N N . MET A 1 709 ? -4.973 -14.049 5.065 1.00 84.19 709 MET A N 1
ATOM 5704 C CA . MET A 1 709 ? -5.067 -13.411 3.752 1.00 84.19 709 MET A CA 1
ATOM 5705 C C . MET A 1 709 ? -4.961 -11.891 3.895 1.00 84.19 709 MET A C 1
ATOM 5707 O O . MET A 1 709 ? -5.754 -11.257 4.595 1.00 84.19 709 MET A O 1
ATOM 5711 N N . LEU A 1 710 ? -3.993 -11.302 3.191 1.00 85.31 710 LEU A N 1
ATOM 5712 C CA . LEU A 1 710 ? -3.790 -9.858 3.112 1.00 85.31 710 LEU A CA 1
ATOM 5713 C C . LEU A 1 710 ? -4.379 -9.313 1.801 1.00 85.31 710 LEU A C 1
ATOM 5715 O O . LEU A 1 710 ? -3.956 -9.693 0.713 1.00 85.31 710 LEU A O 1
ATOM 5719 N N . GLU A 1 711 ? -5.342 -8.399 1.901 1.00 83.25 711 GLU A N 1
ATOM 5720 C CA . GLU A 1 711 ? -6.059 -7.805 0.769 1.00 83.25 711 GLU A CA 1
ATOM 5721 C C . GLU A 1 711 ? -5.869 -6.279 0.724 1.00 83.25 711 GLU A C 1
ATOM 5723 O O . GLU A 1 711 ? -6.155 -5.574 1.696 1.00 83.25 711 GLU A O 1
ATOM 5728 N N . ALA A 1 712 ? -5.486 -5.759 -0.445 1.00 83.56 712 ALA A N 1
ATOM 5729 C CA . ALA A 1 712 ? -5.532 -4.337 -0.795 1.00 83.56 712 ALA A CA 1
ATOM 5730 C C . ALA A 1 712 ? -6.591 -4.101 -1.885 1.00 83.56 712 ALA A C 1
ATOM 5732 O O . ALA A 1 712 ? -6.836 -4.983 -2.711 1.00 83.56 712 ALA A O 1
ATOM 5733 N N . LYS A 1 713 ? -7.223 -2.919 -1.916 1.00 80.50 713 LYS A N 1
ATOM 5734 C CA . LYS A 1 713 ? -8.180 -2.545 -2.978 1.00 80.50 713 LYS A CA 1
ATOM 5735 C C . LYS A 1 713 ? -7.835 -1.184 -3.578 1.00 80.50 713 LYS A C 1
ATOM 5737 O O . LYS A 1 713 ? -8.590 -0.239 -3.348 1.00 80.50 713 LYS A O 1
ATOM 5742 N N . PRO A 1 714 ? -6.719 -1.087 -4.321 1.00 79.75 714 PRO A N 1
ATOM 5743 C CA . PRO A 1 714 ? -6.302 0.170 -4.917 1.00 79.75 714 PRO A CA 1
ATOM 5744 C C . PRO A 1 714 ? -7.366 0.688 -5.891 1.00 79.75 714 PRO A C 1
ATOM 5746 O O . PRO A 1 714 ? -7.864 -0.064 -6.735 1.00 79.75 714 PRO A O 1
ATOM 5749 N N . ILE A 1 715 ? -7.716 1.967 -5.786 1.00 79.00 715 ILE A N 1
ATOM 5750 C CA . ILE A 1 715 ? -8.627 2.645 -6.709 1.00 79.00 715 ILE A CA 1
ATOM 5751 C C . ILE A 1 715 ? -7.805 3.433 -7.719 1.00 79.00 715 ILE A C 1
ATOM 5753 O O . ILE A 1 715 ? -6.973 4.269 -7.369 1.00 79.00 715 ILE A O 1
ATOM 5757 N N . LYS A 1 716 ? -8.084 3.203 -9.004 1.00 76.12 716 LYS A N 1
ATOM 5758 C CA . LYS A 1 716 ? -7.471 3.957 -10.091 1.00 76.12 716 LYS A CA 1
ATOM 5759 C C . LYS A 1 716 ? -8.519 4.442 -11.078 1.00 76.12 716 LYS A C 1
ATOM 5761 O O . LYS A 1 716 ? -9.238 3.645 -11.668 1.00 76.12 716 LYS A O 1
ATOM 5766 N N . GLY A 1 717 ? -8.548 5.761 -11.267 1.00 76.69 717 GLY A N 1
ATOM 5767 C CA . GLY A 1 717 ? -9.515 6.432 -12.126 1.00 76.69 717 GLY A CA 1
ATOM 5768 C C . GLY A 1 717 ? -10.838 6.692 -11.406 1.00 76.69 717 GLY A C 1
ATOM 5769 O O . GLY A 1 717 ? -11.436 5.799 -10.813 1.00 76.69 717 GLY A O 1
ATOM 5770 N N . THR A 1 718 ? -11.305 7.934 -11.496 1.00 83.75 718 THR A N 1
ATOM 5771 C CA . THR A 1 718 ? -12.584 8.369 -10.933 1.00 83.75 718 THR A CA 1
ATOM 5772 C C . THR A 1 718 ? -13.281 9.245 -11.960 1.00 83.75 718 THR A C 1
ATOM 5774 O O . THR A 1 718 ? -12.650 10.114 -12.565 1.00 83.75 718 THR A O 1
ATOM 5777 N N . ILE A 1 719 ? -14.580 9.032 -12.143 1.00 87.38 719 ILE A N 1
ATOM 5778 C CA . ILE A 1 719 ? -15.445 9.892 -12.948 1.00 87.38 719 ILE A CA 1
ATOM 5779 C C . ILE A 1 719 ? -16.667 10.276 -12.116 1.00 87.38 719 ILE A C 1
ATOM 5781 O O . ILE A 1 719 ? -17.073 9.527 -11.223 1.00 87.38 719 ILE A O 1
ATOM 5785 N N . ALA A 1 720 ? -17.214 11.466 -12.361 1.00 88.56 720 ALA A N 1
ATOM 5786 C CA . ALA A 1 720 ? -18.467 11.870 -11.739 1.00 88.56 720 ALA A CA 1
ATOM 5787 C C . ALA A 1 720 ? -19.601 10.934 -12.187 1.00 88.56 720 ALA A C 1
ATOM 5789 O O . ALA A 1 720 ? -19.539 10.364 -13.275 1.00 88.56 720 ALA A O 1
ATOM 5790 N N . ARG A 1 721 ? -20.626 10.775 -11.347 1.00 87.50 721 ARG A N 1
ATOM 5791 C CA . ARG A 1 721 ? -21.840 10.045 -11.733 1.00 87.50 721 ARG A CA 1
ATOM 5792 C C . ARG A 1 721 ? -22.620 10.849 -12.770 1.00 87.50 721 ARG A C 1
ATOM 5794 O O . ARG A 1 721 ? -22.646 12.077 -12.685 1.00 87.50 721 ARG A O 1
ATOM 5801 N N . GLY A 1 722 ? -23.260 10.155 -13.705 1.00 87.31 722 GLY A N 1
ATOM 5802 C CA . GLY A 1 722 ? -24.183 10.776 -14.653 1.00 87.31 722 GLY A CA 1
ATOM 5803 C C . GLY A 1 722 ? -25.440 11.290 -13.952 1.00 87.31 722 GLY A C 1
ATOM 5804 O O . GLY A 1 722 ? -25.858 10.750 -12.925 1.00 87.31 722 GLY A O 1
ATOM 5805 N N . LEU A 1 723 ? -26.061 12.328 -14.511 1.00 91.69 723 LEU A N 1
ATOM 5806 C CA . LEU A 1 723 ? -27.351 12.840 -14.035 1.00 91.69 723 LEU A CA 1
ATOM 5807 C C . LEU A 1 723 ? -28.500 11.890 -14.402 1.00 91.69 723 LEU A C 1
ATOM 5809 O O . LEU A 1 723 ? -29.559 11.915 -13.777 1.00 91.69 723 LEU A O 1
ATOM 5813 N N . THR A 1 724 ? -28.281 11.042 -15.408 1.00 93.50 724 THR A N 1
ATOM 5814 C CA . THR A 1 724 ? -29.199 9.995 -15.863 1.00 93.50 724 THR A CA 1
ATOM 5815 C C . THR A 1 724 ? -28.497 8.638 -15.884 1.00 93.50 724 THR A C 1
ATOM 5817 O O . THR A 1 724 ? -27.271 8.567 -15.915 1.00 93.50 724 THR A O 1
ATOM 5820 N N . LEU A 1 725 ? -29.268 7.545 -15.894 1.00 91.19 725 LEU A N 1
ATOM 5821 C CA . LEU A 1 725 ? -28.715 6.186 -15.999 1.00 91.19 725 LEU A CA 1
ATOM 5822 C C . LEU A 1 725 ? -27.922 5.977 -17.297 1.00 91.19 725 LEU A C 1
ATOM 5824 O O . LEU A 1 725 ? -26.896 5.305 -17.292 1.00 91.19 725 LEU A O 1
ATOM 5828 N N . GLU A 1 726 ? -28.391 6.564 -18.397 1.00 92.69 726 GLU A N 1
ATOM 5829 C CA . GLU A 1 726 ? -27.741 6.472 -19.707 1.00 92.69 726 GLU A CA 1
ATOM 5830 C C . GLU A 1 726 ? -26.393 7.196 -19.705 1.00 92.69 726 GLU A C 1
ATOM 5832 O O . GLU A 1 726 ? -25.385 6.627 -20.124 1.00 92.69 726 GLU A O 1
ATOM 5837 N N . GLU A 1 727 ? -26.355 8.420 -19.173 1.00 93.19 727 GLU A N 1
ATOM 5838 C CA . GLU A 1 727 ? -25.116 9.179 -19.006 1.00 93.19 727 GLU A CA 1
ATOM 5839 C C . GLU A 1 727 ? -24.147 8.463 -18.054 1.00 93.19 727 GLU A C 1
ATOM 5841 O O . GLU A 1 727 ? -22.951 8.398 -18.321 1.00 93.19 727 GLU A O 1
ATOM 5846 N N . ASP A 1 728 ? -24.644 7.871 -16.966 1.00 91.00 728 ASP A N 1
ATOM 5847 C CA . ASP A 1 728 ? -23.807 7.158 -16.000 1.00 91.00 728 ASP A CA 1
ATOM 5848 C C . ASP A 1 728 ? -23.158 5.904 -16.605 1.00 91.00 728 ASP A C 1
ATOM 5850 O O . ASP A 1 728 ? -21.968 5.664 -16.401 1.00 91.00 728 ASP A O 1
ATOM 5854 N N . GLU A 1 729 ? -23.897 5.132 -17.410 1.00 90.31 729 GLU A N 1
ATOM 5855 C CA . GLU A 1 729 ? -23.333 3.993 -18.144 1.00 90.31 729 GLU A CA 1
ATOM 5856 C C . GLU A 1 729 ? -22.337 4.441 -19.227 1.00 90.31 729 GLU A C 1
ATOM 5858 O O . GLU A 1 729 ? -21.302 3.794 -19.412 1.00 90.31 729 GLU A O 1
ATOM 5863 N N . GLN A 1 730 ? -22.573 5.580 -19.889 1.00 88.75 730 GLN A N 1
ATOM 5864 C CA . GLN A 1 730 ? -21.600 6.167 -20.819 1.00 88.75 730 GLN A CA 1
ATOM 5865 C C . GLN A 1 730 ? -20.312 6.595 -20.106 1.00 88.75 730 GLN A C 1
ATOM 5867 O O . GLN A 1 730 ? -19.221 6.252 -20.561 1.00 88.75 730 GLN A O 1
ATOM 5872 N N . LEU A 1 731 ? -20.413 7.292 -18.971 1.00 89.06 731 LEU A N 1
ATOM 5873 C CA . LEU A 1 731 ? -19.267 7.728 -18.165 1.00 89.06 731 LEU A CA 1
ATOM 5874 C C . LEU A 1 731 ? -18.500 6.535 -17.583 1.00 89.06 731 LEU A C 1
ATOM 5876 O O . LEU A 1 731 ? -17.268 6.520 -17.579 1.00 89.06 731 LEU A O 1
ATOM 5880 N N . LYS A 1 732 ? -19.207 5.490 -17.150 1.00 86.75 732 LYS A N 1
ATOM 5881 C CA . LYS A 1 732 ? -18.610 4.223 -16.716 1.00 86.75 732 LYS A CA 1
ATOM 5882 C C . LYS A 1 732 ? -17.845 3.544 -17.847 1.00 86.75 732 LYS A C 1
ATOM 5884 O O . LYS A 1 732 ? -16.701 3.147 -17.631 1.00 86.75 732 LYS A O 1
ATOM 5889 N N . SER A 1 733 ? -18.431 3.446 -19.042 1.00 83.06 733 SER A N 1
ATOM 5890 C CA . SER A 1 733 ? -17.732 2.925 -20.221 1.00 83.06 733 SER A CA 1
ATOM 5891 C C . SER A 1 733 ? -16.509 3.790 -20.546 1.00 83.06 733 SER A C 1
ATOM 5893 O O . SER A 1 733 ? -15.408 3.271 -20.691 1.00 83.06 733 SER A O 1
ATOM 5895 N N . GLN A 1 734 ? -16.638 5.118 -20.524 1.00 85.50 734 GLN A N 1
ATOM 5896 C CA . GLN A 1 734 ? -15.514 6.031 -20.736 1.00 85.50 734 GLN A CA 1
ATOM 5897 C C . GLN A 1 734 ? -14.377 5.812 -19.726 1.00 85.50 734 GLN A C 1
ATOM 5899 O O . GLN A 1 734 ? -13.211 5.807 -20.115 1.00 85.50 734 GLN A O 1
ATOM 5904 N N . LEU A 1 735 ? -14.692 5.622 -18.441 1.00 81.44 735 LEU A N 1
ATOM 5905 C CA . LEU A 1 735 ? -13.691 5.374 -17.403 1.00 81.44 735 LEU A CA 1
ATOM 5906 C C . LEU A 1 735 ? -13.003 4.013 -17.576 1.00 81.44 735 LEU A C 1
ATOM 5908 O O . LEU A 1 735 ? -11.800 3.914 -17.368 1.00 81.44 735 LEU A O 1
ATOM 5912 N N . GLN A 1 736 ? -13.742 2.980 -17.986 1.00 70.25 736 GLN A N 1
ATOM 5913 C CA . GLN A 1 736 ? -13.189 1.652 -18.281 1.00 70.25 736 GLN A CA 1
ATOM 5914 C C . GLN A 1 736 ? -12.280 1.636 -19.521 1.00 70.25 736 GLN A C 1
ATOM 5916 O O . GLN A 1 736 ? -11.563 0.658 -19.745 1.00 70.25 736 GLN A O 1
ATOM 5921 N N . HIS A 1 737 ? -12.350 2.671 -20.362 1.00 60.44 737 HIS A N 1
ATOM 5922 C CA . HIS A 1 737 ? -11.705 2.723 -21.676 1.00 60.44 737 HIS A CA 1
ATOM 5923 C C . HIS A 1 737 ? -10.798 3.957 -21.854 1.00 60.44 737 HIS A C 1
ATOM 5925 O O . HIS A 1 737 ? -10.518 4.349 -22.986 1.00 60.44 737 HIS A O 1
ATOM 5931 N N . ARG A 1 738 ? -10.340 4.564 -20.755 1.00 54.50 738 ARG A N 1
ATOM 5932 C CA . ARG A 1 738 ? -9.265 5.572 -20.711 1.00 54.50 738 ARG A CA 1
ATOM 5933 C C . ARG A 1 738 ? -7.959 4.931 -20.267 1.00 54.50 738 ARG A C 1
ATOM 5935 O O . ARG A 1 738 ? -6.904 5.397 -20.753 1.00 54.50 738 ARG A O 1
#

Secondary structure (DSSP, 8-state):
-PPEEEE--------------PPP--------------------------------------S-----------------GGGG-S---EEEEE-S-TTHHHHHHHHHHHHSSPPEEEETTTS-HHHHHIIIIIS---SEEEEPP-SS-TTSHHHHTTHHHHHHH-TTS-EEEETHHHHHHHHHTTPPEEEEEEEEEEEEEE-EE---GGGTT---STTSS-EEEEEEEEEE-GGG--TTEEEEEEEETT--B-GGGGTTTTS-SSS-------------------EEEEEEEESSSSEEEESSBTTSTT-TTHHHHHHHHHHHHHHHHHS--S-------TT---S-TTTTTGGG-S------------------------------EEEEEEEEEETTHHHHTTHHHHHHHHHH-SGGGTTEEEEE---GGGSS--EEEEEES-STT-EEEEEEE-----TT--S-EEEEEEETT--EEEEEESS-HHHHHHHHHHHEEE-GGGGTT-SSS--SEEEEEE-GGGGGGGT-S--SS--SS-SEEEEEE-EEEEEETTTTEEEEEEEEEHHHHHHT--TT-S--HHHHHHHHHHHHHHHHHHH--S---------------PEESS-HHHHHHHHHHHHHHHHTTS-S-------EE---S---HHHHHHHHHHHS--TEEEEEEEGGGTEEEEEEE--EEEEE-TTS-EEEE------PPPSSHHHHHHHHHHHHT-

Sequence (738 aa):
MPTSIVYLLGEARDITGNKDSAPDLYDKKIRGISSFWVGGLDKQDHFPVSNRDAKRVRAYQPLLQENVQQTYGGQKLQVDEALKFKFVRTLLIDNYDSYTYNIYQQLCVINGVPPVVMQNNEYTWEHILYTLYEERAFDNIVISPGPGSPTCPEDIGVCLRILLECKDIPILGVCLGHQALGYVHGAQIIHAPEPVHGRLSEIEHARHQLFQDIPSGRNSGFKVVRYHSLVIDANTLPDEIVPIAWSYSGETLPFHDYYKADVLKDAIGGQADHNHSKYSEETKSSKVIMAIMHSKRPHYGVQFHPESVATRHGRKIFENFKELTMDYWLSSSQVHERKVHNNARMQVPFSSRQFNELPKTKLLGNGYQVNLMSMSRPAMLTCKSIDARFLKLKWKKFDCLARQVGGAQNIFCELYGNQKADNTFWLDSSSVEQKRARFSFMGGKGGPLWKQVTFRLSSQSDIVAKAGGYLSIEDAQGSVKSVYLEDGFLDFMNKELRSLHYDEKDFEGLPFDFCGGYVGFIGYDLKVECGMSFNRHKSSVPDSCFFFADNIVVIDH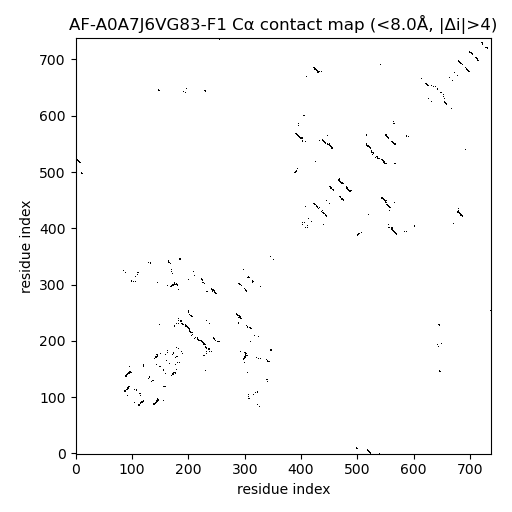RYDDVYVLSILDDYHLEKTAMPFENSTPWLDAMEQKLLHLKSSATNNVKERKPRSAVLAQHEAGFDADKSRDQYMEDVKKCLKFIKDGESYELCLTTQIRKRIEHIDKLGLYLELREKNPAPYAAWLNFSKENLCICCSSPERFLRLDRTGMLEAKPIKGTIARGLTLEEDEQLKSQLQHR

Mean predicted aligned error: 16.47 Å

Foldseek 3Di:
DPWAWDDDAFDDDDDDDDDDDDDDDDDDDDDDDDDDDDDDDDDDDDDDDDDDDDDDDPDDDDPDDDDDDDDDDDDPPPPPPVVVQPFFEEEEEDLPDPCSVLVQVLNCVQRVHGYHYDYLARDDPVVVCCVCAVVVRGLAYEYEDWFFALVDCSRRHCLLVCLQFQQQHAYEYEARSQRSNQQQQWWDKDFDPDFFFQFKFAKAFPCPLLCPPPFHDPPSPQIFTALDGIATDPVGGDPQKAQTMKTWPPDRFFPPPPPPPVPPPPDDDDDDDDDDDDDDPPPPGDITGAKIDGNRGSYIYGNTDLSDPVSPCSSVSVNSSSVSSVCSVVVCPDPPNSDGRPPGDGPYDPCSVVVVPPDPPDPPDDDDPDPPDDDDDDDPPPPPDLQQWEKFKFKDKDFLLQVLQVHPLSLCCLVQVPPLSAAKKKFDQLPVVVVLAFKIKIFGQDAQQKKKKFWAFDPDPDDDFQRKTKIWIAHSVGDIDIDIDSLDDVVVVNSVSNSYHYDVVSCPPPPDFDQWAKTWIAAPQSCSNVVDVHDPDGDPFTNIMIIRGQWMWMAGNVRRMIMTMGMDTPVVVVVQPDVPDSDDPVRVVVVVSSVVSSVVSVVPPDDPDPPPPPPPPPVDDWDKPDDPVRVVVVVVVQVVCSSSRNDSDDDDDIDTHDDDPDDSLVVVLVVCCVVQPERRFMWGHPVVSVDIDGDRDNFDAWDQGPVRDIDGDDDDFDDDADPDPVVRVVRVVVRSGD

Organism: Thalictrum thalictroides (NCBI:txid46969)

pLDDT: mean 74.35, std 26.48, range [20.84, 98.81]

Nearest PDB structures (foldseek):
  8hx8-assembly1_A  TM=5.284E-01  e=3.315E-42  Streptomyces venezuelae
  8hx8-assembly1_B  TM=5.485E-01  e=9.396E-41  Streptomyces venezuelae
  8hx6-assembly1_A  TM=5.493E-01  e=5.713E-38  Streptomyces venezuelae
  8hx7-assembly1_A  TM=5.403E-01  e=4.089E-38  Streptomyces venezuelae
  7lde-assembly1_C  TM=5.259E-01  e=1.522E+00  Mus musculus

InterPro domains:
  IPR005801 ADC synthase [G3DSA:3.60.120.10] (396-738)
  IPR005801 ADC synthase [SSF56322] (418-737)
  IPR006221 Anthranilate synthase/para-aminobenzoate synthase like domain [cd01743] (90-321)
  IPR006805 Anthranilate synthase component I, N-terminal [PF04715] (415-564)
  IPR015890 Chorismate-utilising enzyme, C-terminal [PF00425] (628-737)
  IPR017926 Glutamine amidotransferase [PF00117] (91-251)
  IPR017926 Glutamine amidotransferase [PF00117] (280-321)
  IPR019999 Anthranilate synthase component I-like [PTHR11236] (135-737)
  IPR029062 Class I glutamine amidotransferase-like [G3DSA:3.40.50.880] (87-323)
  IPR029062 Class I glutamine amidotransferase-like [SSF52317] (89-328)

Radius of gyration: 32.31 Å; Cα contacts (8 Å, |Δi|>4): 1142; chains: 1; bounding box: 95×87×96 Å